Protein AF-0000000074036369 (afdb_homodimer)

Organism: NCBI:txid159291

pLDDT: mean 95.52, std 6.2, range [49.06, 98.94]

Secondary structure (DSSP, 8-state):
-PPPPEEEEE--SHHHHHHHHHHHHTT-EEEEEEES-TTTTT-BHHHHHT-TTSS--S-BEEEGGGHHHHHHHH--SEEEE-S-SSHHHHHHHHHHHHHTT-EEEE--GGGGSGGGT-HHHHHHHHHHHHHHT-EEEE-SHHIIIIIIHHHHHHTT-SEEEEEEEEEEEEGGGT-HHHHHHTTTT--HHHHHHHTGGGG-S-HHHHHHHHHHT-----HHHHHHHHHHHHHTPPEEEEEEEEEEE--SS-EEETTTTEEE-TTS--EEEEEEEEEETTS-EEEEEEEEEPPPTT---EEEEEEEEES-EEEEEES--HHHHHHHHHHHTHHHHHHSPSEE--GGGSPPP----S-GGGG--/-PPPPEEEEE--SHHHHHHHHHHHHTT-EEEEEEES-TTTTT-BHHHHHT-TTSS--S-BEEEGGGHHHHHHHH--SEEEE-S-SSHHHHHHHHHHHHHTT-EEEE--GGGGSGGGT-HHHHHHHHHHHHHHT-EEEE-SHHIIIIIIHHHHHHTT-SEEEEEEEEEEEEGGGT-HHHHHHTTTT--HHHHHHHTGGGG-S-HHHHHHHHHHT-----HHHHHHHHHHHHHTPPEEEEEEEEEEEE-SS-EEETTTTEEE-TTSEEEEEEEEEEEETTS-EEEEEEEEEPPPTT---EEEEEEEEES-EEEEEES--HHHHHHHHHHHTHHHHHHSPSEE--GGGSPPP----S-GGGG--

InterPro domains:
  IPR036291 NAD(P)-binding domain superfamily [SSF51735] (3-154)

Radius of gyration: 27.35 Å; Cα contacts (8 Å, |Δi|>4): 1818; chains: 2; bounding box: 56×79×69 Å

Foldseek 3Di:
DQDAAEEEEEDLDLLVLQLVVLQVVQRHHYDEAEDQDPVQAQDAVCVSNVVPVPHGPPYGYHYPVCVLVVCLVVVGQEYEHEHEQACVVCLVVLVSCLQNLHAYEYQNLCQLALCQQAVPSQVVSFVSQQVSWAEYEYDFLCLVQVAVVVVVVVVVFDDFQEKEKEWEAEQLSRAQVSQVLQVAQAAQVRCCVPPFVLQPDDQVVQVVCRHVNNHDDDSVSRSVVNNCVLVVWAWPDKGKGKAFDFAQQWADRPRNNDIRHGNGGQGIKMWMWTATPVNYIYIYIYTYGHDDPPDAIWIWMWGVDHHIDIDIDDRDPRSNRGSQQRSLCSQQRSQDTGGHDNCSNTPRRDDSPHRSSVSHD/DQDAAEEEEEDLDLLVLQLVVLQVVQRHHYDEAEDQDPVQAQDAVCVSNVVPPDDGPPYGYHYPVCVLVVCLVVVGQEYEHEHEQACVVCLVVLVSCLQNLHAYEYQNLCQLALCQQAVPSQVVSFVSQQVSWAEYEYDFLCLVQVAVVVVVVVVVFDDFQEKEKEWEAEQLSRAQVSQVLQVAQHAPVRCCVPPFVLQPDDQVVQVVCRHVNNHDDDSVSRSVVNNCVLVVWAWPDKGKGKAFDFAQQWADRPRNNDIRHGNGGQGIKMWMWTATPVNYIYIYIYTYGHDDPPDAIWIWMWGVDHHIDIDIDDRDPRSNRGSQQRSQCSQQRSQDTGGHDNCSNTPRRDDSPHRSSVSHD

Structure (mmCIF, N/CA/C/O backbone):
data_AF-0000000074036369-model_v1
#
loop_
_entity.id
_entity.type
_entity.pdbx_description
1 polymer '4-hydroxy-tetrahydrodipicolinate reductase'
#
loop_
_atom_site.group_PDB
_atom_site.id
_atom_site.type_symbol
_atom_site.label_atom_id
_atom_site.label_alt_id
_atom_site.label_comp_id
_atom_site.label_asym_id
_atom_site.label_entity_id
_atom_site.label_seq_id
_atom_site.pdbx_PDB_ins_code
_atom_site.Cartn_x
_atom_site.Cartn_y
_atom_site.Cartn_z
_atom_site.occupancy
_atom_site.B_iso_or_equiv
_atom_site.auth_seq_id
_atom_site.auth_comp_id
_atom_site.auth_asym_id
_atom_site.auth_atom_id
_atom_site.pdbx_PDB_model_num
ATOM 1 N N . MET A 1 1 ? 13.641 20.703 -22.125 1 49.31 1 MET A N 1
ATOM 2 C CA . MET A 1 1 ? 13.594 20.266 -20.719 1 49.31 1 MET A CA 1
ATOM 3 C C . MET A 1 1 ? 12.461 20.953 -19.984 1 49.31 1 MET A C 1
ATOM 5 O O . MET A 1 1 ? 12.297 22.172 -20.078 1 49.31 1 MET A O 1
ATOM 9 N N . LYS A 1 2 ? 11.516 20.109 -19.391 1 67.75 2 LYS A N 1
ATOM 10 C CA . LYS A 1 2 ? 10.414 20.781 -18.719 1 67.75 2 LYS A CA 1
ATOM 11 C C . LYS A 1 2 ? 10.93 21.734 -17.641 1 67.75 2 LYS A C 1
ATOM 13 O O . LYS A 1 2 ? 11.945 21.469 -17 1 67.75 2 LYS A O 1
ATOM 18 N N . ASP A 1 3 ? 10.461 22.953 -17.641 1 88.56 3 ASP A N 1
ATOM 19 C CA . ASP A 1 3 ? 10.852 23.938 -16.625 1 88.56 3 ASP A CA 1
ATOM 20 C C . ASP A 1 3 ? 10.688 23.375 -15.219 1 88.56 3 ASP A C 1
ATOM 22 O O . ASP A 1 3 ? 9.852 22.5 -14.992 1 88.56 3 ASP A O 1
ATOM 26 N N . LYS A 1 4 ? 11.602 23.781 -14.367 1 95.81 4 LYS A N 1
ATOM 27 C CA . LYS A 1 4 ? 11.523 23.375 -12.969 1 95.81 4 LYS A CA 1
ATOM 28 C C . LYS A 1 4 ? 10.195 23.812 -12.344 1 95.81 4 LYS A C 1
ATOM 30 O O . LYS A 1 4 ? 9.68 24.891 -12.656 1 95.81 4 LYS A O 1
ATOM 35 N N . ILE A 1 5 ? 9.719 22.969 -11.508 1 98.56 5 ILE A N 1
ATOM 36 C CA . ILE A 1 5 ? 8.516 23.344 -10.766 1 98.56 5 ILE A CA 1
ATOM 37 C C . ILE A 1 5 ? 8.852 24.406 -9.734 1 98.56 5 ILE A C 1
ATOM 39 O O . ILE A 1 5 ? 9.766 24.25 -8.93 1 98.56 5 ILE A O 1
ATOM 43 N N . ARG A 1 6 ? 8.234 25.531 -9.812 1 98.69 6 ARG A N 1
ATOM 44 C CA . ARG A 1 6 ? 8.398 26.641 -8.867 1 98.69 6 ARG A CA 1
ATOM 45 C C . ARG A 1 6 ? 7.516 26.438 -7.641 1 98.69 6 ARG A C 1
ATOM 47 O O . ARG A 1 6 ? 6.293 26.359 -7.754 1 98.69 6 ARG A O 1
ATOM 54 N N . VAL A 1 7 ? 8.148 26.422 -6.426 1 98.88 7 VAL A N 1
ATOM 55 C CA . VAL A 1 7 ? 7.461 26.016 -5.203 1 98.88 7 VAL A CA 1
ATOM 56 C C . VAL A 1 7 ? 7.562 27.125 -4.16 1 98.88 7 VAL A C 1
ATOM 58 O O . VAL A 1 7 ? 8.641 27.672 -3.936 1 98.88 7 VAL A O 1
ATOM 61 N N . ALA A 1 8 ? 6.465 27.484 -3.578 1 98.94 8 ALA A N 1
ATOM 62 C CA . ALA A 1 8 ? 6.449 28.359 -2.404 1 98.94 8 ALA A CA 1
ATOM 63 C C . ALA A 1 8 ? 6.281 27.547 -1.122 1 98.94 8 ALA A C 1
ATOM 65 O O . ALA A 1 8 ? 5.582 26.531 -1.11 1 98.94 8 ALA A O 1
ATOM 66 N N . GLN A 1 9 ? 6.938 27.938 -0.072 1 98.81 9 GLN A N 1
ATOM 67 C CA . GLN A 1 9 ? 6.82 27.344 1.251 1 98.81 9 GLN A CA 1
ATOM 68 C C . GLN A 1 9 ? 6.086 28.266 2.215 1 98.81 9 GLN A C 1
ATOM 70 O O . GLN A 1 9 ? 6.52 29.391 2.453 1 98.81 9 GLN A O 1
ATOM 75 N N . TYR A 1 10 ? 4.938 27.859 2.672 1 98.69 10 TYR A N 1
ATOM 76 C CA . TYR A 1 10 ? 4.18 28.547 3.707 1 98.69 10 TYR A CA 1
ATOM 77 C C . TYR A 1 10 ? 4.281 27.828 5.039 1 98.69 10 TYR A C 1
ATOM 79 O O . TYR A 1 10 ? 3.688 26.75 5.219 1 98.69 10 TYR A O 1
ATOM 87 N N . GLY A 1 11 ? 4.883 28.312 5.984 1 96.81 11 GLY A N 1
ATOM 88 C CA . GLY A 1 11 ? 5.328 27.641 7.195 1 96.81 11 GLY A CA 1
ATOM 89 C C . GLY A 1 11 ? 6.773 27.188 7.129 1 96.81 11 GLY A C 1
ATOM 90 O O . GLY A 1 11 ? 7.113 26.312 6.328 1 96.81 11 GLY A O 1
ATOM 91 N N . CYS A 1 12 ? 7.617 27.812 7.961 1 96.38 12 CYS A N 1
ATOM 92 C CA . CYS A 1 12 ? 9.047 27.531 7.918 1 96.38 12 CYS A CA 1
ATOM 93 C C . CYS A 1 12 ? 9.547 27.016 9.266 1 96.38 12 CYS A C 1
ATOM 95 O O . CYS A 1 12 ? 10.57 27.484 9.773 1 96.38 12 CYS A O 1
ATOM 97 N N . GLY A 1 13 ? 8.703 26.078 9.805 1 90.38 13 GLY A N 1
ATOM 98 C CA . GLY A 1 13 ? 9.078 25.438 11.055 1 90.38 13 GLY A CA 1
ATOM 99 C C . GLY A 1 13 ? 9.875 24.172 10.859 1 90.38 13 GLY A C 1
ATOM 100 O O . GLY A 1 13 ? 10.68 24.078 9.93 1 90.38 13 GLY A O 1
ATOM 101 N N . LYS A 1 14 ? 9.742 23.188 11.758 1 87.69 14 LYS A N 1
ATOM 102 C CA . LYS A 1 14 ? 10.539 21.969 11.805 1 87.69 14 LYS A CA 1
ATOM 103 C C . LYS A 1 14 ? 10.352 21.141 10.531 1 87.69 14 LYS A C 1
ATOM 105 O O . LYS A 1 14 ? 11.305 20.578 10.008 1 87.69 14 LYS A O 1
ATOM 110 N N . MET A 1 15 ? 9.086 21.109 10.031 1 92.62 15 MET A N 1
ATOM 111 C CA . MET A 1 15 ? 8.781 20.297 8.859 1 92.62 15 MET A CA 1
ATOM 112 C C . MET A 1 15 ? 9.461 20.859 7.609 1 92.62 15 MET A C 1
ATOM 114 O O . MET A 1 15 ? 9.867 20.109 6.723 1 92.62 15 MET A O 1
ATOM 118 N N . SER A 1 16 ? 9.578 22.172 7.547 1 95.06 16 SER A N 1
ATOM 119 C CA . SER A 1 16 ? 10.047 22.844 6.336 1 95.06 16 SER A CA 1
ATOM 120 C C . SER A 1 16 ? 11.516 22.531 6.074 1 95.06 16 SER A C 1
ATOM 122 O O . SER A 1 16 ? 11.984 22.656 4.938 1 95.06 16 SER A O 1
ATOM 124 N N . ILE A 1 17 ? 12.281 22.141 7.152 1 94.19 17 ILE A N 1
ATOM 125 C CA . ILE A 1 17 ? 13.664 21.719 6.977 1 94.19 17 ILE A CA 1
ATOM 126 C C . ILE A 1 17 ? 13.734 20.594 5.949 1 94.19 17 ILE A C 1
ATOM 128 O O . ILE A 1 17 ? 14.602 20.594 5.074 1 94.19 17 ILE A O 1
ATOM 132 N N . TYR A 1 18 ? 12.781 19.719 6.02 1 96.56 18 TYR A N 1
ATOM 133 C CA . TYR A 1 18 ? 12.758 18.562 5.133 1 96.56 18 TYR A CA 1
ATOM 134 C C . TYR A 1 18 ? 12.078 18.906 3.812 1 96.56 18 TYR A C 1
ATOM 136 O O . TYR A 1 18 ? 12.586 18.578 2.74 1 96.56 18 TYR A O 1
ATOM 144 N N . THR A 1 19 ? 10.914 19.609 3.818 1 98.25 19 THR A N 1
ATOM 145 C CA . THR A 1 19 ? 10.18 19.859 2.582 1 98.25 19 THR A CA 1
ATOM 146 C C . THR A 1 19 ? 11 20.719 1.626 1 98.25 19 THR A C 1
ATOM 148 O O . THR A 1 19 ? 11.047 20.438 0.424 1 98.25 19 THR A O 1
ATOM 151 N N . MET A 1 20 ? 11.695 21.766 2.164 1 97.75 20 MET A N 1
ATOM 152 C CA . MET A 1 20 ? 12.516 22.625 1.308 1 97.75 20 MET A CA 1
ATOM 153 C C . MET A 1 20 ? 13.664 21.844 0.683 1 97.75 20 MET A C 1
ATOM 155 O O . MET A 1 20 ? 13.891 21.922 -0.526 1 97.75 20 MET A O 1
ATOM 159 N N . ARG A 1 21 ? 14.328 21.031 1.511 1 96.75 21 ARG A N 1
ATOM 160 C CA . ARG A 1 21 ? 15.438 20.234 1.008 1 96.75 21 ARG A CA 1
ATOM 161 C C . ARG A 1 21 ? 14.961 19.219 -0.03 1 96.75 21 ARG A C 1
ATOM 163 O O . ARG A 1 21 ? 15.578 19.062 -1.086 1 96.75 21 ARG A O 1
ATOM 170 N N . TYR A 1 22 ? 13.891 18.531 0.31 1 97.94 22 TYR A N 1
ATOM 171 C CA . TYR A 1 22 ? 13.375 17.484 -0.58 1 97.94 22 TYR A CA 1
ATOM 172 C C . TYR A 1 22 ? 12.961 18.078 -1.92 1 97.94 22 TYR A C 1
ATOM 174 O O . TYR A 1 22 ? 13.227 17.5 -2.975 1 97.94 22 TYR A O 1
ATOM 182 N N . VAL A 1 23 ? 12.312 19.266 -1.909 1 98.12 23 VAL A N 1
ATOM 183 C CA . VAL A 1 23 ? 11.906 19.938 -3.141 1 98.12 23 VAL A CA 1
ATOM 184 C C . VAL A 1 23 ? 13.141 20.219 -4.004 1 98.12 23 VAL A C 1
ATOM 186 O O . VAL A 1 23 ? 13.164 19.891 -5.191 1 98.12 23 VAL A O 1
ATOM 189 N N . GLN A 1 24 ? 14.141 20.766 -3.422 1 96.25 24 GLN A N 1
ATOM 190 C CA . GLN A 1 24 ? 15.336 21.156 -4.164 1 96.25 24 GLN A CA 1
ATOM 191 C C . GLN A 1 24 ? 16.078 19.922 -4.684 1 96.25 24 GLN A C 1
ATOM 193 O O . GLN A 1 24 ? 16.516 19.906 -5.836 1 96.25 24 GLN A O 1
ATOM 198 N N . GLU A 1 25 ? 16.172 18.906 -3.859 1 96.25 25 GLU A N 1
ATOM 199 C CA . GLU A 1 25 ? 16.891 17.703 -4.234 1 96.25 25 GLU A CA 1
ATOM 200 C C . GLU A 1 25 ? 16.141 16.922 -5.32 1 96.25 25 GLU A C 1
ATOM 202 O O . GLU A 1 25 ? 16.734 16.094 -6.016 1 96.25 25 GLU A O 1
ATOM 207 N N . LYS A 1 26 ? 14.859 17.203 -5.469 1 97.44 26 LYS A N 1
ATOM 208 C CA . LYS A 1 26 ? 14.07 16.547 -6.508 1 97.44 26 LYS A CA 1
ATOM 209 C C . LYS A 1 26 ? 13.812 17.5 -7.68 1 97.44 26 LYS A C 1
ATOM 211 O O . LYS A 1 26 ? 12.844 17.312 -8.422 1 97.44 26 LYS A O 1
ATOM 216 N N . GLY A 1 27 ? 14.555 18.516 -7.781 1 96.94 27 GLY A N 1
ATOM 217 C CA . GLY A 1 27 ? 14.625 19.344 -8.977 1 96.94 27 GLY A CA 1
ATOM 218 C C . GLY A 1 27 ? 13.695 20.547 -8.938 1 96.94 27 GLY A C 1
ATOM 219 O O . GLY A 1 27 ? 13.633 21.312 -9.891 1 96.94 27 GLY A O 1
ATOM 220 N N . GLY A 1 28 ? 13.008 20.781 -7.812 1 97.62 28 GLY A N 1
ATOM 221 C CA . GLY A 1 28 ? 12.148 21.953 -7.68 1 97.62 28 GLY A CA 1
ATOM 222 C C . GLY A 1 28 ? 12.914 23.219 -7.336 1 97.62 28 GLY A C 1
ATOM 223 O O . GLY A 1 28 ? 14.078 23.156 -6.922 1 97.62 28 GLY A O 1
ATOM 224 N N . GLN A 1 29 ? 12.266 24.344 -7.609 1 97.38 29 GLN A N 1
ATOM 225 C CA . GLN A 1 29 ? 12.828 25.641 -7.273 1 97.38 29 GLN A CA 1
ATOM 226 C C . GLN A 1 29 ? 11.969 26.359 -6.234 1 97.38 29 GLN A C 1
ATOM 228 O O . GLN A 1 29 ? 10.789 26.641 -6.477 1 97.38 29 GLN A O 1
ATOM 233 N N . LEU A 1 30 ? 12.602 26.625 -5.09 1 97.88 30 LEU A N 1
ATOM 234 C CA . LEU A 1 30 ? 11.906 27.453 -4.102 1 97.88 30 LEU A CA 1
ATOM 235 C C . LEU A 1 30 ? 11.922 28.922 -4.504 1 97.88 30 LEU A C 1
ATOM 237 O O . LEU A 1 30 ? 12.984 29.469 -4.793 1 97.88 30 LEU A O 1
ATOM 241 N N . VAL A 1 31 ? 10.734 29.547 -4.473 1 98.38 31 VAL A N 1
ATOM 242 C CA . VAL A 1 31 ? 10.68 30.891 -5.043 1 98.38 31 VAL A CA 1
ATOM 243 C C . VAL A 1 31 ? 10.125 31.859 -4.012 1 98.38 31 VAL A C 1
ATOM 245 O O . VAL A 1 31 ? 10.227 33.094 -4.18 1 98.38 31 VAL A O 1
ATOM 248 N N . ALA A 1 32 ? 9.547 31.344 -2.951 1 98.62 32 ALA A N 1
ATOM 249 C CA . ALA A 1 32 ? 9.023 32.188 -1.872 1 98.62 32 ALA A CA 1
ATOM 250 C C . ALA A 1 32 ? 8.883 31.375 -0.58 1 98.62 32 ALA A C 1
ATOM 252 O O . ALA A 1 32 ? 8.758 30.156 -0.612 1 98.62 32 ALA A O 1
ATOM 253 N N . ALA A 1 33 ? 8.961 32 0.519 1 98.69 33 ALA A N 1
ATOM 254 C CA . ALA A 1 33 ? 8.773 31.422 1.842 1 98.69 33 ALA A CA 1
ATOM 255 C C . ALA A 1 33 ? 8.094 32.406 2.789 1 98.69 33 ALA A C 1
ATOM 257 O O . ALA A 1 33 ? 8.398 33.594 2.773 1 98.69 33 ALA A O 1
ATOM 258 N N . PHE A 1 34 ? 7.156 31.875 3.541 1 98.69 34 PHE A N 1
ATOM 259 C CA . PHE A 1 34 ? 6.395 32.719 4.449 1 98.69 34 PHE A CA 1
ATOM 260 C C . PHE A 1 34 ? 6.293 32.094 5.828 1 98.69 34 PHE A C 1
ATOM 262 O O . PHE A 1 34 ? 6.211 30.859 5.949 1 98.69 34 PHE A O 1
ATOM 269 N N . ASP A 1 35 ? 6.273 32.875 6.855 1 97.75 35 ASP A N 1
ATOM 270 C CA . ASP A 1 35 ? 6.043 32.406 8.227 1 97.75 35 ASP A CA 1
ATOM 271 C C . ASP A 1 35 ? 5.504 33.562 9.094 1 97.75 35 ASP A C 1
ATOM 273 O O . ASP A 1 35 ? 5.559 34.719 8.703 1 97.75 35 ASP A O 1
ATOM 277 N N . MET A 1 36 ? 4.922 33.188 10.203 1 95.81 36 MET A N 1
ATOM 278 C CA . MET A 1 36 ? 4.438 34.188 11.148 1 95.81 36 MET A CA 1
ATOM 279 C C . MET A 1 36 ? 5.445 34.406 12.273 1 95.81 36 MET A C 1
ATOM 281 O O . MET A 1 36 ? 5.359 35.375 13.016 1 95.81 36 MET A O 1
ATOM 285 N N . ASN A 1 37 ? 6.367 33.438 12.453 1 94 37 ASN A N 1
ATOM 286 C CA . ASN A 1 37 ? 7.336 33.469 13.539 1 94 37 ASN A CA 1
ATOM 287 C C . ASN A 1 37 ? 8.422 34.5 13.281 1 94 37 ASN A C 1
ATOM 289 O O . ASN A 1 37 ? 9.25 34.344 12.383 1 94 37 ASN A O 1
ATOM 293 N N . PRO A 1 38 ? 8.547 35.5 14.172 1 95.69 38 PRO A N 1
ATOM 294 C CA . PRO A 1 38 ? 9.531 36.562 13.953 1 95.69 38 PRO A CA 1
ATOM 295 C C . PRO A 1 38 ? 10.969 36.031 13.977 1 95.69 38 PRO A C 1
ATOM 297 O O . PRO A 1 38 ? 11.859 36.656 13.383 1 95.69 38 PRO A O 1
ATOM 300 N N . HIS A 1 39 ? 11.188 34.906 14.562 1 93.62 39 HIS A N 1
ATOM 301 C CA . HIS A 1 39 ? 12.531 34.375 14.703 1 93.62 39 HIS A CA 1
ATOM 302 C C . HIS A 1 39 ? 13.031 33.781 13.391 1 93.62 39 HIS A C 1
ATOM 304 O O . HIS A 1 39 ? 14.227 33.562 13.219 1 93.62 39 HIS A O 1
ATOM 310 N N . VAL A 1 40 ? 12.102 33.531 12.461 1 94.88 40 VAL A N 1
ATOM 311 C CA . VAL A 1 40 ? 12.516 32.906 11.203 1 94.88 40 VAL A CA 1
ATOM 312 C C . VAL A 1 40 ? 12.383 33.938 10.07 1 94.88 40 VAL A C 1
ATOM 314 O O . VAL A 1 40 ? 13.078 33.812 9.055 1 94.88 40 VAL A O 1
ATOM 317 N N . ILE A 1 41 ? 11.539 34.969 10.219 1 97.19 41 ILE A N 1
ATOM 318 C CA . ILE A 1 41 ? 11.344 36 9.211 1 97.19 41 ILE A CA 1
ATOM 319 C C . ILE A 1 41 ? 12.664 36.719 8.969 1 97.19 41 ILE A C 1
ATOM 321 O O . ILE A 1 41 ? 13.375 37.062 9.914 1 97.19 41 ILE A O 1
ATOM 325 N N . GLY A 1 42 ? 12.992 36.875 7.75 1 97.19 42 GLY A N 1
ATOM 326 C CA . GLY A 1 42 ? 14.227 37.562 7.398 1 97.19 42 GLY A CA 1
ATOM 327 C C . GLY A 1 42 ? 15.375 36.625 7.113 1 97.19 42 GLY A C 1
ATOM 328 O O . GLY A 1 42 ? 16.375 37.031 6.52 1 97.19 42 GLY A O 1
ATOM 329 N N . LYS A 1 43 ? 15.242 35.406 7.488 1 95.44 43 LYS A N 1
ATOM 330 C CA . LYS A 1 43 ? 16.297 34.438 7.242 1 95.44 43 LYS A CA 1
ATOM 331 C C . LYS A 1 43 ? 16.219 33.906 5.812 1 95.44 43 LYS A C 1
ATOM 333 O O . LYS A 1 43 ? 15.125 33.719 5.27 1 95.44 43 LYS A O 1
ATOM 338 N N . ASP A 1 44 ? 17.359 33.688 5.273 1 96.38 44 ASP A N 1
ATOM 339 C CA . ASP A 1 44 ? 17.422 32.938 4.012 1 96.38 44 ASP A CA 1
ATOM 340 C C . ASP A 1 44 ? 17.062 31.469 4.215 1 96.38 44 ASP A C 1
ATOM 342 O O . ASP A 1 44 ? 17.438 30.875 5.23 1 96.38 44 ASP A O 1
ATOM 346 N N . ILE A 1 45 ? 16.391 30.875 3.24 1 95.31 45 ILE A N 1
ATOM 347 C CA . ILE A 1 45 ? 15.945 29.484 3.371 1 95.31 45 ILE A CA 1
ATOM 348 C C . ILE A 1 45 ? 17.156 28.578 3.564 1 95.31 45 ILE A C 1
ATOM 350 O O . ILE A 1 45 ? 17.031 27.484 4.137 1 95.31 45 ILE A O 1
ATOM 354 N N . SER A 1 46 ? 18.328 28.906 3.096 1 93.62 46 SER A N 1
ATOM 355 C CA . SER A 1 46 ? 19.531 28.109 3.287 1 93.62 46 SER A CA 1
ATOM 356 C C . SER A 1 46 ? 19.875 27.984 4.766 1 93.62 46 SER A C 1
ATOM 358 O O . SER A 1 46 ? 20.484 27 5.176 1 93.62 46 SER A O 1
ATOM 360 N N . GLU A 1 47 ? 19.5 28.969 5.578 1 92.5 47 GLU A N 1
ATOM 361 C CA . GLU A 1 47 ? 19.719 28.906 7.023 1 92.5 47 GLU A CA 1
ATOM 362 C C . GLU A 1 47 ? 18.781 27.875 7.672 1 92.5 47 GLU A C 1
ATOM 364 O O . GLU A 1 47 ? 19.125 27.297 8.703 1 92.5 47 GLU A O 1
ATOM 369 N N . ILE A 1 48 ? 17.688 27.703 7.07 1 90.75 48 ILE A N 1
ATOM 370 C CA . ILE A 1 48 ? 16.688 26.766 7.59 1 90.75 48 ILE A CA 1
ATOM 371 C C . ILE A 1 48 ? 17.078 25.344 7.195 1 90.75 48 ILE A C 1
ATOM 373 O O . ILE A 1 48 ? 17.031 24.438 8.023 1 90.75 48 ILE A O 1
ATOM 377 N N . THR A 1 49 ? 17.484 25.094 5.984 1 88.62 49 THR A N 1
ATOM 378 C CA . THR A 1 49 ? 17.781 23.766 5.469 1 88.62 49 THR A CA 1
ATOM 379 C C . THR A 1 49 ? 19.188 23.328 5.891 1 88.62 49 THR A C 1
ATOM 381 O O . THR A 1 49 ? 19.531 22.156 5.789 1 88.62 49 THR A O 1
ATOM 384 N N . GLY A 1 50 ? 19.891 24.141 6.422 1 79.62 50 GLY A N 1
ATOM 385 C CA . GLY A 1 50 ? 21.266 23.844 6.82 1 79.62 50 GLY A CA 1
ATOM 386 C C . GLY A 1 50 ? 22.219 23.719 5.645 1 79.62 50 GLY A C 1
ATOM 387 O O . GLY A 1 50 ? 23.25 23.062 5.738 1 79.62 50 GLY A O 1
ATOM 388 N N . THR A 1 51 ? 21.781 24.094 4.57 1 68.81 51 THR A N 1
ATOM 389 C CA . THR A 1 51 ? 22.609 24.016 3.375 1 68.81 51 THR A CA 1
ATOM 390 C C . THR A 1 51 ? 23.422 25.297 3.201 1 68.81 51 THR A C 1
ATOM 392 O O . THR A 1 51 ? 24.125 25.469 2.201 1 68.81 51 THR A O 1
ATOM 395 N N . ALA A 1 52 ? 23.297 26.25 4.207 1 59.69 52 ALA A N 1
ATOM 396 C CA . ALA A 1 52 ? 23.969 27.547 4.121 1 59.69 52 ALA A CA 1
ATOM 397 C C . ALA A 1 52 ? 25.484 27.375 3.961 1 59.69 52 ALA A C 1
ATOM 399 O O . ALA A 1 52 ? 26.219 28.344 3.988 1 59.69 52 ALA A O 1
ATOM 400 N N . THR A 1 53 ? 26.031 26.156 3.68 1 56.25 53 THR A N 1
ATOM 401 C CA . THR A 1 53 ? 27.484 26.141 3.646 1 56.25 53 THR A CA 1
ATOM 402 C C . THR A 1 53 ? 28 27.281 2.76 1 56.25 53 THR A C 1
ATOM 404 O O . THR A 1 53 ? 29.047 27.875 3.051 1 56.25 53 THR A O 1
ATOM 407 N N . THR A 1 54 ? 27.531 27.531 1.424 1 58.25 54 THR A N 1
ATOM 408 C CA . THR A 1 54 ? 28.406 28.375 0.609 1 58.25 54 THR A CA 1
ATOM 409 C C . THR A 1 54 ? 27.766 29.75 0.37 1 58.25 54 THR A C 1
ATOM 411 O O . THR A 1 54 ? 28.438 30.766 0.489 1 58.25 54 THR A O 1
ATOM 414 N N . ALA A 1 55 ? 26.562 29.969 -0.224 1 73.62 55 ALA A N 1
ATOM 415 C CA . ALA A 1 55 ? 25.953 31.25 -0.564 1 73.62 55 ALA A CA 1
ATOM 416 C C . ALA A 1 55 ? 24.438 31.219 -0.349 1 73.62 55 ALA A C 1
ATOM 418 O O . ALA A 1 55 ? 23.812 30.172 -0.485 1 73.62 55 ALA A O 1
ATOM 419 N N . PRO A 1 56 ? 23.938 32.312 0.261 1 85.19 56 PRO A N 1
ATOM 420 C CA . PRO A 1 56 ? 22.469 32.375 0.353 1 85.19 56 PRO A CA 1
ATOM 421 C C . PRO A 1 56 ? 21.781 32.031 -0.955 1 85.19 56 PRO A C 1
ATOM 423 O O . PRO A 1 56 ? 22.344 32.219 -2.035 1 85.19 56 PRO A O 1
ATOM 426 N N . GLU A 1 57 ? 20.672 31.328 -0.876 1 89.38 57 GLU A N 1
ATOM 427 C CA . GLU A 1 57 ? 19.906 30.875 -2.039 1 89.38 57 GLU A CA 1
ATOM 428 C C . GLU A 1 57 ? 19.094 32.031 -2.639 1 89.38 57 GLU A C 1
ATOM 430 O O . GLU A 1 57 ? 18.641 31.922 -3.781 1 89.38 57 GLU A O 1
ATOM 435 N N . GLY A 1 58 ? 18.859 33.094 -1.834 1 92.44 58 GLY A N 1
ATOM 436 C CA . GLY A 1 58 ? 18.172 34.25 -2.367 1 92.44 58 GLY A CA 1
ATOM 437 C C . GLY A 1 58 ? 16.688 34.25 -2.131 1 92.44 58 GLY A C 1
ATOM 438 O O . GLY A 1 58 ? 15.945 35.062 -2.682 1 92.44 58 GLY A O 1
ATOM 439 N N . VAL A 1 59 ? 16.203 33.312 -1.399 1 96.19 59 VAL A N 1
ATOM 440 C CA . VAL A 1 59 ? 14.805 33.281 -0.979 1 96.19 59 VAL A CA 1
ATOM 441 C C . VAL A 1 59 ? 14.703 33.531 0.525 1 96.19 59 VAL A C 1
ATOM 443 O O . VAL A 1 59 ? 15.148 32.688 1.325 1 96.19 59 VAL A O 1
ATOM 446 N N . VAL A 1 60 ? 14.148 34.656 0.854 1 97.31 60 VAL A N 1
ATOM 447 C CA . VAL A 1 60 ? 14.078 35.062 2.248 1 97.31 60 VAL A CA 1
ATOM 448 C C . VAL A 1 60 ? 12.664 34.875 2.785 1 97.31 60 VAL A C 1
ATOM 450 O O . VAL A 1 60 ? 11.688 35.156 2.094 1 97.31 60 VAL A O 1
ATOM 453 N N . VAL A 1 61 ? 12.625 34.344 3.998 1 98.38 61 VAL A N 1
ATOM 454 C CA . VAL A 1 61 ? 11.328 34.156 4.633 1 98.38 61 VAL A CA 1
ATOM 455 C C . VAL A 1 61 ? 10.648 35.5 4.879 1 98.38 61 VAL A C 1
ATOM 457 O O . VAL A 1 61 ? 11.227 36.375 5.527 1 98.38 61 VAL A O 1
ATOM 460 N N . GLN A 1 62 ? 9.516 35.625 4.344 1 98.56 62 GLN A N 1
ATOM 461 C CA . GLN A 1 62 ? 8.734 36.844 4.523 1 98.56 62 GLN A CA 1
ATOM 462 C C . GLN A 1 62 ? 7.617 36.656 5.543 1 98.56 62 GLN A C 1
ATOM 464 O O . GLN A 1 62 ? 7.27 35.5 5.863 1 98.56 62 GLN A O 1
ATOM 469 N N . ASP A 1 63 ? 7.137 37.781 6.051 1 98.38 63 ASP A N 1
ATOM 470 C CA . ASP A 1 63 ? 5.977 37.719 6.934 1 98.38 63 ASP A CA 1
ATOM 471 C C . ASP A 1 63 ? 4.758 37.156 6.195 1 98.38 63 ASP A C 1
ATOM 473 O O . ASP A 1 63 ? 4.496 37.531 5.051 1 98.38 63 ASP A O 1
ATOM 477 N N . ALA A 1 64 ? 4.02 36.344 6.863 1 97.94 64 ALA A N 1
ATOM 478 C CA . ALA A 1 64 ? 2.852 35.719 6.254 1 97.94 64 ALA A CA 1
ATOM 479 C C . ALA A 1 64 ? 1.85 36.75 5.773 1 97.94 64 ALA A C 1
ATOM 481 O O . ALA A 1 64 ? 1.084 36.5 4.84 1 97.94 64 ALA A O 1
ATOM 482 N N . SER A 1 65 ? 1.855 37.938 6.363 1 97.75 65 SER A N 1
ATOM 483 C CA . SER A 1 65 ? 0.954 39.031 5.961 1 97.75 65 SER A CA 1
ATOM 484 C C . SER A 1 65 ? 1.239 39.469 4.535 1 97.75 65 SER A C 1
ATOM 486 O O . SER A 1 65 ? 0.398 40.125 3.902 1 97.75 65 SER A O 1
ATOM 488 N N . ARG A 1 66 ? 2.373 39.094 4 1 98 66 ARG A N 1
ATOM 489 C CA . ARG A 1 66 ? 2.76 39.469 2.648 1 98 66 ARG A CA 1
ATOM 490 C C . ARG A 1 66 ? 2.404 38.375 1.639 1 98 66 ARG A C 1
ATOM 492 O O . ARG A 1 66 ? 2.564 38.594 0.432 1 98 66 ARG A O 1
ATOM 499 N N . ALA A 1 67 ? 1.88 37.312 2.084 1 98.5 67 ALA A N 1
ATOM 500 C CA . ALA A 1 67 ? 1.701 36.125 1.241 1 98.5 67 ALA A CA 1
ATOM 501 C C . ALA A 1 67 ? 0.764 36.406 0.074 1 98.5 67 ALA A C 1
ATOM 503 O O . ALA A 1 67 ? 1.047 36.031 -1.067 1 98.5 67 ALA A O 1
ATOM 504 N N . GLU A 1 68 ? -0.339 37.094 0.329 1 98.06 68 GLU A N 1
ATOM 505 C CA . GLU A 1 68 ? -1.307 37.375 -0.724 1 98.06 68 GLU A CA 1
ATOM 506 C C . GLU A 1 68 ? -0.663 38.188 -1.863 1 98.06 68 GLU A C 1
ATOM 508 O O . GLU A 1 68 ? -0.767 37.781 -3.029 1 98.06 68 GLU A O 1
ATOM 513 N N . GLU A 1 69 ? -0.005 39.25 -1.539 1 98.31 69 GLU A N 1
ATOM 514 C CA . GLU A 1 69 ? 0.629 40.125 -2.525 1 98.31 69 GLU A CA 1
ATOM 515 C C . GLU A 1 69 ? 1.751 39.375 -3.262 1 98.31 69 GLU A C 1
ATOM 517 O O . GLU A 1 69 ? 1.837 39.438 -4.488 1 98.31 69 GLU A O 1
ATOM 522 N N . GLU A 1 70 ? 2.576 38.688 -2.549 1 98.38 70 GLU A N 1
ATOM 523 C CA . GLU A 1 70 ? 3.758 38.062 -3.127 1 98.38 70 GLU A CA 1
ATOM 524 C C . GLU A 1 70 ? 3.373 36.875 -3.994 1 98.38 70 GLU A C 1
ATOM 526 O O . GLU A 1 70 ? 3.977 36.625 -5.047 1 98.38 70 GLU A O 1
ATOM 531 N N . LEU A 1 71 ? 2.398 36.062 -3.557 1 98.56 71 LEU A N 1
ATOM 532 C CA . LEU A 1 71 ? 1.974 34.906 -4.344 1 98.56 71 LEU A CA 1
ATOM 533 C C . LEU A 1 71 ? 1.272 35.344 -5.621 1 98.56 71 LEU A C 1
ATOM 535 O O . LEU A 1 71 ? 1.393 34.688 -6.66 1 98.56 71 LEU A O 1
ATOM 539 N N . LYS A 1 72 ? 0.529 36.438 -5.543 1 98.25 72 LYS A N 1
ATOM 540 C CA . LYS A 1 72 ? -0.08 37.031 -6.738 1 98.25 72 LYS A CA 1
ATOM 541 C C . LYS A 1 72 ? 0.984 37.469 -7.738 1 98.25 72 LYS A C 1
ATOM 543 O O . LYS A 1 72 ? 0.818 37.281 -8.945 1 98.25 72 LYS A O 1
ATOM 548 N N . ARG A 1 73 ? 2.035 38.031 -7.242 1 98.31 73 ARG A N 1
ATOM 549 C CA . ARG A 1 73 ? 3.109 38.562 -8.086 1 98.31 73 ARG A CA 1
ATOM 550 C C . ARG A 1 73 ? 3.961 37.406 -8.656 1 98.31 73 ARG A C 1
ATOM 552 O O . ARG A 1 73 ? 4.238 37.406 -9.852 1 98.31 73 ARG A O 1
ATOM 559 N N . ILE A 1 74 ? 4.395 36.469 -7.816 1 97.88 74 ILE A N 1
ATOM 560 C CA . ILE A 1 74 ? 5.363 35.438 -8.164 1 97.88 74 ILE A CA 1
ATOM 561 C C . ILE A 1 74 ? 4.676 34.312 -8.961 1 97.88 74 ILE A C 1
ATOM 563 O O . ILE A 1 74 ? 5.262 33.75 -9.883 1 97.88 74 ILE A O 1
ATOM 567 N N . LYS A 1 75 ? 3.445 33.938 -8.57 1 98.06 75 LYS A N 1
ATOM 568 C CA . LYS A 1 75 ? 2.617 32.906 -9.18 1 98.06 75 LYS A CA 1
ATOM 569 C C . LYS A 1 75 ? 3.373 31.578 -9.281 1 98.06 75 LYS A C 1
ATOM 571 O O . LYS A 1 75 ? 3.562 31.047 -10.383 1 98.06 75 LYS A O 1
ATOM 576 N N . PRO A 1 76 ? 3.82 31.047 -8.156 1 98.75 76 PRO A N 1
ATOM 577 C CA . PRO A 1 76 ? 4.438 29.719 -8.195 1 98.75 76 PRO A CA 1
ATOM 578 C C . PRO A 1 76 ? 3.486 28.641 -8.719 1 98.75 76 PRO A C 1
ATOM 580 O O . PRO A 1 76 ? 2.283 28.875 -8.844 1 98.75 76 PRO A O 1
ATOM 583 N N . ASP A 1 77 ? 4.055 27.469 -9.109 1 98.75 77 ASP A N 1
ATOM 584 C CA . ASP A 1 77 ? 3.248 26.344 -9.594 1 98.75 77 ASP A CA 1
ATOM 585 C C . ASP A 1 77 ? 2.486 25.688 -8.453 1 98.75 77 ASP A C 1
ATOM 587 O O . ASP A 1 77 ? 1.393 25.156 -8.656 1 98.75 77 ASP A O 1
ATOM 591 N N . VAL A 1 78 ? 3.078 25.703 -7.242 1 98.94 78 VAL A N 1
ATOM 592 C CA . VAL A 1 78 ? 2.475 25.031 -6.098 1 98.94 78 VAL A CA 1
ATOM 593 C C . VAL A 1 78 ? 2.977 25.656 -4.801 1 98.94 78 VAL A C 1
ATOM 595 O O . VAL A 1 78 ? 4.102 26.156 -4.742 1 98.94 78 VAL A O 1
ATOM 598 N N . CYS A 1 79 ? 2.162 25.703 -3.818 1 98.94 79 CYS A N 1
ATOM 599 C CA . CYS A 1 79 ? 2.504 26.172 -2.477 1 98.94 79 CYS A CA 1
ATOM 600 C C . CYS A 1 79 ? 2.379 25.031 -1.464 1 98.94 79 CYS A C 1
ATOM 602 O O . CYS A 1 79 ? 1.339 24.375 -1.385 1 98.94 79 CYS A O 1
ATOM 604 N N . LEU A 1 80 ? 3.439 24.734 -0.75 1 98.94 80 LEU A N 1
ATOM 605 C CA . LEU A 1 80 ? 3.418 23.797 0.359 1 98.94 80 LEU A CA 1
ATOM 606 C C . LEU A 1 80 ? 3.059 24.484 1.666 1 98.94 80 LEU A C 1
ATOM 608 O O . LEU A 1 80 ? 3.732 25.438 2.072 1 98.94 80 LEU A O 1
ATOM 612 N N . ILE A 1 81 ? 1.996 24.031 2.305 1 98.75 81 ILE A N 1
ATOM 613 C CA . ILE A 1 81 ? 1.514 24.672 3.527 1 98.75 81 ILE A CA 1
ATOM 614 C C . ILE A 1 81 ? 1.729 23.734 4.711 1 98.75 81 ILE A C 1
ATOM 616 O O . ILE A 1 81 ? 1.037 22.719 4.844 1 98.75 81 ILE A O 1
ATOM 620 N N . THR A 1 82 ? 2.66 24 5.617 1 96.25 82 THR A N 1
ATOM 621 C CA . THR A 1 82 ? 3.045 23.172 6.754 1 96.25 82 THR A CA 1
ATOM 622 C C . THR A 1 82 ? 2.953 23.969 8.055 1 96.25 82 THR A C 1
ATOM 624 O O . THR A 1 82 ? 3.959 24.172 8.742 1 96.25 82 THR A O 1
ATOM 627 N N . THR A 1 83 ? 1.717 24.359 8.477 1 93.56 83 THR A N 1
ATOM 628 C CA . THR A 1 83 ? 1.576 25.297 9.586 1 93.56 83 THR A CA 1
ATOM 629 C C . THR A 1 83 ? 0.792 24.672 10.734 1 93.56 83 THR A C 1
ATOM 631 O O . THR A 1 83 ? 1.348 24.406 11.805 1 93.56 83 THR A O 1
ATOM 634 N N . MET A 1 84 ? -0.473 24.281 10.43 1 91.75 84 MET A N 1
ATOM 635 C CA . MET A 1 84 ? -1.354 23.859 11.516 1 91.75 84 MET A CA 1
ATOM 636 C C . MET A 1 84 ? -2.133 22.609 11.133 1 91.75 84 MET A C 1
ATOM 638 O O . MET A 1 84 ? -2.021 22.125 10 1 91.75 84 MET A O 1
ATOM 642 N N . SER A 1 85 ? -2.936 22.094 12.133 1 91.75 85 SER A N 1
ATOM 643 C CA . SER A 1 85 ? -3.506 20.766 11.953 1 91.75 85 SER A CA 1
ATOM 644 C C . SER A 1 85 ? -5.016 20.844 11.758 1 91.75 85 SER A C 1
ATOM 646 O O . SER A 1 85 ? -5.664 19.812 11.516 1 91.75 85 SER A O 1
ATOM 648 N N . LEU A 1 86 ? -5.613 22 11.883 1 93.88 86 LEU A N 1
ATOM 649 C CA . LEU A 1 86 ? -7.047 22.172 11.656 1 93.88 86 LEU A CA 1
ATOM 650 C C . LEU A 1 86 ? -7.305 23 10.406 1 93.88 86 LEU A C 1
ATOM 652 O O . LEU A 1 86 ? -6.566 23.953 10.133 1 93.88 86 LEU A O 1
ATOM 656 N N . LEU A 1 87 ? -8.352 22.672 9.719 1 97.25 87 LEU A N 1
ATOM 657 C CA . LEU A 1 87 ? -8.656 23.328 8.453 1 97.25 87 LEU A CA 1
ATOM 658 C C . LEU A 1 87 ? -8.844 24.828 8.648 1 97.25 87 LEU A C 1
ATOM 660 O O . LEU A 1 87 ? -8.328 25.641 7.867 1 97.25 87 LEU A O 1
ATOM 664 N N . ARG A 1 88 ? -9.508 25.234 9.758 1 95.94 88 ARG A N 1
ATOM 665 C CA . ARG A 1 88 ? -9.781 26.641 10.023 1 95.94 88 ARG A CA 1
ATOM 666 C C . ARG A 1 88 ? -8.484 27.422 10.203 1 95.94 88 ARG A C 1
ATOM 668 O O . ARG A 1 88 ? -8.414 28.609 9.859 1 95.94 88 ARG A O 1
ATOM 675 N N . ASP A 1 89 ? -7.484 26.703 10.672 1 94.62 89 ASP A N 1
ATOM 676 C CA . ASP A 1 89 ? -6.227 27.375 10.977 1 94.62 89 ASP A CA 1
ATOM 677 C C . ASP A 1 89 ? -5.352 27.5 9.734 1 94.62 89 ASP A C 1
ATOM 679 O O . ASP A 1 89 ? -4.379 28.25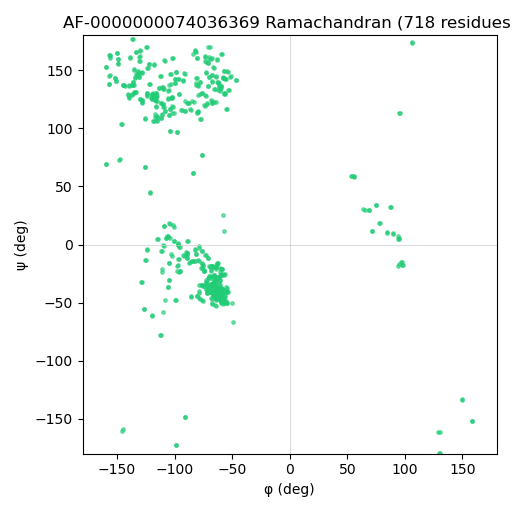 9.727 1 94.62 89 ASP A O 1
ATOM 683 N N . VAL A 1 90 ? -5.668 26.781 8.672 1 97 90 VAL A N 1
ATOM 684 C CA . VAL A 1 90 ? -4.895 26.891 7.438 1 97 90 VAL A CA 1
ATOM 685 C C . VAL A 1 90 ? -5.766 27.484 6.332 1 97 90 VAL A C 1
ATOM 687 O O . VAL A 1 90 ? -5.328 27.609 5.188 1 97 90 VAL A O 1
ATOM 690 N N . GLU A 1 91 ? -6.93 27.859 6.652 1 97.44 91 GLU A N 1
ATOM 691 C CA . GLU A 1 91 ? -7.91 28.344 5.684 1 97.44 91 GLU A CA 1
ATOM 692 C C . GLU A 1 91 ? -7.363 29.516 4.879 1 97.44 91 GLU A C 1
ATOM 694 O O . GLU A 1 91 ? -7.461 29.531 3.65 1 97.44 91 GLU A O 1
ATOM 699 N N . GLU A 1 92 ? -6.84 30.469 5.531 1 97.56 92 GLU A N 1
ATOM 700 C CA . GLU A 1 92 ? -6.387 31.672 4.852 1 97.56 92 GLU A CA 1
ATOM 701 C C . GLU A 1 92 ? -5.301 31.359 3.828 1 97.56 92 GLU A C 1
ATOM 703 O O . GLU A 1 92 ? -5.332 31.875 2.705 1 97.56 92 GLU A O 1
ATOM 708 N N . ALA A 1 93 ? -4.305 30.578 4.227 1 98.5 93 ALA A N 1
ATOM 709 C CA . ALA A 1 93 ? -3.244 30.203 3.299 1 98.5 93 ALA A CA 1
ATOM 710 C C . ALA A 1 93 ? -3.814 29.469 2.09 1 98.5 93 ALA A C 1
ATOM 712 O O . ALA A 1 93 ? -3.414 29.719 0.952 1 98.5 93 ALA A O 1
ATOM 713 N N . LEU A 1 94 ? -4.777 28.531 2.322 1 98.81 94 LEU A N 1
ATOM 714 C CA . LEU A 1 94 ? -5.406 27.797 1.24 1 98.81 94 LEU A CA 1
ATOM 715 C C . LEU A 1 94 ? -6.203 28.719 0.331 1 98.81 94 LEU A C 1
ATOM 717 O O . LEU A 1 94 ? -6.141 28.594 -0.895 1 98.81 94 LEU A O 1
ATOM 721 N N . MET A 1 95 ? -6.887 29.656 0.942 1 98.56 95 MET A N 1
ATOM 722 C CA . MET A 1 95 ? -7.73 30.578 0.181 1 98.56 95 MET A CA 1
ATOM 723 C C . MET A 1 95 ? -6.883 31.531 -0.649 1 98.56 95 MET A C 1
ATOM 725 O O . MET A 1 95 ? -7.262 31.906 -1.765 1 98.56 95 MET A O 1
ATOM 729 N N . ILE A 1 96 ? -5.758 32 -0.094 1 98.69 96 ILE A N 1
ATOM 730 C CA . ILE A 1 96 ? -4.84 32.844 -0.851 1 98.69 96 ILE A CA 1
ATOM 731 C C . ILE A 1 96 ? -4.398 32.125 -2.119 1 98.69 96 ILE A C 1
ATOM 733 O O . ILE A 1 96 ? -4.406 32.688 -3.209 1 98.69 96 ILE A O 1
ATOM 737 N N . CYS A 1 97 ? -4.031 30.828 -1.99 1 98.88 97 CYS A N 1
ATOM 738 C CA . CYS A 1 97 ? -3.619 30.047 -3.146 1 98.88 97 CYS A CA 1
ATOM 739 C C . CYS A 1 97 ? -4.77 29.875 -4.133 1 98.88 97 CYS A C 1
ATOM 741 O O . CYS A 1 97 ? -4.602 30.094 -5.332 1 98.88 97 CYS A O 1
ATOM 743 N N . ALA A 1 98 ? -5.934 29.531 -3.635 1 98.81 98 ALA A N 1
ATOM 744 C CA . ALA A 1 98 ? -7.102 29.312 -4.488 1 98.81 98 ALA A CA 1
ATOM 745 C C . ALA A 1 98 ? -7.457 30.578 -5.262 1 98.81 98 ALA A C 1
ATOM 747 O O . ALA A 1 98 ? -7.695 30.531 -6.473 1 98.81 98 ALA A O 1
ATOM 748 N N . ARG A 1 99 ? -7.43 31.719 -4.547 1 98.25 99 ARG A N 1
ATOM 749 C CA . ARG A 1 99 ? -7.797 33 -5.168 1 98.25 99 ARG A CA 1
ATOM 750 C C . ARG A 1 99 ? -6.84 33.344 -6.305 1 98.25 99 ARG A C 1
ATOM 752 O O . ARG A 1 99 ? -7.234 34 -7.277 1 98.25 99 ARG A O 1
ATOM 759 N N . ASN A 1 100 ? -5.641 32.875 -6.23 1 98.5 100 ASN A N 1
ATOM 760 C CA . ASN A 1 100 ? -4.613 33.281 -7.195 1 98.5 100 ASN A CA 1
ATOM 761 C C . ASN A 1 100 ? -4.324 32.156 -8.18 1 98.5 100 ASN A C 1
ATOM 763 O O . ASN A 1 100 ? -3.359 32.219 -8.945 1 98.5 100 ASN A O 1
ATOM 767 N N . GLY A 1 101 ? -5.098 31.047 -8.164 1 98.75 101 GLY A N 1
ATOM 768 C CA . GLY A 1 101 ? -4.938 29.938 -9.102 1 98.75 101 GLY A CA 1
ATOM 769 C C . GLY A 1 101 ? -3.656 29.156 -8.891 1 98.75 101 GLY A C 1
ATOM 770 O O . GLY A 1 101 ? -3.033 28.703 -9.852 1 98.75 101 GLY A O 1
ATOM 771 N N . ILE A 1 102 ? -3.188 29.109 -7.691 1 98.88 102 ILE A N 1
ATOM 772 C CA . ILE A 1 102 ? -1.963 28.406 -7.328 1 98.88 102 ILE A CA 1
ATOM 773 C C . ILE A 1 102 ? -2.312 27.078 -6.656 1 98.88 102 ILE A C 1
ATOM 775 O O . ILE A 1 102 ? -3.102 27.047 -5.711 1 98.88 102 ILE A O 1
ATOM 779 N N . ASN A 1 103 ? -1.778 25.906 -7.148 1 98.94 103 ASN A N 1
ATOM 780 C CA . ASN A 1 103 ? -1.951 24.641 -6.453 1 98.94 103 ASN A CA 1
ATOM 781 C C . ASN A 1 103 ? -1.413 24.703 -5.027 1 98.94 103 ASN A C 1
ATOM 783 O O . ASN A 1 103 ? -0.415 25.375 -4.766 1 98.94 103 ASN A O 1
ATOM 787 N N . ALA A 1 104 ? -2.104 24.016 -4.133 1 98.94 104 ALA A N 1
ATOM 788 C CA . ALA A 1 104 ? -1.629 24 -2.75 1 98.94 104 ALA A CA 1
ATOM 789 C C . ALA A 1 104 ? -1.729 22.594 -2.154 1 98.94 104 ALA A C 1
ATOM 791 O O . ALA A 1 104 ? -2.703 21.891 -2.395 1 98.94 104 ALA A O 1
ATOM 792 N N . ILE A 1 105 ? -0.739 22.188 -1.446 1 98.94 105 ILE A N 1
ATOM 793 C CA . ILE A 1 105 ? -0.684 20.938 -0.7 1 98.94 105 ILE A CA 1
ATOM 794 C C . ILE A 1 105 ? -0.381 21.219 0.769 1 98.94 105 ILE A C 1
ATOM 796 O O . ILE A 1 105 ? 0.583 21.922 1.085 1 98.94 105 ILE A O 1
ATOM 800 N N . THR A 1 106 ? -1.174 20.703 1.639 1 98.81 106 THR A N 1
ATOM 801 C CA . THR A 1 106 ? -0.936 20.922 3.061 1 98.81 106 THR A CA 1
ATOM 802 C C . THR A 1 106 ? -0.804 19.594 3.799 1 98.81 106 THR A C 1
ATOM 804 O O . THR A 1 106 ? -1.373 18.578 3.377 1 98.81 106 THR A O 1
ATOM 807 N N . ILE A 1 107 ? -0.057 19.562 4.906 1 97.5 107 ILE A N 1
ATOM 808 C CA . ILE A 1 107 ? 0.041 18.375 5.762 1 97.5 107 ILE A CA 1
ATOM 809 C C . ILE A 1 107 ? -0.858 18.547 6.984 1 97.5 107 ILE A C 1
ATOM 811 O O . ILE A 1 107 ? -0.659 17.891 8.008 1 97.5 107 ILE A O 1
ATOM 815 N N . CYS A 1 108 ? -1.769 19.562 6.852 1 96.06 108 CYS A N 1
ATOM 816 C CA . CYS A 1 108 ? -2.854 19.656 7.82 1 96.06 108 CYS A CA 1
ATOM 817 C C . CYS A 1 108 ? -3.627 18.344 7.898 1 96.06 108 CYS A C 1
ATOM 819 O O . CYS A 1 108 ? -4.262 17.938 6.926 1 96.06 108 CYS A O 1
ATOM 821 N N . GLU A 1 109 ? -3.621 17.688 9.023 1 95.06 109 GLU A N 1
ATOM 822 C CA . GLU A 1 109 ? -4.207 16.359 9.164 1 95.06 109 GLU A CA 1
ATOM 823 C C . GLU A 1 109 ? -5.691 16.375 8.812 1 95.06 109 GLU A C 1
ATOM 825 O O . GLU A 1 109 ? -6.176 15.469 8.133 1 95.06 109 GLU A O 1
ATOM 830 N N . GLU A 1 110 ? -6.383 17.453 9.203 1 97.25 110 GLU A N 1
ATOM 831 C CA . GLU A 1 110 ? -7.812 17.531 8.914 1 97.25 110 GLU A CA 1
ATOM 832 C C . GLU A 1 110 ? -8.07 17.625 7.414 1 97.25 110 GLU A C 1
ATOM 834 O O . GLU A 1 110 ? -9.102 17.188 6.922 1 97.25 110 GLU A O 1
ATOM 839 N N . ALA A 1 111 ? -7.129 18.141 6.68 1 98.62 111 ALA A N 1
ATOM 840 C CA . ALA A 1 111 ? -7.301 18.469 5.27 1 98.62 111 ALA A CA 1
ATOM 841 C C . ALA A 1 111 ? -7.266 17.219 4.406 1 98.62 111 ALA A C 1
ATOM 843 O O . ALA A 1 111 ? -7.582 17.266 3.213 1 98.62 111 ALA A O 1
ATOM 844 N N . ILE A 1 112 ? -6.973 16.031 4.969 1 98.75 112 ILE A N 1
ATOM 845 C CA . ILE A 1 112 ? -6.906 14.805 4.18 1 98.75 112 ILE A CA 1
ATOM 846 C C . ILE A 1 112 ? -8.297 14.453 3.652 1 98.75 112 ILE A C 1
ATOM 848 O O . ILE A 1 112 ? -8.43 13.922 2.545 1 98.75 112 ILE A O 1
ATOM 852 N N . TYR A 1 113 ? -9.312 14.766 4.422 1 98.81 113 TYR A N 1
ATOM 853 C CA . TYR A 1 113 ? -10.703 14.523 4.051 1 98.81 113 TYR A CA 1
ATOM 854 C C . TYR A 1 113 ? -11.641 15.406 4.855 1 98.81 113 TYR A C 1
ATOM 856 O O . TYR A 1 113 ? -12.445 14.914 5.648 1 98.81 113 TYR A O 1
ATOM 864 N N . PRO A 1 114 ? -11.625 16.672 4.613 1 98.69 114 PRO A N 1
ATOM 865 C CA . PRO A 1 114 ? -12.391 17.609 5.426 1 98.69 114 PRO A CA 1
ATOM 866 C C . PRO A 1 114 ? -13.875 17.641 5.074 1 98.69 114 PRO A C 1
ATOM 868 O O . PRO A 1 114 ? -14.664 18.312 5.734 1 98.69 114 PRO A O 1
ATOM 871 N N . TRP A 1 115 ? -14.281 16.875 4.109 1 98.06 115 TRP A N 1
ATOM 872 C CA . TRP A 1 115 ? -15.688 16.781 3.732 1 98.06 115 TRP A CA 1
ATOM 873 C C . TRP A 1 115 ? -16.531 16.281 4.906 1 98.06 115 TRP A C 1
ATOM 875 O O . TRP A 1 115 ? -17.719 16.578 4.992 1 98.06 115 TRP A O 1
ATOM 885 N N . ASN A 1 116 ? -15.883 15.578 5.832 1 98.19 116 ASN A N 1
ATOM 886 C CA . ASN A 1 116 ? -16.656 14.984 6.914 1 98.19 116 ASN A CA 1
ATOM 887 C C . ASN A 1 116 ? -16.469 15.742 8.219 1 98.19 116 ASN A C 1
ATOM 889 O O . ASN A 1 116 ? -16.922 15.289 9.281 1 98.19 116 ASN A O 1
ATOM 893 N N . SER A 1 117 ? -15.789 16.875 8.227 1 98.12 117 SER A N 1
ATOM 894 C CA . SER A 1 117 ? -15.609 17.641 9.453 1 98.12 117 SER A CA 1
ATOM 895 C C . SER A 1 117 ? -15.992 19.109 9.242 1 98.12 117 SER A C 1
ATOM 897 O O . SER A 1 117 ? -16.391 19.781 10.188 1 98.12 117 SER A O 1
ATOM 899 N N . ASP A 1 118 ? -15.781 19.609 8.07 1 98.19 118 ASP A N 1
ATOM 900 C CA . ASP A 1 118 ? -16.156 20.969 7.711 1 98.19 118 ASP A CA 1
ATOM 901 C C . ASP A 1 118 ? -16.547 21.062 6.238 1 98.19 118 ASP A C 1
ATOM 903 O O . ASP A 1 118 ? -15.836 21.688 5.441 1 98.19 118 ASP A O 1
ATOM 907 N N . PRO A 1 119 ? -17.719 20.547 5.887 1 98.12 119 PRO A N 1
ATOM 908 C CA . PRO A 1 119 ? -18.125 20.484 4.48 1 98.12 119 PRO A CA 1
ATOM 909 C C . PRO A 1 119 ? -18.328 21.875 3.871 1 98.12 119 PRO A C 1
ATOM 911 O O . PRO A 1 119 ? -18.047 22.078 2.686 1 98.12 119 PRO A O 1
ATOM 914 N N . GLU A 1 120 ? -18.75 22.828 4.66 1 97.88 120 GLU A N 1
ATOM 915 C CA . GLU A 1 120 ? -19 24.156 4.133 1 97.88 120 GLU A CA 1
ATOM 916 C C . GLU A 1 120 ? -17.719 24.844 3.695 1 97.88 120 GLU A C 1
ATOM 918 O O . GLU A 1 120 ? -17.609 25.328 2.564 1 97.88 120 GLU A O 1
ATOM 923 N N . MET A 1 121 ? -16.766 24.828 4.602 1 98.06 121 MET A N 1
ATOM 924 C CA . MET A 1 121 ? -15.469 25.422 4.254 1 98.06 121 MET A CA 1
ATOM 925 C C . MET A 1 121 ? -14.828 24.688 3.08 1 98.06 121 MET A C 1
ATOM 927 O O . MET A 1 121 ? -14.234 25.312 2.203 1 98.06 121 MET A O 1
ATOM 931 N N . THR A 1 122 ? -14.93 23.422 3.074 1 98.62 122 THR A N 1
ATOM 932 C CA . THR A 1 122 ? -14.367 22.609 1.999 1 98.62 122 THR A CA 1
ATOM 933 C C . THR A 1 122 ? -14.984 22.984 0.656 1 98.62 122 THR A C 1
ATOM 935 O O . THR A 1 122 ? -14.281 23.125 -0.344 1 98.62 122 THR A O 1
ATOM 938 N N . ARG A 1 123 ? -16.312 23.156 0.605 1 98.44 123 ARG A N 1
ATOM 939 C CA . ARG A 1 123 ? -17.016 23.547 -0.61 1 98.44 123 ARG A CA 1
ATOM 940 C C . ARG A 1 123 ? -16.547 24.922 -1.094 1 98.44 123 ARG A C 1
ATOM 942 O O . ARG A 1 123 ? -16.391 25.141 -2.297 1 98.44 123 ARG A O 1
ATOM 949 N N . LYS A 1 124 ? -16.375 25.812 -0.169 1 98.5 124 LYS A N 1
ATOM 950 C CA . LYS A 1 124 ? -15.906 27.141 -0.516 1 98.5 124 LYS A CA 1
ATOM 951 C C . LYS A 1 124 ? -14.531 27.094 -1.186 1 98.5 124 LYS A C 1
ATOM 953 O O . LYS A 1 124 ? -14.312 27.75 -2.207 1 98.5 124 LYS A O 1
ATOM 958 N N . ILE A 1 125 ? -13.617 26.328 -0.593 1 98.75 125 ILE A N 1
ATOM 959 C CA . ILE A 1 125 ? -12.289 26.188 -1.165 1 98.75 125 ILE A CA 1
ATOM 960 C C . ILE A 1 125 ? -12.383 25.516 -2.533 1 98.75 125 ILE A C 1
ATOM 962 O O . ILE A 1 125 ? -11.734 25.938 -3.49 1 98.75 125 ILE A O 1
ATOM 966 N N . ASP A 1 126 ? -13.195 24.469 -2.617 1 98.88 126 ASP A N 1
ATOM 967 C CA . ASP A 1 126 ? -13.391 23.719 -3.854 1 98.88 126 ASP A CA 1
ATOM 968 C C . ASP A 1 126 ? -13.891 24.625 -4.977 1 98.88 126 ASP A C 1
ATOM 970 O O . ASP A 1 126 ? -13.336 24.625 -6.074 1 98.88 126 ASP A O 1
ATOM 974 N N . GLU A 1 127 ? -14.906 25.391 -4.691 1 98.81 127 GLU A N 1
ATOM 975 C CA . GLU A 1 127 ? -15.516 26.266 -5.688 1 98.81 127 GLU A CA 1
ATOM 976 C C . GLU A 1 127 ? -14.516 27.312 -6.188 1 98.81 127 GLU A C 1
ATOM 978 O O . GLU A 1 127 ? -14.391 27.531 -7.395 1 98.81 127 GLU A O 1
ATOM 983 N N . LEU A 1 128 ? -13.805 27.875 -5.242 1 98.81 128 LEU A N 1
ATOM 984 C CA . LEU A 1 128 ? -12.844 28.906 -5.621 1 98.81 128 LEU A CA 1
ATOM 985 C C . LEU A 1 128 ? -11.711 28.297 -6.449 1 98.81 128 LEU A C 1
ATOM 987 O O . LEU A 1 128 ? -11.273 28.906 -7.434 1 98.81 128 LEU A O 1
ATOM 991 N N . ALA A 1 129 ? -11.195 27.141 -6.016 1 98.88 129 ALA A N 1
ATOM 992 C CA . ALA A 1 129 ? -10.125 26.469 -6.742 1 98.88 129 ALA A CA 1
ATOM 993 C C . ALA A 1 129 ? -10.57 26.109 -8.164 1 98.88 129 ALA A C 1
ATOM 995 O O . ALA A 1 129 ? -9.797 26.25 -9.109 1 98.88 129 ALA A O 1
ATOM 996 N N . ARG A 1 130 ? -11.789 25.641 -8.352 1 98.81 130 ARG A N 1
ATOM 997 C CA . ARG A 1 130 ? -12.336 25.344 -9.672 1 98.81 130 ARG A CA 1
ATOM 998 C C . ARG A 1 130 ? -12.414 26.609 -10.523 1 98.81 130 ARG A C 1
ATOM 1000 O O . ARG A 1 130 ? -12.094 26.578 -11.719 1 98.81 130 ARG A O 1
ATOM 1007 N N . GLU A 1 131 ? -12.875 27.672 -9.945 1 98.75 131 GLU A N 1
ATOM 1008 C CA . GLU A 1 131 ? -13.031 28.938 -10.648 1 98.75 131 GLU A CA 1
ATOM 1009 C C . GLU A 1 131 ? -11.688 29.453 -11.18 1 98.75 131 GLU A C 1
ATOM 1011 O O . GLU A 1 131 ? -11.625 30 -12.273 1 98.75 131 GLU A O 1
ATOM 1016 N N . THR A 1 132 ? -10.656 29.234 -10.43 1 98.75 132 THR A N 1
ATOM 1017 C CA . THR A 1 132 ? -9.375 29.844 -10.766 1 98.75 132 THR A CA 1
ATOM 1018 C C . THR A 1 132 ? -8.445 28.812 -11.406 1 98.75 132 THR A C 1
ATOM 1020 O O . THR A 1 132 ? -7.348 29.156 -11.859 1 98.75 132 THR A O 1
ATOM 1023 N N . GLY A 1 133 ? -8.844 27.516 -11.406 1 98.69 133 GLY A N 1
ATOM 1024 C CA . GLY A 1 133 ? -8.156 26.5 -12.188 1 98.69 133 GLY A CA 1
ATOM 1025 C C . GLY A 1 133 ? -6.984 25.875 -11.461 1 98.69 133 GLY A C 1
ATOM 1026 O O . GLY A 1 133 ? -5.965 25.562 -12.078 1 98.69 133 GLY A O 1
ATOM 1027 N N . CYS A 1 134 ? -7.066 25.75 -10.141 1 98.88 134 CYS A N 1
ATOM 1028 C CA . CYS A 1 134 ? -5.988 25.141 -9.383 1 98.88 134 CYS A CA 1
ATOM 1029 C C . CYS A 1 134 ? -6.512 23.969 -8.547 1 98.88 134 CYS A C 1
ATOM 1031 O O . CYS A 1 134 ? -7.719 23.734 -8.492 1 98.88 134 CYS A O 1
ATOM 1033 N N . THR A 1 135 ? -5.59 23.188 -7.953 1 98.94 135 THR A N 1
ATOM 1034 C CA . THR A 1 135 ? -5.914 22.031 -7.121 1 98.94 135 THR A CA 1
ATOM 1035 C C . THR A 1 135 ? -5.43 22.25 -5.691 1 98.94 135 THR A C 1
ATOM 1037 O O . THR A 1 135 ? -4.277 22.625 -5.469 1 98.94 135 THR A O 1
ATOM 1040 N N . ILE A 1 136 ? -6.352 22.062 -4.75 1 98.94 136 ILE A N 1
ATOM 1041 C CA . ILE A 1 136 ? -6.047 22.094 -3.324 1 98.94 136 ILE A CA 1
ATOM 1042 C C . ILE A 1 136 ? -6.18 20.703 -2.73 1 98.94 136 ILE A C 1
ATOM 1044 O O . ILE A 1 136 ? -7.148 19.984 -3.008 1 98.94 136 ILE A O 1
ATOM 1048 N N . CYS A 1 137 ? -5.188 20.328 -1.885 1 98.31 137 CYS A N 1
ATOM 1049 C CA . CYS A 1 137 ? -5.18 18.953 -1.394 1 98.31 137 CYS A CA 1
ATOM 1050 C C . CYS A 1 137 ? -4.52 18.875 -0.022 1 98.31 137 CYS A C 1
ATOM 1052 O O . CYS A 1 137 ? -3.617 19.656 0.287 1 98.31 137 CYS A O 1
ATOM 1054 N N . GLY A 1 138 ? -5.062 18 0.836 1 98.81 138 GLY A N 1
ATOM 1055 C CA . GLY A 1 138 ? -4.367 17.578 2.043 1 98.81 138 GLY A CA 1
ATOM 1056 C C . GLY A 1 138 ? -3.691 16.234 1.907 1 98.81 138 GLY A C 1
ATOM 1057 O O . GLY A 1 138 ? -4.242 15.312 1.29 1 98.81 138 GLY A O 1
ATOM 1058 N N . THR A 1 139 ? -2.486 16.094 2.432 1 98.69 139 THR A N 1
ATOM 1059 C CA . THR A 1 139 ? -1.731 14.852 2.414 1 98.69 139 THR A CA 1
ATOM 1060 C C . THR A 1 139 ? -0.915 14.695 3.693 1 98.69 139 THR A C 1
ATOM 1062 O O . THR A 1 139 ? -1.271 15.242 4.734 1 98.69 139 THR A O 1
ATOM 1065 N N . GLY A 1 140 ? 0.086 13.914 3.705 1 98.25 140 GLY A N 1
ATOM 1066 C CA . GLY A 1 140 ? 0.952 13.664 4.848 1 98.25 140 GLY A CA 1
ATOM 1067 C C . GLY A 1 140 ? 1.135 12.188 5.137 1 98.25 140 GLY A C 1
ATOM 1068 O O . GLY A 1 140 ? 0.934 11.344 4.262 1 98.25 140 GLY A O 1
ATOM 1069 N N . TYR A 1 141 ? 1.587 11.898 6.398 1 98.31 141 TYR A N 1
ATOM 1070 C CA . TYR A 1 141 ? 1.817 10.531 6.844 1 98.31 141 TYR A CA 1
ATOM 1071 C C . TYR A 1 141 ? 0.574 9.672 6.641 1 98.31 141 TYR A C 1
ATOM 1073 O O . TYR A 1 141 ? 0.668 8.523 6.195 1 98.31 141 TYR A O 1
ATOM 1081 N N . GLN A 1 142 ? -0.592 10.25 6.938 1 98.31 142 GLN A N 1
ATOM 1082 C CA . GLN A 1 142 ? -1.867 9.539 6.902 1 98.31 142 GLN A CA 1
ATOM 1083 C C . GLN A 1 142 ? -2.229 9.133 5.477 1 98.31 142 GLN A C 1
ATOM 1085 O O . GLN A 1 142 ? -2.941 8.148 5.273 1 98.31 142 GLN A O 1
ATOM 1090 N N . ASP A 1 143 ? -1.769 9.867 4.457 1 98.81 143 ASP A N 1
ATOM 1091 C CA . ASP A 1 143 ? -2.029 9.547 3.057 1 98.81 143 ASP A CA 1
ATOM 1092 C C . ASP A 1 143 ? -1.52 8.148 2.707 1 98.81 143 ASP A C 1
ATOM 1094 O O . ASP A 1 143 ? -2.223 7.375 2.057 1 98.81 143 ASP A O 1
ATOM 1098 N N . VAL A 1 144 ? -0.39 7.828 3.199 1 98.81 144 VAL A N 1
ATOM 1099 C CA . VAL A 1 144 ? 0.223 6.555 2.836 1 98.81 144 VAL A CA 1
ATOM 1100 C C . VAL A 1 144 ? -0.045 5.52 3.928 1 98.81 144 VAL A C 1
ATOM 1102 O O . VAL A 1 144 ? -0.621 4.465 3.662 1 98.81 144 VAL A O 1
ATOM 1105 N N . PHE A 1 145 ? 0.169 5.844 5.207 1 98.81 145 PHE A N 1
ATOM 1106 C CA . PHE A 1 145 ? 0.334 4.82 6.234 1 98.81 145 PHE A CA 1
ATOM 1107 C C . PHE A 1 145 ? -0.991 4.539 6.93 1 98.81 145 PHE A C 1
ATOM 1109 O O . PHE A 1 145 ? -1.149 3.498 7.574 1 98.81 145 PHE A O 1
ATOM 1116 N N . TRP A 1 146 ? -1.911 5.516 6.867 1 98.75 146 TRP A N 1
ATOM 1117 C CA . TRP A 1 146 ? -3.23 5.277 7.445 1 98.75 146 TRP A CA 1
ATOM 1118 C C . TRP A 1 146 ? -4.266 5.039 6.352 1 98.75 146 TRP A C 1
ATOM 1120 O O . TRP A 1 146 ? -5.371 4.566 6.629 1 98.75 146 TRP A O 1
ATOM 1130 N N . GLY A 1 147 ? -3.955 5.398 5.074 1 98.56 147 GLY A N 1
ATOM 1131 C CA . GLY A 1 147 ? -4.879 5.273 3.959 1 98.56 147 GLY A CA 1
ATOM 1132 C C . GLY A 1 147 ? -4.457 4.223 2.949 1 98.56 147 GLY A C 1
ATOM 1133 O O . GLY A 1 147 ? -4.891 3.072 3.023 1 98.56 147 GLY A O 1
ATOM 1134 N N . ASN A 1 148 ? -3.467 4.598 2.098 1 98.62 148 ASN A N 1
ATOM 1135 C CA . ASN A 1 148 ? -3.102 3.771 0.951 1 98.62 148 ASN A CA 1
ATOM 1136 C C . ASN A 1 148 ? -2.523 2.428 1.389 1 98.62 148 ASN A C 1
ATOM 1138 O O . ASN A 1 148 ? -2.729 1.413 0.721 1 98.62 148 ASN A O 1
ATOM 1142 N N . LEU A 1 149 ? -1.777 2.404 2.473 1 98.56 149 LEU A N 1
ATOM 1143 C CA . LEU A 1 149 ? -1.25 1.152 3.006 1 98.56 149 LEU A CA 1
ATOM 1144 C C . LEU A 1 149 ? -2.381 0.186 3.342 1 98.56 149 LEU A C 1
ATOM 1146 O O . LEU A 1 149 ? -2.346 -0.98 2.943 1 98.56 149 LEU A O 1
ATOM 1150 N N . ILE A 1 150 ? -3.393 0.693 3.965 1 98.81 150 ILE A N 1
ATOM 1151 C CA . ILE A 1 150 ? -4.512 -0.122 4.43 1 98.81 150 ILE A CA 1
ATOM 1152 C C . ILE A 1 150 ? -5.348 -0.577 3.234 1 98.81 150 ILE A C 1
ATOM 1154 O O . ILE A 1 150 ? -5.738 -1.744 3.15 1 98.81 150 ILE A O 1
ATOM 1158 N N . THR A 1 151 ? -5.559 0.318 2.312 1 98.56 151 THR A N 1
ATOM 1159 C CA . THR A 1 151 ? -6.398 -0.042 1.175 1 98.56 151 THR A CA 1
ATOM 1160 C C . THR A 1 151 ? -5.645 -0.959 0.216 1 98.56 151 THR A C 1
ATOM 1162 O O . THR A 1 151 ? -6.258 -1.697 -0.557 1 98.56 151 THR A O 1
ATOM 1165 N N . THR A 1 152 ? -4.316 -0.949 0.231 1 98.5 152 THR A N 1
ATOM 1166 C CA . THR A 1 152 ? -3.533 -1.94 -0.5 1 98.5 152 THR A CA 1
ATOM 1167 C C . THR A 1 152 ? -3.752 -3.336 0.08 1 98.5 152 THR A C 1
ATOM 1169 O O . THR A 1 152 ? -3.994 -4.289 -0.662 1 98.5 152 THR A O 1
ATOM 1172 N N . LEU A 1 153 ? -3.74 -3.475 1.43 1 98.62 153 LEU A N 1
ATOM 1173 C CA . LEU A 1 153 ? -4.016 -4.754 2.076 1 98.62 153 LEU A CA 1
ATOM 1174 C C . LEU A 1 153 ? -5.441 -5.211 1.786 1 98.62 153 LEU A C 1
ATOM 1176 O O . LEU A 1 153 ? -5.68 -6.402 1.566 1 98.62 153 LEU A O 1
ATOM 1180 N N . ALA A 1 154 ? -6.316 -4.25 1.778 1 98.81 154 ALA A N 1
ATOM 1181 C CA . ALA A 1 154 ? -7.719 -4.57 1.515 1 98.81 154 ALA A CA 1
ATOM 1182 C C . ALA A 1 154 ? -7.887 -5.195 0.133 1 98.81 154 ALA A C 1
ATOM 1184 O O . ALA A 1 154 ? -8.766 -6.035 -0.072 1 98.81 154 ALA A O 1
ATOM 1185 N N . GLY A 1 155 ? -7.031 -4.812 -0.804 1 98.5 155 GLY A N 1
ATOM 1186 C CA . GLY A 1 155 ? -7.094 -5.352 -2.152 1 98.5 155 GLY A CA 1
ATOM 1187 C C . GLY A 1 155 ? -6.832 -6.848 -2.209 1 98.5 155 GLY A C 1
ATOM 1188 O O . GLY A 1 155 ? -7.145 -7.5 -3.209 1 98.5 155 GLY A O 1
ATOM 1189 N N . ALA A 1 156 ? -6.246 -7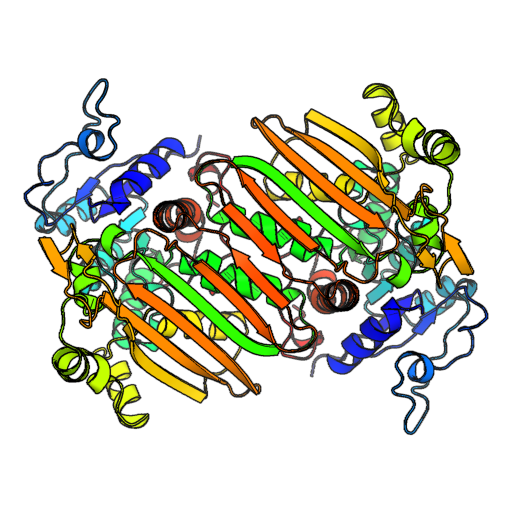.41 -1.136 1 98.75 156 ALA A N 1
ATOM 1190 C CA . ALA A 1 156 ? -5.965 -8.836 -1.047 1 98.75 156 ALA A CA 1
ATOM 1191 C C . ALA A 1 156 ? -6.887 -9.516 -0.037 1 98.75 156 ALA A C 1
ATOM 1193 O O . ALA A 1 156 ? -6.59 -10.617 0.441 1 98.75 156 ALA A O 1
ATOM 1194 N N . THR A 1 157 ? -7.961 -8.844 0.345 1 98.81 157 THR A N 1
ATOM 1195 C CA . THR A 1 157 ? -8.906 -9.352 1.336 1 98.81 157 THR A CA 1
ATOM 1196 C C . THR A 1 157 ? -10.227 -9.727 0.679 1 98.81 157 THR A C 1
ATOM 1198 O O . THR A 1 157 ? -10.727 -9.008 -0.189 1 98.81 157 THR A O 1
ATOM 1201 N N . HIS A 1 158 ? -10.773 -10.906 1.025 1 98.62 158 HIS A N 1
ATOM 1202 C CA . HIS A 1 158 ? -12.031 -11.367 0.45 1 98.62 158 HIS A CA 1
ATOM 1203 C C . HIS A 1 158 ? -13.219 -10.688 1.106 1 98.62 158 HIS A C 1
ATOM 1205 O O . HIS A 1 158 ? -14.141 -10.234 0.417 1 98.62 158 HIS A O 1
ATOM 1211 N N . ARG A 1 159 ? -13.188 -10.641 2.385 1 98.5 159 ARG A N 1
ATOM 1212 C CA . ARG A 1 159 ? -14.25 -10.023 3.17 1 98.5 159 ARG A CA 1
ATOM 1213 C C . ARG A 1 159 ? -13.68 -9.227 4.336 1 98.5 159 ARG A C 1
ATOM 1215 O O . ARG A 1 159 ? -12.75 -9.688 5.016 1 98.5 159 ARG A O 1
ATOM 1222 N N . ILE A 1 160 ? -14.242 -8.031 4.555 1 98.81 160 ILE A N 1
ATOM 1223 C CA . ILE A 1 160 ? -13.82 -7.195 5.676 1 98.81 160 ILE A CA 1
ATOM 1224 C C . ILE A 1 160 ? -14.992 -7 6.633 1 98.81 160 ILE A C 1
ATOM 1226 O O . ILE A 1 160 ? -16.109 -6.66 6.211 1 98.81 160 ILE A O 1
ATOM 1230 N N . THR A 1 161 ? -14.758 -7.266 7.902 1 98.75 161 THR A N 1
ATOM 1231 C CA . THR A 1 161 ? -15.766 -6.98 8.922 1 98.75 161 THR A CA 1
ATOM 1232 C C . THR A 1 161 ? -15.367 -5.754 9.742 1 98.75 161 THR A C 1
ATOM 1234 O O . THR A 1 161 ? -16.234 -5 10.188 1 98.75 161 THR A O 1
ATOM 1237 N N . LYS A 1 162 ? -14.117 -5.629 9.984 1 98.88 162 LYS A N 1
ATOM 1238 C CA . LYS A 1 162 ? -13.617 -4.523 10.797 1 98.88 162 LYS A CA 1
ATOM 1239 C C . LYS A 1 162 ? -12.195 -4.145 10.383 1 98.88 162 LYS A C 1
ATOM 1241 O O . LYS A 1 162 ? -11.391 -5.016 10.047 1 98.88 162 LYS A O 1
ATOM 1246 N N . ILE A 1 163 ? -11.836 -2.863 10.352 1 98.94 163 ILE A N 1
ATOM 1247 C CA . ILE A 1 163 ? -10.492 -2.326 10.234 1 98.94 163 ILE A CA 1
ATOM 1248 C C . ILE A 1 163 ? -10.094 -1.634 11.531 1 98.94 163 ILE A C 1
ATOM 1250 O O . ILE A 1 163 ? -10.781 -0.721 11.992 1 98.94 163 ILE A O 1
ATOM 1254 N N . LYS A 1 164 ? -9.008 -2.078 12.141 1 98.88 164 LYS A N 1
ATOM 1255 C CA . LYS A 1 164 ? -8.492 -1.497 13.375 1 98.88 164 LYS A CA 1
ATOM 1256 C C . LYS A 1 164 ? -7.105 -0.89 13.156 1 98.88 164 LYS A C 1
ATOM 1258 O O . LYS A 1 164 ? -6.23 -1.525 12.562 1 98.88 164 LYS A O 1
ATOM 1263 N N . GLY A 1 165 ? -6.977 0.314 13.594 1 98.69 165 GLY A N 1
ATOM 1264 C CA . GLY A 1 165 ? -5.695 0.983 13.445 1 98.69 165 GLY A CA 1
ATOM 1265 C C . GLY A 1 165 ? -5.242 1.698 14.703 1 98.69 165 GLY A C 1
ATOM 1266 O O . GLY A 1 165 ? -6.062 2.26 15.43 1 98.69 165 GLY A O 1
ATOM 1267 N N . LYS A 1 166 ? -3.953 1.67 14.93 1 98 166 LYS A N 1
ATOM 1268 C CA . LYS A 1 166 ? -3.314 2.387 16.031 1 98 166 LYS A CA 1
ATOM 1269 C C . LYS A 1 166 ? -1.996 3.014 15.586 1 98 166 LYS A C 1
ATOM 1271 O O . LYS A 1 166 ? -1.154 2.34 14.992 1 98 166 LYS A O 1
ATOM 1276 N N . SER A 1 167 ? -1.88 4.25 15.812 1 97.94 167 SER A N 1
ATOM 1277 C CA . SER A 1 167 ? -0.667 4.996 15.484 1 97.94 167 SER A CA 1
ATOM 1278 C C . SER A 1 167 ? -0.271 5.93 16.625 1 97.94 167 SER A C 1
ATOM 1280 O O . SER A 1 167 ? -1.131 6.551 17.25 1 97.94 167 SER A O 1
ATOM 1282 N N . SER A 1 168 ? 1.01 5.992 16.953 1 96.69 168 SER A N 1
ATOM 1283 C CA . SER A 1 168 ? 1.481 6.875 18.016 1 96.69 168 SER A CA 1
ATOM 1284 C C . SER A 1 168 ? 2.688 7.691 17.562 1 96.69 168 SER A C 1
ATOM 1286 O O . SER A 1 168 ? 3.453 7.25 16.703 1 96.69 168 SER A O 1
ATOM 1288 N N . TYR A 1 169 ? 2.82 8.836 18.062 1 95.12 169 TYR A N 1
ATOM 1289 C CA . TYR A 1 169 ? 3.938 9.719 17.75 1 95.12 169 TYR A CA 1
ATOM 1290 C C . TYR A 1 169 ? 4.277 10.609 18.938 1 95.12 169 TYR A C 1
ATOM 1292 O O . TYR A 1 169 ? 3.457 10.781 19.844 1 95.12 169 TYR A O 1
ATOM 1300 N N . ASN A 1 170 ? 5.48 11.133 18.938 1 94.12 170 ASN A N 1
ATOM 1301 C CA . ASN A 1 170 ? 5.98 12.031 19.969 1 94.12 170 ASN A CA 1
ATOM 1302 C C . ASN A 1 170 ? 5.609 13.484 19.688 1 94.12 170 ASN A C 1
ATOM 1304 O O . ASN A 1 170 ? 6.117 14.078 18.734 1 94.12 170 ASN A O 1
ATOM 1308 N N . VAL A 1 171 ? 4.801 14.102 20.547 1 90.62 171 VAL A N 1
ATOM 1309 C CA . VAL A 1 171 ? 4.344 15.469 20.297 1 90.62 171 VAL A CA 1
ATOM 1310 C C . VAL A 1 171 ? 5.527 16.422 20.344 1 90.62 171 VAL A C 1
ATOM 1312 O O . VAL A 1 171 ? 5.473 17.516 19.781 1 90.62 171 VAL A O 1
ATOM 1315 N N . GLU A 1 172 ? 6.641 15.977 20.969 1 87.75 172 GLU A N 1
ATOM 1316 C CA . GLU A 1 172 ? 7.848 16.781 21.094 1 87.75 172 GLU A CA 1
ATOM 1317 C C . GLU A 1 172 ? 8.406 17.156 19.719 1 87.75 172 GLU A C 1
ATOM 1319 O O . GLU A 1 172 ? 9.125 18.141 19.578 1 87.75 172 GLU A O 1
ATOM 1324 N N . ASP A 1 173 ? 8.039 16.422 18.766 1 86.44 173 ASP A N 1
ATOM 1325 C CA . ASP A 1 173 ? 8.656 16.578 17.453 1 86.44 173 ASP A CA 1
ATOM 1326 C C . ASP A 1 173 ? 7.895 17.594 16.609 1 86.44 173 ASP A C 1
ATOM 1328 O O . ASP A 1 173 ? 8.352 17.984 15.523 1 86.44 173 ASP A O 1
ATOM 1332 N N . TYR A 1 174 ? 6.754 18.109 17.047 1 83.38 174 TYR A N 1
ATOM 1333 C CA . TYR A 1 174 ? 5.863 18.844 16.156 1 83.38 174 TYR A CA 1
ATOM 1334 C C . TYR A 1 174 ? 5.582 20.234 16.688 1 83.38 174 TYR A C 1
ATOM 1336 O O . TYR A 1 174 ? 4.91 21.047 16.031 1 83.38 174 TYR A O 1
ATOM 1344 N N . GLY A 1 175 ? 6.051 20.578 17.828 1 76.62 175 GLY A N 1
ATOM 1345 C CA . GLY A 1 175 ? 5.949 21.953 18.328 1 76.62 175 GLY A CA 1
ATOM 1346 C C . GLY A 1 175 ? 4.914 22.109 19.422 1 76.62 175 GLY A C 1
ATOM 1347 O O . GLY A 1 175 ? 4.176 21.156 19.734 1 76.62 175 GLY A O 1
ATOM 1348 N N . ILE A 1 176 ? 4.852 23.234 19.984 1 76.06 176 ILE A N 1
ATOM 1349 C CA . ILE A 1 176 ? 4.121 23.516 21.219 1 76.06 176 ILE A CA 1
ATOM 1350 C C . ILE A 1 176 ? 2.619 23.5 20.938 1 76.06 176 ILE A C 1
ATOM 1352 O O . ILE A 1 176 ? 1.835 23.016 21.766 1 76.06 176 ILE A O 1
ATOM 1356 N N . ALA A 1 177 ? 2.189 23.938 19.781 1 71.25 177 ALA A N 1
ATOM 1357 C CA . ALA A 1 177 ? 0.768 23.984 19.438 1 71.25 177 ALA A CA 1
ATOM 1358 C C . ALA A 1 177 ? 0.171 22.578 19.422 1 71.25 177 ALA A C 1
ATOM 1360 O O . ALA A 1 177 ? -0.91 22.344 19.969 1 71.25 177 ALA A O 1
ATOM 1361 N N . LEU A 1 178 ? 0.873 21.672 18.828 1 80.75 178 LEU A N 1
ATOM 1362 C CA . LEU A 1 178 ? 0.39 20.297 18.75 1 80.75 178 LEU A CA 1
ATOM 1363 C C . LEU A 1 178 ? 0.402 19.625 20.109 1 80.75 178 LEU A C 1
ATOM 1365 O O . LEU A 1 178 ? -0.534 18.906 20.469 1 80.75 178 LEU A O 1
ATOM 1369 N N . ALA A 1 179 ? 1.401 19.922 20.938 1 84.81 179 ALA A N 1
ATOM 1370 C CA . ALA A 1 179 ? 1.499 19.328 22.266 1 84.81 179 ALA A CA 1
ATOM 1371 C C . ALA A 1 179 ? 0.349 19.797 23.156 1 84.81 179 ALA A C 1
ATOM 1373 O O . ALA A 1 179 ? -0.286 18.984 23.828 1 84.81 179 ALA A O 1
ATOM 1374 N N . LYS A 1 180 ? 0.069 21.016 23.047 1 81.5 180 LYS A N 1
ATOM 1375 C CA . LYS A 1 180 ? -1.026 21.562 23.828 1 81.5 180 LYS A CA 1
ATOM 1376 C C . LYS A 1 180 ? -2.375 21.047 23.359 1 81.5 180 LYS A C 1
ATOM 1378 O O . LYS A 1 180 ? -3.266 20.766 24.156 1 81.5 180 LYS A O 1
ATOM 1383 N N . GLY A 1 181 ? -2.469 20.984 22.062 1 82.94 181 GLY A N 1
ATOM 1384 C CA . GLY A 1 181 ? -3.693 20.453 21.484 1 82.94 181 GLY A CA 1
ATOM 1385 C C . GLY A 1 181 ? -3.998 19.031 21.922 1 82.94 181 GLY A C 1
ATOM 1386 O O . GLY A 1 181 ? -5.164 18.641 21.984 1 82.94 181 GLY A O 1
ATOM 1387 N N . HIS A 1 182 ? -2.951 18.359 22.375 1 91.44 182 HIS A N 1
ATOM 1388 C CA . HIS A 1 182 ? -3.117 16.984 22.828 1 91.44 182 HIS A CA 1
ATOM 1389 C C . HIS A 1 182 ? -3.279 16.906 24.344 1 91.44 182 HIS A C 1
ATOM 1391 O O . HIS A 1 182 ? -3.348 15.82 24.906 1 91.44 182 HIS A O 1
ATOM 1397 N N . GLY A 1 183 ? -3.242 18.078 25.016 1 91.5 183 GLY A N 1
ATOM 1398 C CA . GLY A 1 183 ? -3.541 18.156 26.438 1 91.5 183 GLY A CA 1
ATOM 1399 C C . GLY A 1 183 ? -2.342 17.844 27.312 1 91.5 183 GLY A C 1
ATOM 1400 O O . GLY A 1 183 ? -2.49 17.594 28.516 1 91.5 183 GLY A O 1
ATOM 1401 N N . ALA A 1 184 ? -1.188 17.766 26.703 1 92.75 184 ALA A N 1
ATOM 1402 C CA . ALA A 1 184 ? 0.004 17.5 27.5 1 92.75 184 ALA A CA 1
ATOM 1403 C C . ALA A 1 184 ? 0.163 18.531 28.609 1 92.75 184 ALA A C 1
ATOM 1405 O O . ALA A 1 184 ? 0.039 19.734 28.375 1 92.75 184 ALA A O 1
ATOM 1406 N N . GLY A 1 185 ? 0.358 18.062 29.766 1 92.44 185 GLY A N 1
ATOM 1407 C CA . GLY A 1 185 ? 0.562 18.953 30.906 1 92.44 185 GLY A CA 1
ATOM 1408 C C . GLY A 1 185 ? -0.703 19.188 31.703 1 92.44 185 GLY A C 1
ATOM 1409 O O . GLY A 1 185 ? -0.642 19.656 32.844 1 92.44 185 GLY A O 1
ATOM 1410 N N . LEU A 1 186 ? -1.814 18.922 31.172 1 94.19 186 LEU A N 1
ATOM 1411 C CA . LEU A 1 186 ? -3.076 19.125 31.875 1 94.19 186 LEU A CA 1
ATOM 1412 C C . LEU A 1 186 ? -3.262 18.078 32.969 1 94.19 186 LEU A C 1
ATOM 1414 O O . LEU A 1 186 ? -2.791 16.938 32.844 1 94.19 186 LEU A O 1
ATOM 1418 N N . THR A 1 187 ? -3.957 18.531 34.062 1 95.31 187 THR A N 1
ATOM 1419 C CA . THR A 1 187 ? -4.48 17.531 34.969 1 95.31 187 THR A CA 1
ATOM 1420 C C . THR A 1 187 ? -5.582 16.703 34.312 1 95.31 187 THR A C 1
ATOM 1422 O O . THR A 1 187 ? -6.117 17.109 33.25 1 95.31 187 THR A O 1
ATOM 1425 N N . LEU A 1 188 ? -5.805 15.586 34.875 1 95.94 188 LEU A N 1
ATOM 1426 C CA . LEU A 1 188 ? -6.848 14.75 34.312 1 95.94 188 LEU A CA 1
ATOM 1427 C C . LEU A 1 188 ? -8.203 15.453 34.344 1 95.94 188 LEU A C 1
ATOM 1429 O O . LEU A 1 188 ? -9.031 15.281 33.469 1 95.94 188 LEU A O 1
ATOM 1433 N N . GLU A 1 189 ? -8.422 16.25 35.375 1 96.12 189 GLU A N 1
ATOM 1434 C CA . GLU A 1 189 ? -9.656 17.031 35.5 1 96.12 189 GLU A CA 1
ATOM 1435 C C . GLU A 1 189 ? -9.719 18.109 34.406 1 96.12 189 GLU A C 1
ATOM 1437 O O . GLU A 1 189 ? -10.766 18.328 33.812 1 96.12 189 GLU A O 1
ATOM 1442 N N . GLU A 1 190 ? -8.633 18.766 34.281 1 95.5 190 GLU A N 1
ATOM 1443 C CA . GLU A 1 190 ? -8.547 19.781 33.25 1 95.5 190 GLU A CA 1
ATOM 1444 C C . GLU A 1 190 ? -8.734 19.172 31.859 1 95.5 190 GLU A C 1
ATOM 1446 O O . GLU A 1 190 ? -9.422 19.734 31.016 1 95.5 190 GLU A O 1
ATOM 1451 N N . PHE A 1 191 ? -8.141 18.062 31.688 1 95.88 191 PHE A N 1
ATOM 1452 C CA . PHE A 1 191 ? -8.273 17.344 30.422 1 95.88 191 PHE A CA 1
ATOM 1453 C C . PHE A 1 191 ? -9.734 17.016 30.141 1 95.88 191 PHE A C 1
ATOM 1455 O O . PHE A 1 191 ? -10.219 17.203 29.016 1 95.88 191 PHE A O 1
ATOM 1462 N N . GLU A 1 192 ? -10.398 16.469 31.078 1 94.56 192 GLU A N 1
ATOM 1463 C CA . GLU A 1 192 ? -11.812 16.125 30.938 1 94.56 192 GLU A CA 1
ATOM 1464 C C . GLU A 1 192 ? -12.641 17.359 30.547 1 94.56 192 GLU A C 1
ATOM 1466 O O . GLU A 1 192 ? -13.461 17.297 29.625 1 94.56 192 GLU A O 1
ATOM 1471 N N . SER A 1 193 ? -12.367 18.453 31.172 1 94.19 193 SER A N 1
ATOM 1472 C CA . SER A 1 193 ? -13.172 19.656 30.969 1 94.19 193 SER A CA 1
ATOM 1473 C C . SER A 1 193 ? -12.82 20.344 29.656 1 94.19 193 SER A C 1
ATOM 1475 O O . SER A 1 193 ? -13.703 20.875 28.984 1 94.19 193 SER A O 1
ATOM 1477 N N . GLU A 1 194 ? -11.578 20.297 29.297 1 90.44 194 GLU A N 1
ATOM 1478 C CA . GLU A 1 194 ? -11.133 21.125 28.188 1 90.44 194 GLU A CA 1
ATOM 1479 C C . GLU A 1 194 ? -11.094 20.312 26.891 1 90.44 194 GLU A C 1
ATOM 1481 O O . GLU A 1 194 ? -11.18 20.891 25.797 1 90.44 194 GLU A O 1
ATOM 1486 N N . ILE A 1 195 ? -10.992 19 27 1 90.81 195 ILE A N 1
ATOM 1487 C CA . ILE A 1 195 ? -10.758 18.219 25.797 1 90.81 195 ILE A CA 1
ATOM 1488 C C . ILE A 1 195 ? -11.812 17.125 25.672 1 90.81 195 ILE A C 1
ATOM 1490 O O . ILE A 1 195 ? -12.641 17.141 24.75 1 90.81 195 ILE A O 1
ATOM 1494 N N . ALA A 1 196 ? -11.953 16.312 26.641 1 91.69 196 ALA A N 1
ATOM 1495 C CA . ALA A 1 196 ? -12.742 15.086 26.547 1 91.69 196 ALA A CA 1
ATOM 1496 C C . ALA A 1 196 ? -14.242 15.398 26.516 1 91.69 196 ALA A C 1
ATOM 1498 O O . ALA A 1 196 ? -15.008 14.711 25.828 1 91.69 196 ALA A O 1
ATOM 1499 N N . ARG A 1 197 ? -14.641 16.391 27.172 1 90.25 197 ARG A N 1
ATOM 1500 C CA . ARG A 1 197 ? -16.062 16.719 27.328 1 90.25 197 ARG A CA 1
ATOM 1501 C C . ARG A 1 197 ? -16.688 17.078 26 1 90.25 197 ARG A C 1
ATOM 1503 O O . ARG A 1 197 ? -17.875 16.828 25.781 1 90.25 197 ARG A O 1
ATOM 1510 N N . ALA A 1 198 ? -15.914 17.578 25.109 1 88.81 198 ALA A N 1
ATOM 1511 C CA . ALA A 1 198 ? -16.406 18 23.812 1 88.81 198 ALA A CA 1
ATOM 1512 C C . ALA A 1 198 ? -16.953 16.812 23.016 1 88.81 198 ALA A C 1
ATOM 1514 O O . ALA A 1 198 ? -17.797 16.984 22.125 1 88.81 198 ALA A O 1
ATOM 1515 N N . ASP A 1 199 ? -16.578 15.594 23.375 1 92.25 199 ASP A N 1
ATOM 1516 C CA . ASP A 1 199 ? -16.969 14.398 22.625 1 92.25 199 ASP A CA 1
ATOM 1517 C C . ASP A 1 199 ? -18.188 13.734 23.25 1 92.25 199 ASP A C 1
ATOM 1519 O O . ASP A 1 199 ? -18.766 12.805 22.672 1 92.25 199 ASP A O 1
ATOM 1523 N N . ASN A 1 200 ? -18.516 14.172 24.453 1 92.81 200 ASN A N 1
ATOM 1524 C CA . ASN A 1 200 ? -19.672 13.617 25.156 1 92.81 200 ASN A CA 1
ATOM 1525 C C . ASN A 1 200 ? -20.969 14.312 24.719 1 92.81 200 ASN A C 1
ATOM 1527 O O . ASN A 1 200 ? -21.641 14.938 25.547 1 92.81 200 ASN A O 1
ATOM 1531 N N . ILE A 1 201 ? -21.312 14.227 23.516 1 94.44 201 ILE A N 1
ATOM 1532 C CA . ILE A 1 201 ? -22.5 14.844 22.938 1 94.44 201 ILE A CA 1
ATOM 1533 C C . ILE A 1 201 ? -23.234 13.836 22.078 1 94.44 201 ILE A C 1
ATOM 1535 O O . ILE A 1 201 ? -22.703 12.781 21.734 1 94.44 201 ILE A O 1
ATOM 1539 N N . SER A 1 202 ? -24.531 14.156 21.703 1 95.88 202 SER A N 1
ATOM 1540 C CA . SER A 1 202 ? -25.328 13.273 20.859 1 95.88 202 SER A CA 1
ATOM 1541 C C . SER A 1 202 ? -24.844 13.32 19.406 1 95.88 202 SER A C 1
ATOM 1543 O O . SER A 1 202 ? -24.141 14.25 19.016 1 95.88 202 SER A O 1
ATOM 1545 N N . ASP A 1 203 ? -25.234 12.344 18.703 1 96.38 203 ASP A N 1
ATOM 1546 C CA . ASP A 1 203 ? -24.906 12.305 17.281 1 96.38 203 ASP A CA 1
ATOM 1547 C C . ASP A 1 203 ? -25.469 13.516 16.562 1 96.38 203 ASP A C 1
ATOM 1549 O O . ASP A 1 203 ? -24.828 14.07 15.664 1 96.38 203 ASP A O 1
ATOM 1553 N N . GLU A 1 204 ? -26.609 13.898 16.969 1 96.69 204 GLU A N 1
ATOM 1554 C CA . GLU A 1 204 ? -27.266 15.047 16.344 1 96.69 204 GLU A CA 1
ATOM 1555 C C . GLU A 1 204 ? -26.5 16.328 16.625 1 96.69 204 GLU A C 1
ATOM 1557 O O . GLU A 1 204 ? -26.328 17.172 15.734 1 96.69 204 GLU A O 1
ATOM 1562 N N . GLU A 1 205 ? -26.078 16.484 17.812 1 96.88 205 GLU A N 1
ATOM 1563 C CA . GLU A 1 205 ? -25.297 17.656 18.188 1 96.88 205 GLU A CA 1
ATOM 1564 C C . GLU A 1 205 ? -23.969 17.688 17.453 1 96.88 205 GLU A C 1
ATOM 1566 O O . GLU A 1 205 ? -23.531 18.734 17 1 96.88 205 GLU A O 1
ATOM 1571 N N . ARG A 1 206 ? -23.375 16.578 17.391 1 96.62 206 ARG A N 1
ATOM 1572 C CA . ARG A 1 206 ? -22.109 16.469 16.672 1 96.62 206 ARG A CA 1
ATOM 1573 C C . ARG A 1 206 ? -22.266 16.859 15.211 1 96.62 206 ARG A C 1
ATOM 1575 O O . ARG A 1 206 ? -21.438 17.594 14.664 1 96.62 206 ARG A O 1
ATOM 1582 N N . GLN A 1 207 ? -23.328 16.375 14.562 1 96.31 207 GLN A N 1
ATOM 1583 C CA . GLN A 1 207 ? -23.578 16.703 13.164 1 96.31 207 GLN A CA 1
ATOM 1584 C C . GLN A 1 207 ? -23.781 18.203 12.984 1 96.31 207 GLN A C 1
ATOM 1586 O O . GLN A 1 207 ? -23.344 18.781 11.992 1 96.31 207 GLN A O 1
ATOM 1591 N N . LYS A 1 208 ? -24.438 18.812 13.953 1 96.81 208 LYS A N 1
ATOM 1592 C CA . LYS A 1 208 ? -24.625 20.25 13.898 1 96.81 208 LYS A CA 1
ATOM 1593 C C . LYS A 1 208 ? -23.297 21 13.938 1 96.81 208 LYS A C 1
ATOM 1595 O O . LYS A 1 208 ? -23.094 21.969 13.211 1 96.81 208 LYS A O 1
ATOM 1600 N N . LEU A 1 209 ? -22.422 20.531 14.828 1 96.56 209 LEU A N 1
ATOM 1601 C CA . LEU A 1 209 ? -21.094 21.141 14.922 1 96.56 209 LEU A CA 1
ATOM 1602 C C . LEU A 1 209 ? -20.328 20.969 13.617 1 96.56 209 LEU A C 1
ATOM 1604 O O . LEU A 1 209 ? -19.641 21.875 13.18 1 96.56 209 LEU A O 1
ATOM 1608 N N . VAL A 1 210 ? -20.438 19.781 12.984 1 96.75 210 VAL A N 1
ATOM 1609 C CA . VAL A 1 210 ? -19.781 19.516 11.711 1 96.75 210 VAL A CA 1
ATOM 1610 C C . VAL A 1 210 ? -20.328 20.438 10.633 1 96.75 210 VAL A C 1
ATOM 1612 O O . VAL A 1 210 ? -19.562 21.062 9.898 1 96.75 210 VAL A O 1
ATOM 1615 N N . ASP A 1 211 ? -21.625 20.594 10.586 1 96.06 211 ASP A N 1
ATOM 1616 C CA . ASP A 1 211 ? -22.281 21.422 9.578 1 96.06 211 ASP A CA 1
ATOM 1617 C C . ASP A 1 211 ? -21.891 22.891 9.742 1 96.06 211 ASP A C 1
ATOM 1619 O O . ASP A 1 211 ? -21.812 23.625 8.766 1 96.06 211 ASP A O 1
ATOM 1623 N N . GLN A 1 212 ? -21.625 23.25 11 1 95.19 212 GLN A N 1
ATOM 1624 C CA . GLN A 1 212 ? -21.312 24.641 11.305 1 95.19 212 GLN A CA 1
ATOM 1625 C C . GLN A 1 212 ? -19.812 24.891 11.188 1 95.19 212 GLN A C 1
ATOM 1627 O O . GLN A 1 212 ? -19.375 26.047 11.258 1 95.19 212 GLN A O 1
ATOM 1632 N N . GLY A 1 213 ? -19.109 23.797 11.039 1 94.25 213 GLY A N 1
ATOM 1633 C CA . GLY A 1 213 ? -17.656 23.938 10.906 1 94.25 213 GLY A CA 1
ATOM 1634 C C . GLY A 1 213 ? -16.953 24.188 12.227 1 94.25 213 GLY A C 1
ATOM 1635 O O . GLY A 1 213 ? -15.844 24.719 12.258 1 94.25 213 GLY A O 1
ATOM 1636 N N . THR A 1 214 ? -17.625 23.875 13.367 1 94.25 214 THR A N 1
ATOM 1637 C CA . THR A 1 214 ? -17.047 24.156 14.68 1 94.25 214 THR A CA 1
ATOM 1638 C C . THR A 1 214 ? -16.656 22.844 15.375 1 94.25 214 THR A C 1
ATOM 1640 O O . THR A 1 214 ? -16.125 22.875 16.484 1 94.25 214 THR A O 1
ATOM 1643 N N . PHE A 1 215 ? -16.906 21.734 14.703 1 94.88 215 PHE A N 1
ATOM 1644 C CA . PHE A 1 215 ? -16.484 20.438 15.211 1 94.88 215 PHE A CA 1
ATOM 1645 C C . PHE A 1 215 ? -14.961 20.344 15.25 1 94.88 215 PHE A C 1
ATOM 1647 O O . PHE A 1 215 ? -14.281 20.812 14.328 1 94.88 215 PHE A O 1
ATOM 1654 N N . LEU A 1 216 ? -14.414 19.859 16.359 1 92.69 216 LEU A N 1
ATOM 1655 C CA . LEU A 1 216 ? -12.984 19.625 16.469 1 92.69 216 LEU A CA 1
ATOM 1656 C C . LEU A 1 216 ? -12.648 18.156 16.203 1 92.69 216 LEU A C 1
ATOM 1658 O O . LEU A 1 216 ? -12.664 17.344 17.125 1 92.69 216 LEU A O 1
ATOM 1662 N N . PRO A 1 217 ? -12.258 17.828 14.984 1 95.5 217 PRO A N 1
ATOM 1663 C CA . PRO A 1 217 ? -11.984 16.438 14.648 1 95.5 217 PRO A CA 1
ATOM 1664 C C . PRO A 1 217 ? -10.594 15.977 15.086 1 95.5 217 PRO A C 1
ATOM 1666 O O . PRO A 1 217 ? -9.641 16.75 15.031 1 95.5 217 PRO A O 1
ATOM 1669 N N . SER A 1 218 ? -10.539 14.781 15.633 1 95.12 218 SER A N 1
ATOM 1670 C CA . SER A 1 218 ? -9.219 14.148 15.695 1 95.12 218 SER A CA 1
ATOM 1671 C C . SER A 1 218 ? -8.734 13.75 14.312 1 95.12 218 SER A C 1
ATOM 1673 O O . SER A 1 218 ? -9.492 13.789 13.344 1 95.12 218 SER A O 1
ATOM 1675 N N . TYR A 1 219 ? -7.488 13.359 14.203 1 95.88 219 TYR A N 1
ATOM 1676 C CA . TYR A 1 219 ? -6.895 13.016 12.914 1 95.88 219 TYR A CA 1
ATOM 1677 C C . TYR A 1 219 ? -7.57 11.789 12.312 1 95.88 219 TYR A C 1
ATOM 1679 O O . TYR A 1 219 ? -7.805 11.734 11.102 1 95.88 219 TYR A O 1
ATOM 1687 N N . MET A 1 220 ? -7.98 10.898 13.18 1 98.5 220 MET A N 1
ATOM 1688 C CA . MET A 1 220 ? -8.578 9.648 12.711 1 98.5 220 MET A CA 1
ATOM 1689 C C . MET A 1 220 ? -9.992 9.883 12.195 1 98.5 220 MET A C 1
ATOM 1691 O O . MET A 1 220 ? -10.516 9.078 11.422 1 98.5 220 MET A O 1
ATOM 1695 N N . TRP A 1 221 ? -10.641 11.016 12.672 1 98.5 221 TRP A N 1
ATOM 1696 C CA . TRP A 1 221 ? -11.961 11.352 12.148 1 98.5 221 TRP A CA 1
ATOM 1697 C C . TRP A 1 221 ? -11.93 11.477 10.625 1 98.5 221 TRP A C 1
ATOM 1699 O O . TRP A 1 221 ? -12.734 10.852 9.93 1 98.5 221 TRP A O 1
ATOM 1709 N N . ASN A 1 222 ? -11 12.188 10.109 1 98.81 222 ASN A N 1
ATOM 1710 C CA . ASN A 1 222 ? -10.867 12.445 8.68 1 98.81 222 ASN A CA 1
ATOM 1711 C C . ASN A 1 222 ? -10.312 11.227 7.941 1 98.81 222 ASN A C 1
ATOM 1713 O O . ASN A 1 222 ? -10.734 10.93 6.824 1 98.81 222 ASN A O 1
ATOM 1717 N N . VAL A 1 223 ? -9.414 10.484 8.578 1 98.81 223 VAL A N 1
ATOM 1718 C CA . VAL A 1 223 ? -8.836 9.289 7.961 1 98.81 223 VAL A CA 1
ATOM 1719 C C . VAL A 1 223 ? -9.922 8.242 7.73 1 98.81 223 VAL A C 1
ATOM 1721 O O . VAL A 1 223 ? -9.969 7.613 6.672 1 98.81 223 VAL A O 1
ATOM 1724 N N . ASN A 1 224 ? -10.797 8.078 8.766 1 98.94 224 ASN A N 1
ATOM 1725 C CA . ASN A 1 224 ? -11.891 7.133 8.578 1 98.94 224 ASN A CA 1
ATOM 1726 C C . ASN A 1 224 ? -12.781 7.531 7.402 1 98.94 224 ASN A C 1
ATOM 1728 O O . ASN A 1 224 ? -13.25 6.672 6.652 1 98.94 224 ASN A O 1
ATOM 1732 N N . GLY A 1 225 ? -13.047 8.867 7.32 1 98.81 225 GLY A N 1
ATOM 1733 C CA . GLY A 1 225 ? -13.781 9.336 6.156 1 98.81 225 GLY A CA 1
ATOM 1734 C C . GLY A 1 225 ? -13.086 9.031 4.844 1 98.81 225 GLY A C 1
ATOM 1735 O O . GLY A 1 225 ? -13.727 8.578 3.891 1 98.81 225 GLY A O 1
ATOM 1736 N N . TRP A 1 226 ? -11.797 9.25 4.797 1 98.88 226 TRP A N 1
ATOM 1737 C CA . TRP A 1 226 ? -10.977 8.953 3.627 1 98.88 226 TRP A CA 1
ATOM 1738 C C . TRP A 1 226 ? -11.062 7.477 3.26 1 98.88 226 TRP A C 1
ATOM 1740 O O . TRP A 1 226 ? -11.281 7.133 2.096 1 98.88 226 TRP A O 1
ATOM 1750 N N . LEU A 1 227 ? -10.922 6.57 4.254 1 98.88 227 LEU A N 1
ATOM 1751 C CA . LEU A 1 227 ? -10.977 5.129 4.039 1 98.88 227 LEU A CA 1
ATOM 1752 C C . LEU A 1 227 ? -12.336 4.711 3.498 1 98.88 227 LEU A C 1
ATOM 1754 O O . LEU A 1 227 ? -12.422 3.922 2.553 1 98.88 227 LEU A O 1
ATOM 1758 N N . CYS A 1 228 ? -13.422 5.289 4.109 1 98.75 228 CYS A N 1
ATOM 1759 C CA . CYS A 1 228 ? -14.758 4.953 3.637 1 98.75 228 CYS A CA 1
ATOM 1760 C C . CYS A 1 228 ? -14.945 5.383 2.186 1 98.75 228 CYS A C 1
ATOM 1762 O O . CYS A 1 228 ? -15.5 4.629 1.38 1 98.75 228 CYS A O 1
ATOM 1764 N N . SER A 1 229 ? -14.469 6.59 1.913 1 98.38 229 SER A N 1
ATOM 1765 C CA . SER A 1 229 ? -14.57 7.082 0.543 1 98.38 229 SER A CA 1
ATOM 1766 C C . SER A 1 229 ? -13.82 6.176 -0.428 1 98.38 229 SER A C 1
ATOM 1768 O O . SER A 1 229 ? -14.359 5.805 -1.476 1 98.38 229 SER A O 1
ATOM 1770 N N . GLN A 1 230 ? -12.625 5.758 -0.143 1 97.69 230 GLN A N 1
ATOM 1771 C CA . GLN A 1 230 ? -11.797 4.922 -1.011 1 97.69 230 GLN A CA 1
ATOM 1772 C C . GLN A 1 230 ? -12.406 3.535 -1.185 1 97.69 230 GLN A C 1
ATOM 1774 O O . GLN A 1 230 ? -12.328 2.945 -2.264 1 97.69 230 GLN A O 1
ATOM 1779 N N . LEU A 1 231 ? -13.008 2.988 -0.135 1 97.75 231 LEU A N 1
ATOM 1780 C CA . LEU A 1 231 ? -13.508 1.616 -0.127 1 97.75 231 LEU A CA 1
ATOM 1781 C C . LEU A 1 231 ? -14.945 1.559 -0.629 1 97.75 231 LEU A C 1
ATOM 1783 O O . LEU A 1 231 ? -15.516 0.474 -0.771 1 97.75 231 LEU A O 1
ATOM 1787 N N . GLY A 1 232 ? -15.602 2.719 -0.864 1 96.62 232 GLY A N 1
ATOM 1788 C CA . GLY A 1 232 ? -16.984 2.766 -1.315 1 96.62 232 GLY A CA 1
ATOM 1789 C C . GLY A 1 232 ? -17.984 2.451 -0.217 1 96.62 232 GLY A C 1
ATOM 1790 O O . GLY A 1 232 ? -19 1.789 -0.459 1 96.62 232 GLY A O 1
ATOM 1791 N N . LEU A 1 233 ? -17.656 2.848 0.983 1 98.19 233 LEU A N 1
ATOM 1792 C CA . LEU A 1 233 ? -18.531 2.578 2.125 1 98.19 233 LEU A CA 1
ATOM 1793 C C . LEU A 1 233 ? -19.375 3.795 2.457 1 98.19 233 LEU A C 1
ATOM 1795 O O . LEU A 1 233 ? -18.922 4.934 2.328 1 98.19 233 LEU A O 1
ATOM 1799 N N . THR A 1 234 ? -20.547 3.562 2.947 1 98.25 234 THR A N 1
ATOM 1800 C CA . THR A 1 234 ? -21.469 4.613 3.365 1 98.25 234 THR A CA 1
ATOM 1801 C C . THR A 1 234 ? -21.5 4.738 4.887 1 98.25 234 THR A C 1
ATOM 1803 O O . THR A 1 234 ? -21.984 3.844 5.578 1 98.25 234 THR A O 1
ATOM 1806 N N . VAL A 1 235 ? -21.094 5.836 5.391 1 98.56 235 VAL A N 1
ATOM 1807 C CA . VAL A 1 235 ? -21 6.051 6.832 1 98.56 235 VAL A CA 1
ATOM 1808 C C . VAL A 1 235 ? -22.406 6.211 7.414 1 98.56 235 VAL A C 1
ATOM 1810 O O . VAL A 1 235 ? -23.203 7.02 6.926 1 98.56 235 VAL A O 1
ATOM 1813 N N . THR A 1 236 ? -22.75 5.453 8.445 1 98.38 236 THR A N 1
ATOM 1814 C CA . THR A 1 236 ? -24.031 5.594 9.133 1 98.38 236 THR A CA 1
ATOM 1815 C C . THR A 1 236 ? -23.859 6.293 10.477 1 98.38 236 THR A C 1
ATOM 1817 O O . THR A 1 236 ? -24.781 6.941 10.969 1 98.38 236 THR A O 1
ATOM 1820 N N . ARG A 1 237 ? -22.703 6.105 11.078 1 98.19 237 ARG A N 1
ATOM 1821 C CA . ARG A 1 237 ? -22.406 6.703 12.375 1 98.19 237 ARG A CA 1
ATOM 1822 C C . ARG A 1 237 ? -20.906 6.824 12.586 1 98.19 237 ARG A C 1
ATOM 1824 O O . ARG A 1 237 ? -20.141 5.926 12.219 1 98.19 237 ARG A O 1
ATOM 1831 N N . GLN A 1 238 ? -20.484 7.895 13.102 1 98.25 238 GLN A N 1
ATOM 1832 C CA . GLN A 1 238 ? -19.078 8.117 13.453 1 98.25 238 GLN A CA 1
ATOM 1833 C C . GLN A 1 238 ? -18.953 8.859 14.781 1 98.25 238 GLN A C 1
ATOM 1835 O O . GLN A 1 238 ? -19.641 9.867 15 1 98.25 238 GLN A O 1
ATOM 1840 N N . THR A 1 239 ? -18.141 8.328 15.68 1 97.81 239 THR A N 1
ATOM 1841 C CA . THR A 1 239 ? -17.938 8.906 17 1 97.81 239 THR A CA 1
ATOM 1842 C C . THR A 1 239 ? -16.453 9.039 17.312 1 97.81 239 THR A C 1
ATOM 1844 O O . THR A 1 239 ? -15.617 8.406 16.672 1 97.81 239 THR A O 1
ATOM 1847 N N . GLN A 1 240 ? -16.156 9.883 18.188 1 97 240 GLN A N 1
ATOM 1848 C CA . GLN A 1 240 ? -14.797 10.117 18.641 1 97 240 GLN A CA 1
ATOM 1849 C C . GLN A 1 240 ? -14.734 10.25 20.172 1 97 240 GLN A C 1
ATOM 1851 O O . GLN A 1 240 ? -15.641 10.82 20.781 1 97 240 GLN A O 1
ATOM 1856 N N . THR A 1 241 ? -13.711 9.672 20.75 1 96 241 THR A N 1
ATOM 1857 C CA . THR A 1 241 ? -13.414 9.797 22.172 1 96 241 THR A CA 1
ATOM 1858 C C . THR A 1 241 ? -11.93 10.086 22.391 1 96 241 THR A C 1
ATOM 1860 O O . THR A 1 241 ? -11.07 9.438 21.797 1 96 241 THR A O 1
ATOM 1863 N N . CYS A 1 242 ? -11.711 11.094 23.219 1 95.31 242 CYS A N 1
ATOM 1864 C CA . CYS A 1 242 ? -10.344 11.43 23.594 1 95.31 242 CYS A CA 1
ATOM 1865 C C . CYS A 1 242 ? -10.039 10.992 25.016 1 95.31 242 CYS A C 1
ATOM 1867 O O . CYS A 1 242 ? -10.773 11.328 25.938 1 95.31 242 CYS A O 1
ATOM 1869 N N . VAL A 1 243 ? -8.969 10.211 25.125 1 95.25 243 VAL A N 1
ATOM 1870 C CA . VAL A 1 243 ? -8.57 9.688 26.438 1 95.25 243 VAL A CA 1
ATOM 1871 C C . VAL A 1 243 ? -7.168 10.172 26.781 1 95.25 243 VAL A C 1
ATOM 1873 O O . VAL A 1 243 ? -6.238 10.016 26 1 95.25 243 VAL A O 1
ATOM 1876 N N . PRO A 1 244 ? -7.051 10.727 28 1 96.06 244 PRO A N 1
ATOM 1877 C CA . PRO A 1 244 ? -5.707 11.18 28.375 1 96.06 244 PRO A CA 1
ATOM 1878 C C . PRO A 1 244 ? -4.73 10.023 28.562 1 96.06 244 PRO A C 1
ATOM 1880 O O . PRO A 1 244 ? -5.117 8.953 29.047 1 96.06 244 PRO A O 1
ATOM 1883 N N . GLN A 1 245 ? -3.502 10.211 28.109 1 96.19 245 GLN A N 1
ATOM 1884 C CA . GLN A 1 245 ? -2.391 9.312 28.406 1 96.19 245 GLN A CA 1
ATOM 1885 C C . GLN A 1 245 ? -1.563 9.828 29.578 1 96.19 245 GLN A C 1
ATOM 1887 O O . GLN A 1 245 ? -1.373 11.031 29.734 1 96.19 245 GLN A O 1
ATOM 1892 N N . THR A 1 246 ? -1.118 8.922 30.391 1 95.81 246 THR A N 1
ATOM 1893 C CA . THR A 1 246 ? -0.303 9.328 31.531 1 95.81 246 THR A CA 1
ATOM 1894 C C . THR A 1 246 ? 0.977 8.5 31.594 1 95.81 246 THR A C 1
ATOM 1896 O O . THR A 1 246 ? 1.157 7.559 30.812 1 95.81 246 THR A O 1
ATOM 1899 N N . CYS A 1 247 ? 1.884 8.93 32.375 1 94.56 247 CYS A N 1
ATOM 1900 C CA . CYS A 1 247 ? 3.119 8.219 32.688 1 94.56 247 CYS A CA 1
ATOM 1901 C C . CYS A 1 247 ? 3.35 8.156 34.188 1 94.56 247 CYS A C 1
ATOM 1903 O O . CYS A 1 247 ? 2.99 9.086 34.906 1 94.56 247 CYS A O 1
ATOM 1905 N N . GLN A 1 248 ? 3.943 7.105 34.594 1 94.19 248 GLN A N 1
ATOM 1906 C CA . GLN A 1 248 ? 4.176 6.91 36.031 1 94.19 248 GLN A CA 1
ATOM 1907 C C . GLN A 1 248 ? 5.387 7.711 36.5 1 94.19 248 GLN A C 1
ATOM 1909 O O . GLN A 1 248 ? 5.574 7.906 37.688 1 94.19 248 GLN A O 1
ATOM 1914 N N . GLU A 1 249 ? 6.152 8.195 35.562 1 95.19 249 GLU A N 1
ATOM 1915 C CA . GLU A 1 249 ? 7.332 9 35.875 1 95.19 249 GLU A CA 1
ATOM 1916 C C . GLU A 1 249 ? 7.203 10.406 35.312 1 95.19 249 GLU A C 1
ATOM 1918 O O . GLU A 1 249 ? 6.41 10.648 34.375 1 95.19 249 GLU A O 1
ATOM 1923 N N . ASP A 1 250 ? 7.949 11.328 35.969 1 95.69 250 ASP A N 1
ATOM 1924 C CA . ASP A 1 250 ? 8.055 12.664 35.406 1 95.69 250 ASP A CA 1
ATOM 1925 C C . ASP A 1 250 ? 8.711 12.609 34 1 95.69 250 ASP A C 1
ATOM 1927 O O . ASP A 1 250 ? 9.648 11.844 33.781 1 95.69 250 ASP A O 1
ATOM 1931 N N . LEU A 1 251 ? 8.094 13.367 33.125 1 95.44 251 LEU A N 1
ATOM 1932 C CA . LEU A 1 251 ? 8.664 13.422 31.766 1 95.44 251 LEU A CA 1
ATOM 1933 C C . LEU A 1 251 ? 9.047 14.852 31.406 1 95.44 251 LEU A C 1
ATOM 1935 O O . LEU A 1 251 ? 8.242 15.773 31.547 1 95.44 251 LEU A O 1
ATOM 1939 N N . SER A 1 252 ? 10.234 15.062 31.016 1 92.88 252 SER A N 1
ATOM 1940 C CA . SER A 1 252 ? 10.68 16.375 30.547 1 92.88 252 SER A CA 1
ATOM 1941 C C . SER A 1 252 ? 10.211 16.641 29.125 1 92.88 252 SER A C 1
ATOM 1943 O O . SER A 1 252 ? 10.352 15.797 28.25 1 92.88 252 SER A O 1
ATOM 1945 N N . SER A 1 253 ? 9.586 17.812 28.938 1 92.56 253 SER A N 1
ATOM 1946 C CA . SER A 1 253 ? 9.172 18.25 27.609 1 92.56 253 SER A CA 1
ATOM 1947 C C . SER A 1 253 ? 9.898 19.531 27.203 1 92.56 253 SER A C 1
ATOM 1949 O O . SER A 1 253 ? 9.633 20.609 27.75 1 92.56 253 SER A O 1
ATOM 1951 N N . SER A 1 254 ? 10.742 19.406 26.234 1 89.38 254 SER A N 1
ATOM 1952 C CA . SER A 1 254 ? 11.422 20.594 25.719 1 89.38 254 SER A CA 1
ATOM 1953 C C . SER A 1 254 ? 10.453 21.5 24.969 1 89.38 254 SER A C 1
ATOM 1955 O O . SER A 1 254 ? 10.586 22.719 25 1 89.38 254 SER A O 1
ATOM 1957 N N . THR A 1 255 ? 9.461 20.922 24.438 1 86.25 255 THR A N 1
ATOM 1958 C CA . THR A 1 255 ? 8.469 21.656 23.656 1 86.25 255 THR A CA 1
ATOM 1959 C C . THR A 1 255 ? 7.582 22.5 24.562 1 86.25 255 THR A C 1
ATOM 1961 O O . THR A 1 255 ? 7.316 23.672 24.25 1 86.25 255 THR A O 1
ATOM 1964 N N . LEU A 1 256 ? 7.266 21.953 25.688 1 87.88 256 LEU A N 1
ATOM 1965 C CA . LEU A 1 256 ? 6.41 22.672 26.625 1 87.88 256 LEU A CA 1
ATOM 1966 C C . LEU A 1 256 ? 7.238 23.531 27.578 1 87.88 256 LEU A C 1
ATOM 1968 O O . LEU A 1 256 ? 6.703 24.422 28.25 1 87.88 256 LEU A O 1
ATOM 1972 N N . GLY A 1 257 ? 8.523 23.281 27.531 1 88.69 257 GLY A N 1
ATOM 1973 C CA . GLY A 1 257 ? 9.398 23.969 28.453 1 88.69 257 GLY A CA 1
ATOM 1974 C C . GLY A 1 257 ? 9.133 23.641 29.906 1 88.69 257 GLY A C 1
ATOM 1975 O O . GLY A 1 257 ? 9.234 24.5 30.781 1 88.69 257 GLY A O 1
ATOM 1976 N N . MET A 1 258 ? 8.68 22.438 30.078 1 90.5 258 MET A N 1
ATOM 1977 C CA . MET A 1 258 ? 8.352 22.047 31.438 1 90.5 258 MET A CA 1
ATOM 1978 C C . MET A 1 258 ? 8.539 20.547 31.641 1 90.5 258 MET A C 1
ATOM 1980 O O . MET A 1 258 ? 8.734 19.812 30.656 1 90.5 258 MET A O 1
ATOM 1984 N N . THR A 1 259 ? 8.578 20.156 32.875 1 94.38 259 THR A N 1
ATOM 1985 C CA . THR A 1 259 ? 8.438 18.766 33.219 1 94.38 259 THR A CA 1
ATOM 1986 C C . THR A 1 259 ? 6.973 18.406 33.469 1 94.38 259 THR A C 1
ATOM 1988 O O . THR A 1 259 ? 6.297 19.031 34.281 1 94.38 259 THR A O 1
ATOM 1991 N N . VAL A 1 260 ? 6.508 17.453 32.75 1 94.88 260 VAL A N 1
ATOM 1992 C CA . VAL A 1 260 ? 5.164 16.938 32.969 1 94.88 260 VAL A CA 1
ATOM 1993 C C . VAL A 1 260 ? 5.184 15.977 34.156 1 94.88 260 VAL A C 1
ATOM 1995 O O . VAL A 1 260 ? 5.77 14.891 34.094 1 94.88 260 VAL A O 1
ATOM 1998 N N . PRO A 1 261 ? 4.52 16.344 35.219 1 95 261 PRO A N 1
ATOM 1999 C CA . PRO A 1 261 ? 4.562 15.492 36.406 1 95 261 PRO A CA 1
ATOM 2000 C C . PRO A 1 261 ? 3.887 14.141 36.188 1 95 261 PRO A C 1
ATOM 2002 O O . PRO A 1 261 ? 2.939 14.039 35.406 1 95 261 PRO A O 1
ATOM 2005 N N . ALA A 1 262 ? 4.406 13.148 36.969 1 95.5 262 ALA A N 1
ATOM 2006 C CA . ALA A 1 262 ? 3.771 11.836 36.938 1 95.5 262 ALA A CA 1
ATOM 2007 C C . ALA A 1 262 ? 2.273 11.945 37.219 1 95.5 262 ALA A C 1
ATOM 2009 O O . ALA A 1 262 ? 1.85 12.711 38.094 1 95.5 262 ALA A O 1
ATOM 2010 N N . GLY A 1 263 ? 1.499 11.281 36.406 1 94.56 263 GLY A N 1
ATOM 2011 C CA . GLY A 1 263 ? 0.062 11.25 36.625 1 94.56 263 GLY A CA 1
ATOM 2012 C C . GLY A 1 263 ? -0.692 12.297 35.844 1 94.56 263 GLY A C 1
ATOM 2013 O O . GLY A 1 263 ? -1.91 12.195 35.656 1 94.56 263 GLY A O 1
ATOM 2014 N N . LYS A 1 264 ? -0.049 13.281 35.344 1 95.69 264 LYS A N 1
ATOM 2015 C CA . LYS A 1 264 ? -0.678 14.266 34.469 1 95.69 264 LYS A CA 1
ATOM 2016 C C . LYS A 1 264 ? -0.718 13.773 33.031 1 95.69 264 LYS A C 1
ATOM 2018 O O . LYS A 1 264 ? -0.04 12.805 32.688 1 95.69 264 LYS A O 1
ATOM 2023 N N . ALA A 1 265 ? -1.551 14.477 32.344 1 96.75 265 ALA A N 1
ATOM 2024 C CA . ALA A 1 265 ? -1.678 14.086 30.938 1 96.75 265 ALA A CA 1
ATOM 2025 C C . ALA A 1 265 ? -0.392 14.375 30.156 1 96.75 265 ALA A C 1
ATOM 2027 O O . ALA A 1 265 ? 0.12 15.492 30.188 1 96.75 265 ALA A O 1
ATOM 2028 N N . THR A 1 266 ? 0.153 13.359 29.531 1 96.12 266 THR A N 1
ATOM 2029 C CA . THR A 1 266 ? 1.306 13.523 28.656 1 96.12 266 THR A CA 1
ATOM 2030 C C . THR A 1 266 ? 0.861 13.734 27.219 1 96.12 266 THR A C 1
ATOM 2032 O O . THR A 1 266 ? 1.68 14.047 26.344 1 96.12 266 THR A O 1
ATOM 2035 N N . GLY A 1 267 ? -0.369 13.562 26.969 1 95.56 267 GLY A N 1
ATOM 2036 C CA . GLY A 1 267 ? -1.055 13.641 25.688 1 95.56 267 GLY A CA 1
ATOM 2037 C C . GLY A 1 267 ? -2.375 12.891 25.672 1 95.56 267 GLY A C 1
ATOM 2038 O O . GLY A 1 267 ? -3.086 12.852 26.672 1 95.56 267 GLY A O 1
ATOM 2039 N N . MET A 1 268 ? -2.754 12.438 24.531 1 95.81 268 MET A N 1
ATOM 2040 C CA . MET A 1 268 ? -4.062 11.789 24.469 1 95.81 268 MET A CA 1
ATOM 2041 C C . MET A 1 268 ? -4.09 10.703 23.406 1 95.81 268 MET A C 1
ATOM 2043 O O . MET A 1 268 ? -3.225 10.664 22.531 1 95.81 268 MET A O 1
ATOM 2047 N N . SER A 1 269 ? -4.973 9.797 23.625 1 96.38 269 SER A N 1
ATOM 2048 C CA . SER A 1 269 ? -5.449 8.875 22.594 1 96.38 269 SER A CA 1
ATOM 2049 C C . SER A 1 269 ? -6.809 9.305 22.062 1 96.38 269 SER A C 1
ATOM 2051 O O . SER A 1 269 ? -7.758 9.492 22.828 1 96.38 269 SER A O 1
ATOM 2053 N N . ALA A 1 270 ? -6.812 9.586 20.812 1 97.19 270 ALA A N 1
ATOM 2054 C CA . ALA A 1 270 ? -8.086 9.883 20.156 1 97.19 270 ALA A CA 1
ATOM 2055 C C . ALA A 1 270 ? -8.602 8.672 19.375 1 97.19 270 ALA A C 1
ATOM 2057 O O . ALA A 1 270 ? -7.988 8.258 18.391 1 97.19 270 ALA A O 1
ATOM 2058 N N . LEU A 1 271 ? -9.695 8.133 19.844 1 97.81 271 LEU A N 1
ATOM 2059 C CA . LEU A 1 271 ? -10.32 6.961 19.234 1 97.81 271 LEU A CA 1
ATOM 2060 C C . LEU A 1 271 ? -11.523 7.355 18.406 1 97.81 271 LEU A C 1
ATOM 2062 O O . LEU A 1 271 ? -12.398 8.086 18.859 1 97.81 271 LEU A O 1
ATOM 2066 N N . VAL A 1 272 ? -11.547 6.922 17.141 1 98.69 272 VAL A N 1
ATOM 2067 C CA . VAL A 1 272 ? -12.688 7.156 16.266 1 98.69 272 VAL A CA 1
ATOM 2068 C C . VAL A 1 272 ? -13.273 5.82 15.812 1 98.69 272 VAL A C 1
ATOM 2070 O O . VAL A 1 272 ? -12.539 4.922 15.391 1 98.69 272 VAL A O 1
ATOM 2073 N N . VAL A 1 273 ? -14.562 5.664 15.953 1 98.75 273 VAL A N 1
ATOM 2074 C CA . VAL A 1 273 ? -15.289 4.484 15.492 1 98.75 273 VAL A CA 1
ATOM 2075 C C . VAL A 1 273 ? -16.297 4.891 14.414 1 98.75 273 VAL A C 1
ATOM 2077 O O . VAL A 1 273 ? -17.109 5.781 14.633 1 98.75 273 VAL A O 1
ATOM 2080 N N . THR A 1 274 ? -16.219 4.297 13.281 1 98.88 274 THR A N 1
ATOM 2081 C CA . THR A 1 274 ? -17.109 4.559 12.148 1 98.88 274 THR A CA 1
ATOM 2082 C C . THR A 1 274 ? -17.859 3.297 11.758 1 98.88 274 THR A C 1
ATOM 2084 O O . THR A 1 274 ? -17.25 2.252 11.516 1 98.88 274 THR A O 1
ATOM 2087 N N . GLU A 1 275 ? -19.125 3.398 11.734 1 98.81 275 GLU A N 1
ATOM 2088 C CA . GLU A 1 275 ? -20.016 2.334 11.266 1 98.81 275 GLU A CA 1
ATOM 2089 C C . GLU A 1 275 ? -20.547 2.633 9.867 1 98.81 275 GLU A C 1
ATOM 2091 O O . GLU A 1 275 ? -20.766 3.793 9.516 1 98.81 275 GLU A O 1
ATOM 2096 N N . THR A 1 276 ? -20.766 1.585 9.062 1 98.75 276 THR A N 1
ATOM 2097 C CA . THR A 1 276 ? -21.156 1.783 7.668 1 98.75 276 THR A CA 1
ATOM 2098 C C . THR A 1 276 ? -22.375 0.925 7.324 1 98.75 276 THR A C 1
ATOM 2100 O O . THR A 1 276 ? -22.672 -0.045 8.023 1 98.75 276 THR A O 1
ATOM 2103 N N . GLU A 1 277 ? -23.062 1.271 6.234 1 98.5 277 GLU A N 1
ATOM 2104 C CA . GLU A 1 277 ? -24.203 0.523 5.723 1 98.5 277 GLU A CA 1
ATOM 2105 C C . GLU A 1 277 ? -23.797 -0.882 5.289 1 98.5 277 GLU A C 1
ATOM 2107 O O . GLU A 1 277 ? -24.578 -1.821 5.383 1 98.5 277 GLU A O 1
ATOM 2112 N N . GLU A 1 278 ? -22.594 -1.092 4.855 1 97.81 278 GLU A N 1
ATOM 2113 C CA . GLU A 1 278 ? -22.094 -2.348 4.309 1 97.81 278 GLU A CA 1
ATOM 2114 C C . GLU A 1 278 ? -21.688 -3.311 5.422 1 97.81 278 GLU A C 1
ATOM 2116 O O . GLU A 1 278 ? -21.297 -4.449 5.156 1 97.81 278 GLU A O 1
ATOM 2121 N N . GLY A 1 279 ? -21.766 -2.859 6.672 1 98 279 GLY A N 1
ATOM 2122 C CA . GLY A 1 279 ? -21.5 -3.721 7.812 1 98 279 GLY A CA 1
ATOM 2123 C C . GLY A 1 279 ? -20.031 -3.725 8.219 1 98 279 GLY A C 1
ATOM 2124 O O . GLY A 1 279 ? -19.609 -4.551 9.039 1 98 279 GLY A O 1
ATOM 2125 N N . ILE A 1 280 ? -19.219 -2.865 7.68 1 98.75 280 ILE A N 1
ATOM 2126 C CA . ILE A 1 280 ? -17.797 -2.748 8.023 1 98.75 280 ILE A CA 1
ATOM 2127 C C . ILE A 1 280 ? -17.609 -1.646 9.07 1 98.75 280 ILE A C 1
ATOM 2129 O O . ILE A 1 280 ? -18.141 -0.54 8.914 1 98.75 280 ILE A O 1
ATOM 2133 N N . THR A 1 281 ? -16.906 -1.953 10.148 1 98.94 281 THR A N 1
ATOM 2134 C CA . THR A 1 281 ? -16.562 -0.972 11.18 1 98.94 281 THR A CA 1
ATOM 2135 C C . THR A 1 281 ? -15.094 -0.583 11.086 1 98.94 281 THR A C 1
ATOM 2137 O O . THR A 1 281 ? -14.227 -1.443 10.914 1 98.94 281 THR A O 1
ATOM 2140 N N . ILE A 1 282 ? -14.82 0.665 11.117 1 98.94 282 ILE A N 1
ATOM 2141 C CA . ILE A 1 282 ? -13.445 1.157 11.195 1 98.94 282 ILE A CA 1
ATOM 2142 C C . ILE A 1 282 ? -13.203 1.77 12.578 1 98.94 282 ILE A C 1
ATOM 2144 O O . ILE A 1 282 ? -13.906 2.693 12.984 1 98.94 282 ILE A O 1
ATOM 2148 N N . GLU A 1 283 ? -12.312 1.239 13.305 1 98.94 283 GLU A N 1
ATOM 2149 C CA . GLU A 1 283 ? -11.883 1.694 14.617 1 98.94 283 GLU A CA 1
ATOM 2150 C C . GLU A 1 283 ? -10.406 2.082 14.617 1 98.94 283 GLU A C 1
ATOM 2152 O O . GLU A 1 283 ? -9.531 1.216 14.562 1 98.94 283 GLU A O 1
ATOM 2157 N N . SER A 1 284 ? -10.148 3.318 14.664 1 98.69 284 SER A N 1
ATOM 2158 C CA . SER A 1 284 ? -8.766 3.781 14.578 1 98.69 284 SER A CA 1
ATOM 2159 C C . SER A 1 284 ? -8.438 4.73 15.727 1 98.69 284 SER A C 1
ATOM 2161 O O . SER A 1 284 ? -9.312 5.445 16.219 1 98.69 284 SER A O 1
ATOM 2163 N N . GLU A 1 285 ? -7.184 4.652 16.109 1 97.88 285 GLU A N 1
ATOM 2164 C CA . GLU A 1 285 ? -6.703 5.422 17.25 1 97.88 285 GLU A CA 1
ATOM 2165 C C . GLU A 1 285 ? -5.363 6.082 16.938 1 97.88 285 GLU A C 1
ATOM 2167 O O . GLU A 1 285 ? -4.457 5.445 16.406 1 97.88 285 GLU A O 1
ATOM 2172 N N . CYS A 1 286 ? -5.316 7.305 17.234 1 97.12 286 CYS A N 1
ATOM 2173 C CA . CYS A 1 286 ? -4.07 8.055 17.156 1 97.12 286 CYS A CA 1
ATOM 2174 C C . CYS A 1 286 ? -3.639 8.539 18.547 1 97.12 286 CYS A C 1
ATOM 2176 O O . CYS A 1 286 ? -4.414 9.188 19.25 1 97.12 286 CYS A O 1
ATOM 2178 N N . ILE A 1 287 ? -2.424 8.258 18.906 1 96.06 287 ILE A N 1
ATOM 2179 C CA . ILE A 1 287 ? -1.893 8.594 20.234 1 96.06 287 ILE A CA 1
ATOM 2180 C C . ILE A 1 287 ? -0.741 9.586 20.078 1 96.06 287 ILE A C 1
ATOM 2182 O O . ILE A 1 287 ? 0.304 9.258 19.516 1 96.06 287 ILE A O 1
ATOM 2186 N N . GLY A 1 288 ? -0.944 10.766 20.469 1 95.38 288 GLY A N 1
ATOM 2187 C CA . GLY A 1 288 ? 0.096 11.773 20.578 1 95.38 288 GLY A CA 1
ATOM 2188 C C . GLY A 1 288 ? 0.42 12.141 22.016 1 95.38 288 GLY A C 1
ATOM 2189 O O . GLY A 1 288 ? -0.453 12.586 22.766 1 95.38 288 GLY A O 1
ATOM 2190 N N . LYS A 1 289 ? 1.629 11.953 22.406 1 95.38 289 LYS A N 1
ATOM 2191 C CA . LYS A 1 289 ? 2.012 12.227 23.781 1 95.38 289 LYS A CA 1
ATOM 2192 C C . LYS A 1 289 ? 3.51 12.492 23.906 1 95.38 289 LYS A C 1
ATOM 2194 O O . LYS A 1 289 ? 4.266 12.234 22.969 1 95.38 289 LYS A O 1
ATOM 2199 N N . VAL A 1 290 ? 3.844 13.062 25.016 1 94.56 290 VAL A N 1
ATOM 2200 C CA . VAL A 1 290 ? 5.262 13.117 25.359 1 94.56 290 VAL A CA 1
ATOM 2201 C C . VAL A 1 290 ? 5.777 11.711 25.641 1 94.56 290 VAL A C 1
ATOM 2203 O O . VAL A 1 290 ? 5.281 11.039 26.547 1 94.56 290 VAL A O 1
ATOM 2206 N N . TYR A 1 291 ? 6.781 11.312 24.875 1 94.25 291 TYR A N 1
ATOM 2207 C CA . TYR A 1 291 ? 7.27 9.945 24.984 1 94.25 291 TYR A CA 1
ATOM 2208 C C . TYR A 1 291 ? 8.156 9.781 26.219 1 94.25 291 TYR A C 1
ATOM 2210 O O . TYR A 1 291 ? 8.938 10.672 26.547 1 94.25 291 TYR A O 1
ATOM 2218 N N . ALA A 1 292 ? 7.938 8.602 26.844 1 92.69 292 ALA A N 1
ATOM 2219 C CA . ALA A 1 292 ? 8.984 8.125 27.734 1 92.69 292 ALA A CA 1
ATOM 2220 C C . ALA A 1 292 ? 10.219 7.688 26.953 1 92.69 292 ALA A C 1
ATOM 2222 O O . ALA A 1 292 ? 10.148 7.48 25.734 1 92.69 292 ALA A O 1
ATOM 2223 N N . PRO A 1 293 ? 11.375 7.586 27.594 1 89.44 293 PRO A N 1
ATOM 2224 C CA . PRO A 1 293 ? 12.641 7.34 26.891 1 89.44 293 PRO A CA 1
ATOM 2225 C C . PRO A 1 293 ? 12.617 6.062 26.062 1 89.44 293 PRO A C 1
ATOM 2227 O O . PRO A 1 293 ? 13.305 5.973 25.047 1 89.44 293 PRO A O 1
ATOM 2230 N N . ASP A 1 294 ? 11.844 5.07 26.344 1 91 294 ASP A N 1
ATOM 2231 C CA . ASP A 1 294 ? 11.883 3.789 25.641 1 91 294 ASP A CA 1
ATOM 2232 C C . ASP A 1 294 ? 10.758 3.697 24.609 1 91 294 ASP A C 1
ATOM 2234 O O . ASP A 1 294 ? 10.617 2.682 23.922 1 91 294 ASP A O 1
ATOM 2238 N N . GLU A 1 295 ? 10.031 4.734 24.484 1 92.62 295 GLU A N 1
ATOM 2239 C CA . GLU A 1 295 ? 8.922 4.719 23.547 1 92.62 295 GLU A CA 1
ATOM 2240 C C . GLU A 1 295 ? 9.352 5.223 22.172 1 92.62 295 GLU A C 1
ATOM 2242 O O . GLU A 1 295 ? 10.297 6.008 22.062 1 92.62 295 GLU A O 1
ATOM 2247 N N . CYS A 1 296 ? 8.742 4.652 21.141 1 93.25 296 CYS A N 1
ATOM 2248 C CA . CYS A 1 296 ? 8.984 5.062 19.75 1 93.25 296 CYS A CA 1
ATOM 2249 C C . CYS A 1 296 ? 7.68 5.105 18.969 1 93.25 296 CYS A C 1
ATOM 2251 O O . CYS A 1 296 ? 6.66 4.582 19.406 1 93.25 296 CYS A O 1
ATOM 2253 N N . ASP A 1 297 ? 7.727 5.844 17.828 1 95.62 297 ASP A N 1
ATOM 2254 C CA . ASP A 1 297 ? 6.555 5.883 16.953 1 95.62 297 ASP A CA 1
ATOM 2255 C C . ASP A 1 297 ? 6.133 4.477 16.531 1 95.62 297 ASP A C 1
ATOM 2257 O O . ASP A 1 297 ? 6.98 3.604 16.328 1 95.62 297 ASP A O 1
ATOM 2261 N N . ARG A 1 298 ? 4.859 4.285 16.453 1 94.94 298 ARG A N 1
ATOM 2262 C CA . ARG A 1 298 ? 4.293 2.998 16.062 1 94.94 298 ARG A CA 1
ATOM 2263 C C . ARG A 1 298 ? 3.162 3.18 15.055 1 94.94 298 ARG A C 1
ATOM 2265 O O . ARG A 1 298 ? 2.527 4.238 15.016 1 94.94 298 ARG A O 1
ATOM 2272 N N . ASN A 1 299 ? 2.977 2.26 14.242 1 98.56 299 ASN A N 1
ATOM 2273 C CA . ASN A 1 299 ? 1.879 2.166 13.281 1 98.56 299 ASN A CA 1
ATOM 2274 C C . ASN A 1 299 ? 1.443 0.72 13.07 1 98.56 299 ASN A C 1
ATOM 2276 O O . ASN A 1 299 ? 2.154 -0.061 12.438 1 98.56 299 ASN A O 1
ATOM 2280 N N . GLU A 1 300 ? 0.314 0.358 13.664 1 98.5 300 GLU A N 1
ATOM 2281 C CA . GLU A 1 300 ? -0.198 -1.009 13.617 1 98.5 300 GLU A CA 1
ATOM 2282 C C . GLU A 1 300 ? -1.654 -1.038 13.164 1 98.5 300 GLU A C 1
ATOM 2284 O O . GLU A 1 300 ? -2.51 -0.382 13.766 1 98.5 300 GLU A O 1
ATOM 2289 N N . TRP A 1 301 ? -1.948 -1.732 12.133 1 98.81 301 TRP A N 1
ATOM 2290 C CA . TRP A 1 301 ? -3.303 -1.857 11.602 1 98.81 301 TRP A CA 1
ATOM 2291 C C . TRP A 1 301 ? -3.656 -3.32 11.359 1 98.81 301 TRP A C 1
ATOM 2293 O O . TRP A 1 301 ? -2.793 -4.125 11 1 98.81 301 TRP A O 1
ATOM 2303 N N . THR A 1 302 ? -4.902 -3.672 11.594 1 98.88 302 THR A N 1
ATOM 2304 C CA . THR A 1 302 ? -5.426 -5.008 11.328 1 98.88 302 THR A CA 1
ATOM 2305 C C . THR A 1 302 ? -6.719 -4.938 10.523 1 98.88 302 THR A C 1
ATOM 2307 O O . THR A 1 302 ? -7.641 -4.207 10.891 1 98.88 302 THR A O 1
ATOM 2310 N N . ILE A 1 303 ? -6.734 -5.613 9.43 1 98.81 303 ILE A N 1
ATOM 2311 C CA . ILE A 1 303 ? -7.988 -5.859 8.719 1 98.81 303 ILE A CA 1
ATOM 2312 C C . ILE A 1 303 ? -8.57 -7.203 9.156 1 98.81 303 ILE A C 1
ATOM 2314 O O . ILE A 1 303 ? -7.961 -8.25 8.93 1 98.81 303 ILE A O 1
ATOM 2318 N N . GLN A 1 304 ? -9.727 -7.129 9.789 1 98.81 304 GLN A N 1
ATOM 2319 C CA . GLN A 1 304 ? -10.422 -8.344 10.211 1 98.81 304 GLN A CA 1
ATOM 2320 C C . GLN A 1 304 ? -11.414 -8.805 9.148 1 98.81 304 GLN A C 1
ATOM 2322 O O . GLN A 1 304 ? -12.07 -7.988 8.508 1 98.81 304 GLN A O 1
ATOM 2327 N N . GLY A 1 305 ? -11.516 -10.07 8.953 1 98.38 305 GLY A N 1
ATOM 2328 C CA . GLY A 1 305 ? -12.352 -10.703 7.945 1 98.38 305 GLY A CA 1
ATOM 2329 C C . GLY A 1 305 ? -11.781 -12.016 7.445 1 98.38 305 GLY A C 1
ATOM 2330 O O . GLY A 1 305 ? -11.352 -12.859 8.234 1 98.38 305 GLY A O 1
ATOM 2331 N N . GLU A 1 306 ? -11.797 -12.148 6.059 1 98.06 306 GLU A N 1
ATOM 2332 C CA . GLU A 1 306 ? -11.227 -13.336 5.422 1 98.06 306 GLU A CA 1
ATOM 23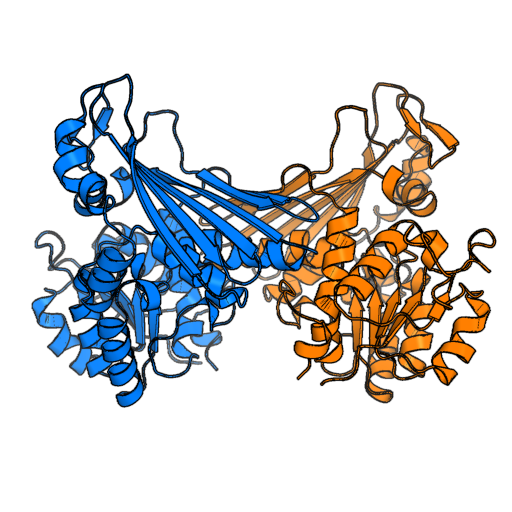33 C C . GLU A 1 306 ? -10.18 -12.953 4.375 1 98.06 306 GLU A C 1
ATOM 2335 O O . GLU A 1 306 ? -10.531 -12.492 3.287 1 98.06 306 GLU A O 1
ATOM 2340 N N . PRO A 1 307 ? -9.008 -13.195 4.68 1 98.12 307 PRO A N 1
ATOM 2341 C CA . PRO A 1 307 ? -8.445 -13.523 5.988 1 98.12 307 PRO A CA 1
ATOM 2342 C C . PRO A 1 307 ? -8.172 -12.281 6.844 1 98.12 307 PRO A C 1
ATOM 2344 O O . PRO A 1 307 ? -8.352 -11.156 6.375 1 98.12 307 PRO A O 1
ATOM 2347 N N . GLU A 1 308 ? -7.934 -12.508 8.125 1 98.44 308 GLU A N 1
ATOM 2348 C CA . GLU A 1 308 ? -7.387 -11.422 8.938 1 98.44 308 GLU A CA 1
ATOM 2349 C C . GLU A 1 308 ? -5.934 -11.133 8.57 1 98.44 308 GLU A C 1
ATOM 2351 O O . GLU A 1 308 ? -5.152 -12.062 8.352 1 98.44 308 GLU A O 1
ATOM 2356 N N . THR A 1 309 ? -5.555 -9.859 8.461 1 98.69 309 THR A N 1
ATOM 2357 C CA . THR A 1 309 ? -4.203 -9.445 8.102 1 98.69 309 THR A CA 1
ATOM 2358 C C . THR A 1 309 ? -3.748 -8.281 8.969 1 98.69 309 THR A C 1
ATOM 2360 O O . THR A 1 309 ? -4.453 -7.273 9.086 1 98.69 309 THR A O 1
ATOM 2363 N N . GLN A 1 310 ? -2.559 -8.375 9.594 1 98.62 310 GLN A N 1
ATOM 2364 C CA . GLN A 1 310 ? -1.98 -7.305 10.398 1 98.62 310 GLN A CA 1
ATOM 2365 C C . GLN A 1 310 ? -0.715 -6.754 9.75 1 98.62 310 GLN A C 1
ATOM 2367 O O . GLN A 1 310 ? 0.125 -7.512 9.266 1 98.62 310 GLN A O 1
ATOM 2372 N N . VAL A 1 311 ? -0.601 -5.438 9.703 1 98.81 311 VAL A N 1
ATOM 2373 C CA . VAL A 1 311 ? 0.591 -4.766 9.195 1 98.81 311 VAL A CA 1
ATOM 2374 C C . VAL A 1 311 ? 1.177 -3.861 10.281 1 98.81 311 VAL A C 1
ATOM 2376 O O . VAL A 1 311 ? 0.437 -3.209 11.023 1 98.81 311 VAL A O 1
ATOM 2379 N N . VAL A 1 312 ? 2.496 -3.896 10.375 1 98.62 312 VAL A N 1
ATOM 2380 C CA . VAL A 1 312 ? 3.219 -3.074 11.336 1 98.62 312 VAL A CA 1
ATOM 2381 C C . VAL A 1 312 ? 4.328 -2.301 10.633 1 98.62 312 VAL A C 1
ATOM 2383 O O . VAL A 1 312 ? 5.113 -2.879 9.875 1 98.62 312 VAL A O 1
ATOM 2386 N N . ILE A 1 313 ? 4.363 -1.021 10.734 1 98.56 313 ILE A N 1
ATOM 2387 C CA . ILE A 1 313 ? 5.543 -0.217 10.43 1 98.56 313 ILE A CA 1
ATOM 2388 C C . ILE A 1 313 ? 6.371 -0.027 11.703 1 98.56 313 ILE A C 1
ATOM 2390 O O . ILE A 1 313 ? 5.941 0.651 12.641 1 98.56 313 ILE A O 1
ATOM 2394 N N . THR A 1 314 ? 7.578 -0.631 11.602 1 94 314 THR A N 1
ATOM 2395 C CA . THR A 1 314 ? 8.398 -0.642 12.812 1 94 314 THR A CA 1
ATOM 2396 C C . THR A 1 314 ? 9.117 0.692 12.992 1 94 314 THR A C 1
ATOM 2398 O O . THR A 1 314 ? 9.898 1.101 12.133 1 94 314 THR A O 1
ATOM 2401 N N . ARG A 1 315 ? 8.867 1.509 13.945 1 93.94 315 ARG A N 1
ATOM 2402 C CA . ARG A 1 315 ? 9.523 2.752 14.328 1 93.94 315 ARG A CA 1
ATOM 2403 C C . ARG A 1 315 ? 9.555 3.74 13.164 1 93.94 315 ARG A C 1
ATOM 2405 O O . ARG A 1 315 ? 10.625 4.172 12.742 1 93.94 315 ARG A O 1
ATOM 2412 N N . PRO A 1 316 ? 8.43 4.09 12.656 1 97.62 316 PRO A N 1
ATOM 2413 C CA . PRO A 1 316 ? 8.406 5.008 11.516 1 97.62 316 PRO A CA 1
ATOM 2414 C C . PRO A 1 316 ? 9.047 6.355 11.828 1 97.62 316 PRO A C 1
ATOM 2416 O O . PRO A 1 316 ? 8.867 6.891 12.93 1 97.62 316 PRO A O 1
ATOM 2419 N N . SER A 1 317 ? 9.883 6.898 10.898 1 97.12 317 SER A N 1
ATOM 2420 C CA . SER A 1 317 ? 10.32 8.289 10.93 1 97.12 317 SER A CA 1
ATOM 2421 C C . SER A 1 317 ? 9.211 9.227 10.453 1 97.12 317 SER A C 1
ATOM 2423 O O . SER A 1 317 ? 9.297 9.789 9.359 1 97.12 317 SER A O 1
ATOM 2425 N N . THR A 1 318 ? 8.25 9.469 11.312 1 96.75 318 THR A N 1
ATOM 2426 C CA . THR A 1 318 ? 6.973 10.07 10.945 1 96.75 318 THR A CA 1
ATOM 2427 C C . THR A 1 318 ? 7.18 11.43 10.289 1 96.75 318 THR A C 1
ATOM 2429 O O . THR A 1 318 ? 6.539 11.75 9.289 1 96.75 318 THR A O 1
ATOM 2432 N N . VAL A 1 319 ? 8.141 12.227 10.789 1 95.38 319 VAL A N 1
ATOM 2433 C CA . VAL A 1 319 ? 8.383 13.57 10.273 1 95.38 319 VAL A CA 1
ATOM 2434 C C . VAL A 1 319 ? 8.867 13.492 8.828 1 95.38 319 VAL A C 1
ATOM 2436 O O . VAL A 1 319 ? 8.242 14.062 7.926 1 95.38 319 VAL A O 1
ATOM 2439 N N . GLU A 1 320 ? 9.898 12.695 8.562 1 97.94 320 GLU A N 1
ATOM 2440 C CA . GLU A 1 320 ? 10.469 12.57 7.227 1 97.94 320 GLU A CA 1
ATOM 2441 C C . GLU A 1 320 ? 9.469 11.938 6.258 1 97.94 320 GLU A C 1
ATOM 2443 O O . GLU A 1 320 ? 9.383 12.352 5.102 1 97.94 320 GLU A O 1
ATOM 2448 N N . LEU A 1 321 ? 8.742 10.938 6.75 1 98.62 321 LEU A N 1
ATOM 2449 C CA . LEU A 1 321 ? 7.754 10.266 5.914 1 98.62 321 LEU A CA 1
ATOM 2450 C C . LEU A 1 321 ? 6.641 11.227 5.52 1 98.62 321 LEU A C 1
ATOM 2452 O O . LEU A 1 321 ? 6.152 11.188 4.387 1 98.62 321 LEU A O 1
ATOM 2456 N N . THR A 1 322 ? 6.203 12.086 6.461 1 98.06 322 THR A N 1
ATOM 2457 C CA . THR A 1 322 ? 5.195 13.102 6.18 1 98.06 322 THR A CA 1
ATOM 2458 C C . THR A 1 322 ? 5.668 14.047 5.074 1 98.06 322 THR A C 1
ATOM 2460 O O . THR A 1 322 ? 4.953 14.266 4.094 1 98.06 322 THR A O 1
ATOM 2463 N N . CYS A 1 323 ? 6.875 14.539 5.195 1 98.56 323 CYS A N 1
ATOM 2464 C CA . CYS A 1 323 ? 7.418 15.531 4.277 1 98.56 323 CYS A CA 1
ATOM 2465 C C . CYS A 1 323 ? 7.688 14.922 2.908 1 98.56 323 CYS A C 1
ATOM 2467 O O . CYS A 1 323 ? 7.43 15.547 1.879 1 98.56 323 CYS A O 1
ATOM 2469 N N . ALA A 1 324 ? 8.195 13.695 2.9 1 98.81 324 ALA A N 1
ATOM 2470 C CA . ALA A 1 324 ? 8.461 13.016 1.636 1 98.81 324 ALA A CA 1
ATOM 2471 C C . ALA A 1 324 ? 7.168 12.75 0.873 1 98.81 324 ALA A C 1
ATOM 2473 O O . ALA A 1 324 ? 7.113 12.906 -0.349 1 98.81 324 ALA A O 1
ATOM 2474 N N . THR A 1 325 ? 6.133 12.336 1.589 1 98.88 325 THR A N 1
ATOM 2475 C CA . THR A 1 325 ? 4.836 12.117 0.958 1 98.88 325 THR A CA 1
ATOM 2476 C C . THR A 1 325 ? 4.34 13.391 0.279 1 98.88 325 THR A C 1
ATOM 2478 O O . THR A 1 325 ? 3.896 13.352 -0.87 1 98.88 325 THR A O 1
ATOM 2481 N N . MET A 1 326 ? 4.461 14.492 1.008 1 98.88 326 MET A N 1
ATOM 2482 C CA . MET A 1 326 ? 4 15.773 0.486 1 98.88 326 MET A CA 1
ATOM 2483 C C . MET A 1 326 ? 4.734 16.125 -0.804 1 98.88 326 MET A C 1
ATOM 2485 O O . MET A 1 326 ? 4.102 16.5 -1.801 1 98.88 326 MET A O 1
ATOM 2489 N N . VAL A 1 327 ? 6.016 15.984 -0.801 1 98.88 327 VAL A N 1
ATOM 2490 C CA . VAL A 1 327 ? 6.82 16.391 -1.95 1 98.88 327 VAL A CA 1
ATOM 2491 C C . VAL A 1 327 ? 6.57 15.438 -3.117 1 98.88 327 VAL A C 1
ATOM 2493 O O . VAL A 1 327 ? 6.453 15.875 -4.266 1 98.88 327 VAL A O 1
ATOM 2496 N N . ASN A 1 328 ? 6.43 14.125 -2.811 1 98.75 328 ASN A N 1
ATOM 2497 C CA . ASN A 1 328 ? 6.172 13.141 -3.859 1 98.75 328 ASN A CA 1
ATOM 2498 C C . ASN A 1 328 ? 4.793 13.336 -4.484 1 98.75 328 ASN A C 1
ATOM 2500 O O . ASN A 1 328 ? 4.547 12.891 -5.605 1 98.75 328 ASN A O 1
ATOM 2504 N N . ARG A 1 329 ? 3.873 14.039 -3.824 1 98.75 329 ARG A N 1
ATOM 2505 C CA . ARG A 1 329 ? 2.514 14.273 -4.297 1 98.75 329 ARG A CA 1
ATOM 2506 C C . ARG A 1 329 ? 2.469 15.453 -5.266 1 98.75 329 ARG A C 1
ATOM 2508 O O . ARG A 1 329 ? 1.475 15.648 -5.969 1 98.75 329 ARG A O 1
ATOM 2515 N N . ILE A 1 330 ? 3.521 16.281 -5.34 1 98.81 330 ILE A N 1
ATOM 2516 C CA . ILE A 1 330 ? 3.49 17.547 -6.074 1 98.81 330 ILE A CA 1
ATOM 2517 C C . ILE A 1 330 ? 3.059 17.297 -7.52 1 98.81 330 ILE A C 1
ATOM 2519 O O . ILE A 1 330 ? 2.105 17.906 -8.008 1 98.81 330 ILE A O 1
ATOM 2523 N N . PRO A 1 331 ? 3.672 16.312 -8.281 1 98.38 331 PRO A N 1
ATOM 2524 C CA . PRO A 1 331 ? 3.207 16.094 -9.648 1 98.38 331 PRO A CA 1
ATOM 2525 C C . PRO A 1 331 ? 1.751 15.633 -9.719 1 98.38 331 PRO A C 1
ATOM 2527 O O . PRO A 1 331 ? 1.025 16 -10.641 1 98.38 331 PRO A O 1
ATOM 2530 N N . ASP A 1 332 ? 1.316 14.805 -8.758 1 98.5 332 ASP A N 1
ATOM 2531 C CA . ASP A 1 332 ? -0.058 14.312 -8.75 1 98.5 332 ASP A CA 1
ATOM 2532 C C . ASP A 1 332 ? -1.054 15.461 -8.617 1 98.5 332 ASP A C 1
ATOM 2534 O O . ASP A 1 332 ? -2.082 15.477 -9.305 1 98.5 332 ASP A O 1
ATOM 2538 N N . VAL A 1 333 ? -0.717 16.422 -7.711 1 98.69 333 VAL A N 1
ATOM 2539 C CA . VAL A 1 333 ? -1.595 17.562 -7.461 1 98.69 333 VAL A CA 1
ATOM 2540 C C . VAL A 1 333 ? -1.629 18.469 -8.688 1 98.69 333 VAL A C 1
ATOM 2542 O O . VAL A 1 333 ? -2.693 18.938 -9.086 1 98.69 333 VAL A O 1
ATOM 2545 N N . MET A 1 334 ? -0.525 18.672 -9.32 1 98.38 334 MET A N 1
ATOM 2546 C CA . MET A 1 334 ? -0.442 19.531 -10.5 1 98.38 334 MET A CA 1
ATOM 2547 C C . MET A 1 334 ? -1.148 18.891 -11.688 1 98.38 334 MET A C 1
ATOM 2549 O O . MET A 1 334 ? -1.644 19.594 -12.57 1 98.38 334 MET A O 1
ATOM 2553 N N . ASN A 1 335 ? -1.229 17.531 -11.727 1 98.44 335 ASN A N 1
ATOM 2554 C CA . ASN A 1 335 ? -1.889 16.797 -12.805 1 98.44 335 ASN A CA 1
ATOM 2555 C C . ASN A 1 335 ? -3.381 16.625 -12.539 1 98.44 335 ASN A C 1
ATOM 2557 O O . ASN A 1 335 ? -4.141 16.266 -13.438 1 98.44 335 ASN A O 1
ATOM 2561 N N . ALA A 1 336 ? -3.836 16.844 -11.289 1 98.56 336 ALA A N 1
ATOM 2562 C CA . ALA A 1 336 ? -5.223 16.609 -10.891 1 98.56 336 ALA A CA 1
ATOM 2563 C C . ALA A 1 336 ? -6.141 17.688 -11.461 1 98.56 336 ALA A C 1
ATOM 2565 O O . ALA A 1 336 ? -5.688 18.781 -11.812 1 98.56 336 ALA A O 1
ATOM 2566 N N . PRO A 1 337 ? -7.465 17.422 -11.602 1 98.5 337 PRO A N 1
ATOM 2567 C CA . PRO A 1 337 ? -8.406 18.469 -11.992 1 98.5 337 PRO A CA 1
ATOM 2568 C C . PRO A 1 337 ? -8.5 19.594 -10.961 1 98.5 337 PRO A C 1
ATOM 2570 O O . PRO A 1 337 ? -8.18 19.375 -9.789 1 98.5 337 PRO A O 1
ATOM 2573 N N . ALA A 1 338 ? -8.969 20.766 -11.383 1 98.88 338 ALA A N 1
ATOM 2574 C CA . ALA A 1 338 ? -9.148 21.891 -10.477 1 98.88 338 ALA A CA 1
ATOM 2575 C C . ALA A 1 338 ? -10.195 21.578 -9.406 1 98.88 338 ALA A C 1
ATOM 2577 O O . ALA A 1 338 ? -11.172 20.875 -9.68 1 98.88 338 ALA A O 1
ATOM 2578 N N . GLY A 1 339 ? -10.008 22.047 -8.219 1 98.94 339 GLY A N 1
ATOM 2579 C CA . GLY A 1 339 ? -10.914 21.844 -7.102 1 98.94 339 GLY A CA 1
ATOM 2580 C C . GLY A 1 339 ? -10.211 21.359 -5.848 1 98.94 339 GLY A C 1
ATOM 2581 O O . GLY A 1 339 ? -8.977 21.344 -5.785 1 98.94 339 GLY A O 1
ATOM 2582 N N . TYR A 1 340 ? -10.969 21.156 -4.832 1 98.88 340 TYR A N 1
ATOM 2583 C CA . TYR A 1 340 ? -10.469 20.406 -3.689 1 98.88 340 TYR A CA 1
ATOM 2584 C C . TYR A 1 340 ? -10.461 18.906 -3.98 1 98.88 340 TYR A C 1
ATOM 2586 O O . TYR A 1 340 ? -11.523 18.281 -4.047 1 98.88 340 TYR A O 1
ATOM 2594 N N . VAL A 1 341 ? -9.273 18.328 -4.172 1 98.81 341 VAL A N 1
ATOM 2595 C CA . VAL A 1 341 ? -9.164 16.922 -4.559 1 98.81 341 VAL A CA 1
ATOM 2596 C C . VAL A 1 341 ? -8.484 16.141 -3.445 1 98.81 341 VAL A C 1
ATOM 2598 O O . VAL A 1 341 ? -7.277 16.266 -3.232 1 98.81 341 VAL A O 1
ATOM 2601 N N . THR A 1 342 ? -9.273 15.32 -2.705 1 98.75 342 THR A N 1
ATOM 2602 C CA . THR A 1 342 ? -8.695 14.453 -1.687 1 98.75 342 THR A CA 1
ATOM 2603 C C . THR A 1 342 ? -7.906 13.312 -2.332 1 98.75 342 THR A C 1
ATOM 2605 O O . THR A 1 342 ? -8.18 12.93 -3.471 1 98.75 342 THR A O 1
ATOM 2608 N N . THR A 1 343 ? -6.965 12.75 -1.621 1 98.56 343 THR A N 1
ATOM 2609 C CA . THR A 1 343 ? -5.926 11.93 -2.236 1 98.56 343 THR A CA 1
ATOM 2610 C C . THR A 1 343 ? -6.48 10.562 -2.631 1 98.56 343 THR A C 1
ATOM 2612 O O . THR A 1 343 ? -5.887 9.859 -3.449 1 98.56 343 THR A O 1
ATOM 2615 N N . GLU A 1 344 ? -7.652 10.188 -2.039 1 97.69 344 GLU A N 1
ATOM 2616 C CA . GLU A 1 344 ? -8.211 8.906 -2.459 1 97.69 344 GLU A CA 1
ATOM 2617 C C . GLU A 1 344 ? -8.758 8.984 -3.883 1 97.69 344 GLU A C 1
ATOM 2619 O O . GLU A 1 344 ? -9.016 7.957 -4.508 1 97.69 344 GLU A O 1
ATOM 2624 N N . LYS A 1 345 ? -8.867 10.242 -4.445 1 97.38 345 LYS A N 1
ATOM 2625 C CA . LYS A 1 345 ? -9.312 10.453 -5.82 1 97.38 345 LYS A CA 1
ATOM 2626 C C . LYS A 1 345 ? -8.133 10.617 -6.766 1 97.38 345 LYS A C 1
ATOM 2628 O O . LYS A 1 345 ? -8.32 10.836 -7.969 1 97.38 345 LYS A O 1
ATOM 2633 N N . MET A 1 346 ? -6.945 10.555 -6.273 1 96.94 346 MET A N 1
ATOM 2634 C CA . MET A 1 346 ? -5.711 10.594 -7.055 1 96.94 346 MET A CA 1
ATOM 2635 C C . MET A 1 346 ? -5.031 9.234 -7.078 1 96.94 346 MET A C 1
ATOM 2637 O O . MET A 1 346 ? -5.328 8.367 -6.25 1 96.94 346 MET A O 1
ATOM 2641 N N . PRO A 1 347 ? -4.172 8.984 -8.078 1 94.31 347 PRO A N 1
ATOM 2642 C CA . PRO A 1 347 ? -3.33 7.793 -7.938 1 94.31 347 PRO A CA 1
ATOM 2643 C C . PRO A 1 347 ? -2.551 7.766 -6.625 1 94.31 347 PRO A C 1
ATOM 2645 O O . PRO A 1 347 ? -2.25 8.82 -6.062 1 94.31 347 PRO A O 1
ATOM 2648 N N . ARG A 1 348 ? -2.32 6.574 -6.129 1 95.06 348 ARG A N 1
ATOM 2649 C CA . ARG A 1 348 ? -1.485 6.547 -4.934 1 95.06 348 ARG A CA 1
ATOM 2650 C C . ARG A 1 348 ? -0.139 7.215 -5.188 1 95.06 348 ARG A C 1
ATOM 2652 O O . ARG A 1 348 ? 0.339 7.246 -6.324 1 95.06 348 ARG A O 1
ATOM 2659 N N . THR A 1 349 ? 0.402 7.789 -4.148 1 94.94 349 THR A N 1
ATOM 2660 C CA . THR A 1 349 ? 1.706 8.43 -4.27 1 94.94 349 THR A CA 1
ATOM 2661 C C . THR A 1 349 ? 2.775 7.414 -4.66 1 94.94 349 THR A C 1
ATOM 2663 O O . THR A 1 349 ? 2.762 6.277 -4.184 1 94.94 349 THR A O 1
ATOM 2666 N N . LEU A 1 350 ? 3.652 7.816 -5.547 1 95.81 350 LEU A N 1
ATOM 2667 C CA . LEU A 1 350 ? 4.719 6.941 -6.02 1 95.81 350 LEU A CA 1
ATOM 2668 C C . LEU A 1 350 ? 6.086 7.562 -5.762 1 95.81 350 LEU A C 1
ATOM 2670 O O . LEU A 1 350 ? 6.199 8.781 -5.602 1 95.81 350 LEU A O 1
ATOM 2674 N N . TYR A 1 351 ? 7.098 6.75 -5.66 1 98.31 351 TYR A N 1
ATOM 2675 C CA . TYR A 1 351 ? 8.477 7.199 -5.547 1 98.31 351 TYR A CA 1
ATOM 2676 C C . TYR A 1 351 ? 8.891 8.016 -6.766 1 98.31 351 TYR A C 1
ATOM 2678 O O . TYR A 1 351 ? 8.562 7.656 -7.898 1 98.31 351 TYR A O 1
ATOM 2686 N N . ARG A 1 352 ? 9.531 9.125 -6.523 1 97.62 352 ARG A N 1
ATOM 2687 C CA . ARG A 1 352 ? 10.016 9.969 -7.609 1 97.62 352 ARG A CA 1
ATOM 2688 C C . ARG A 1 352 ? 11.523 9.82 -7.797 1 97.62 352 ARG A C 1
ATOM 2690 O O . ARG A 1 352 ? 12.305 10.469 -7.105 1 97.62 352 ARG A O 1
ATOM 2697 N N . GLN A 1 353 ? 11.852 9.008 -8.727 1 93.44 353 GLN A N 1
ATOM 2698 C CA . GLN A 1 353 ? 13.266 8.781 -9.016 1 93.44 353 GLN A CA 1
ATOM 2699 C C . GLN A 1 353 ? 13.867 9.969 -9.766 1 93.44 353 GLN A C 1
ATOM 2701 O O . GLN A 1 353 ? 15.023 10.336 -9.531 1 93.44 353 GLN A O 1
ATOM 2706 N N . GLY A 1 354 ? 13.156 10.594 -10.609 1 92.31 354 GLY A N 1
ATOM 2707 C CA . GLY A 1 354 ? 13.602 11.742 -11.375 1 92.31 354 GLY A CA 1
ATOM 2708 C C . GLY A 1 354 ? 13.148 13.07 -10.789 1 92.31 354 GLY A C 1
ATOM 2709 O O . GLY A 1 354 ? 12.633 13.109 -9.68 1 92.31 354 GLY A O 1
ATOM 2710 N N . SER A 1 355 ? 13.43 14.133 -11.594 1 96.38 355 SER A N 1
ATOM 2711 C CA . SER A 1 355 ? 12.961 15.461 -11.188 1 96.38 355 SER A CA 1
ATOM 2712 C C . SER A 1 355 ? 11.445 15.547 -11.242 1 96.38 355 SER A C 1
ATOM 2714 O O . SER A 1 355 ? 10.805 14.945 -12.109 1 96.38 355 SER A O 1
ATOM 2716 N N . LEU A 1 356 ? 10.906 16.281 -10.367 1 97.56 356 LEU A N 1
ATOM 2717 C CA . LEU A 1 356 ? 9.461 16.344 -10.188 1 97.56 356 LEU A CA 1
ATOM 2718 C C . LEU A 1 356 ? 8.758 16.703 -11.5 1 97.56 356 LEU A C 1
ATOM 2720 O O . LEU A 1 356 ? 7.699 16.156 -11.812 1 97.56 356 LEU A O 1
ATOM 2724 N N . GLU A 1 357 ? 9.398 17.609 -12.297 1 97.38 357 GLU A N 1
ATOM 2725 C CA . GLU A 1 357 ? 8.742 18.109 -13.508 1 97.38 357 GLU A CA 1
ATOM 2726 C C . GLU A 1 357 ? 8.625 17 -14.555 1 97.38 357 GLU A C 1
ATOM 2728 O O . GLU A 1 357 ? 7.801 17.094 -15.469 1 97.38 357 GLU A O 1
ATOM 2733 N N . SER A 1 358 ? 9.406 15.93 -14.438 1 96.25 358 SER A N 1
ATOM 2734 C CA . SER A 1 358 ? 9.398 14.852 -15.414 1 96.25 358 SER A CA 1
ATOM 2735 C C . SER A 1 358 ? 8.125 14.008 -15.297 1 96.25 358 SER A C 1
ATOM 2737 O O . SER A 1 358 ? 7.82 13.219 -16.188 1 96.25 358 SER A O 1
ATOM 2739 N N . TYR A 1 359 ? 7.348 14.227 -14.297 1 96.06 359 TYR A N 1
ATOM 2740 C CA . TYR A 1 359 ? 6.152 13.43 -14.055 1 96.06 359 TYR A CA 1
ATOM 2741 C C . TYR A 1 359 ? 4.891 14.227 -14.359 1 96.06 359 TYR A C 1
ATOM 2743 O O . TYR A 1 359 ? 3.777 13.781 -14.078 1 96.06 359 TYR A O 1
ATOM 2751 N N . LEU A 1 360 ? 5.043 15.422 -14.891 1 96.12 360 LEU A N 1
ATOM 2752 C CA . LEU A 1 360 ? 3.893 16.234 -15.281 1 96.12 360 LEU A CA 1
ATOM 2753 C C . LEU A 1 360 ? 3.34 15.781 -16.625 1 96.12 360 LEU A C 1
ATOM 2755 O O . LEU A 1 360 ? 4.102 15.398 -17.516 1 96.12 360 LEU A O 1
ATOM 2759 N N . ILE A 1 361 ? 1.975 15.695 -16.719 1 89.81 361 ILE A N 1
ATOM 2760 C CA . ILE A 1 361 ? 1.306 15.297 -17.953 1 89.81 361 ILE A CA 1
ATOM 2761 C C . ILE A 1 361 ? 0.728 16.531 -18.656 1 89.81 361 ILE A C 1
ATOM 2763 O O . ILE A 1 361 ? 0.341 17.5 -18 1 89.81 361 ILE A O 1
ATOM 2767 N N . MET B 1 1 ? -29.125 -4.875 -15.086 1 49.06 1 MET B N 1
ATOM 2768 C CA . MET B 1 1 ? -28.094 -5.441 -14.211 1 49.06 1 MET B CA 1
ATOM 2769 C C . MET B 1 1 ? -26.984 -6.102 -15.031 1 49.06 1 MET B C 1
ATOM 2771 O O . MET B 1 1 ? -27.266 -6.855 -15.961 1 49.06 1 MET B O 1
ATOM 2775 N N . LYS B 1 2 ? -25.688 -5.605 -14.82 1 67.62 2 LYS B N 1
ATOM 2776 C CA . LYS B 1 2 ? -24.641 -6.227 -15.625 1 67.62 2 LYS B CA 1
ATOM 2777 C C . LYS B 1 2 ? -24.609 -7.738 -15.422 1 67.62 2 LYS B C 1
ATOM 2779 O O . LYS B 1 2 ? -24.875 -8.227 -14.328 1 67.62 2 LYS B O 1
ATOM 2784 N N . ASP B 1 3 ? -24.594 -8.508 -16.5 1 88.44 3 ASP B N 1
ATOM 2785 C CA . ASP B 1 3 ? -24.531 -9.961 -16.438 1 88.44 3 ASP B CA 1
ATOM 2786 C C . ASP B 1 3 ? -23.375 -10.414 -15.547 1 88.44 3 ASP B C 1
ATOM 2788 O O . ASP B 1 3 ? -22.391 -9.695 -15.391 1 88.44 3 ASP B O 1
ATOM 2792 N N . LYS B 1 4 ? -23.625 -11.492 -14.852 1 95.75 4 LYS B N 1
ATOM 2793 C CA . LYS B 1 4 ? -22.594 -12.086 -14.016 1 95.75 4 LYS B CA 1
ATOM 2794 C C . LYS B 1 4 ? -21.344 -12.43 -14.836 1 95.75 4 LYS B C 1
ATOM 2796 O O . LYS B 1 4 ? -21.469 -12.859 -15.992 1 95.75 4 LYS B O 1
ATOM 2801 N N . ILE B 1 5 ? -20.266 -12.25 -14.227 1 98.56 5 ILE B N 1
ATOM 2802 C CA . ILE B 1 5 ? -19.016 -12.656 -14.875 1 98.56 5 ILE B CA 1
ATOM 2803 C C . ILE B 1 5 ? -18.922 -14.18 -14.891 1 98.56 5 ILE B C 1
ATOM 2805 O O . ILE B 1 5 ? -19.031 -14.828 -13.852 1 98.56 5 ILE B O 1
ATOM 2809 N N . ARG B 1 6 ? -18.812 -14.758 -16.031 1 98.62 6 ARG B N 1
ATOM 2810 C CA . ARG B 1 6 ? -18.656 -16.203 -16.203 1 98.62 6 ARG B CA 1
ATOM 2811 C C . ARG B 1 6 ? -17.188 -16.609 -16.078 1 98.62 6 ARG B C 1
ATOM 2813 O O . ARG B 1 6 ? -16.344 -16.141 -16.844 1 98.62 6 ARG B O 1
ATOM 2820 N N . VAL B 1 7 ? -16.891 -17.547 -15.125 1 98.88 7 VAL B N 1
ATOM 2821 C CA . VAL B 1 7 ? -15.516 -17.859 -14.75 1 98.88 7 VAL B CA 1
ATOM 2822 C C . VAL B 1 7 ? -15.242 -19.344 -14.93 1 98.88 7 VAL B C 1
ATOM 2824 O O . VAL B 1 7 ? -16.047 -20.188 -14.516 1 98.88 7 VAL B O 1
ATOM 2827 N N . ALA B 1 8 ? -14.172 -19.672 -15.586 1 98.88 8 ALA B N 1
ATOM 2828 C CA . ALA B 1 8 ? -13.672 -21.047 -15.633 1 98.88 8 ALA B CA 1
ATOM 2829 C C . ALA B 1 8 ? -12.523 -21.234 -14.641 1 98.88 8 ALA B C 1
ATOM 2831 O O . ALA B 1 8 ? -11.727 -20.328 -14.422 1 98.88 8 ALA B O 1
ATOM 2832 N N . GLN B 1 9 ? -12.469 -22.375 -14.008 1 98.81 9 GLN B N 1
ATOM 2833 C CA . GLN B 1 9 ? -11.391 -22.766 -13.102 1 98.81 9 GLN B CA 1
ATOM 2834 C C . GLN B 1 9 ? -10.508 -23.844 -13.719 1 98.81 9 GLN B C 1
ATOM 2836 O O . GLN B 1 9 ? -10.984 -24.922 -14.07 1 98.81 9 GLN B O 1
ATOM 2841 N N . TYR B 1 10 ? -9.266 -23.531 -13.969 1 98.62 10 TYR B N 1
ATOM 2842 C CA . TYR B 1 10 ? -8.25 -24.469 -14.422 1 98.62 10 TYR B CA 1
ATOM 2843 C C . TYR B 1 10 ? -7.297 -24.828 -13.289 1 98.62 10 TYR B C 1
ATOM 2845 O O . TYR B 1 10 ? -6.457 -24.016 -12.891 1 98.62 10 TYR B O 1
ATOM 2853 N N . GLY B 1 11 ? -7.293 -25.969 -12.812 1 96.75 11 GLY B N 1
ATOM 2854 C CA . GLY B 1 11 ? -6.68 -26.391 -11.562 1 96.75 11 GLY B CA 1
ATOM 2855 C C . GLY B 1 11 ? -7.656 -26.406 -10.398 1 96.75 11 GLY B C 1
ATOM 2856 O O . GLY B 1 11 ? -8.156 -25.359 -9.984 1 96.75 11 GLY B O 1
ATOM 2857 N N . CYS B 1 12 ? -7.922 -27.625 -9.906 1 96.25 12 CYS B N 1
ATOM 2858 C CA . CYS B 1 12 ? -8.914 -27.797 -8.852 1 96.25 12 CYS B CA 1
ATOM 2859 C C . CYS B 1 12 ? -8.297 -28.438 -7.617 1 96.25 12 CYS B C 1
ATOM 2861 O O . CYS B 1 12 ? -8.859 -29.375 -7.055 1 96.25 12 CYS B O 1
ATOM 2863 N N . GLY B 1 13 ? -7.09 -27.875 -7.289 1 90.19 13 GLY B N 1
ATOM 2864 C CA . GLY B 1 13 ? -6.402 -28.312 -6.086 1 90.19 13 GLY B CA 1
ATOM 2865 C C . GLY B 1 13 ? -6.766 -27.5 -4.859 1 90.19 13 GLY B C 1
ATOM 2866 O O . GLY B 1 13 ? -7.91 -27.062 -4.711 1 90.19 13 GLY B O 1
ATOM 2867 N N . LYS B 1 14 ? -5.84 -27.328 -3.906 1 87.5 14 LYS B N 1
ATOM 2868 C CA . LYS B 1 14 ? -6.062 -26.703 -2.607 1 87.5 14 LYS B CA 1
ATOM 2869 C C . LYS B 1 14 ? -6.492 -25.25 -2.768 1 87.5 14 LYS B C 1
ATOM 2871 O O . LYS B 1 14 ? -7.375 -24.766 -2.049 1 87.5 14 LYS B O 1
ATOM 2876 N N . MET B 1 15 ? -5.871 -24.562 -3.758 1 92.44 15 MET B N 1
ATOM 2877 C CA . MET B 1 15 ? -6.152 -23.141 -3.947 1 92.44 15 MET B CA 1
ATOM 2878 C C . MET B 1 15 ? -7.578 -22.922 -4.449 1 92.44 15 MET B C 1
ATOM 2880 O O . MET B 1 15 ? -8.219 -21.938 -4.113 1 92.44 15 MET B O 1
ATOM 2884 N N . SER B 1 16 ? -8.062 -23.844 -5.242 1 94.94 16 SER B N 1
ATOM 2885 C CA . SER B 1 16 ? -9.344 -23.672 -5.922 1 94.94 16 SER B CA 1
ATOM 2886 C C . SER B 1 16 ? -10.5 -23.703 -4.93 1 94.94 16 SER B C 1
ATOM 2888 O O . SER B 1 16 ? -11.586 -23.188 -5.223 1 94.94 16 SER B O 1
ATOM 2890 N N . ILE B 1 17 ? -10.281 -24.312 -3.723 1 94.06 17 ILE B N 1
ATOM 2891 C CA . ILE B 1 17 ? -11.297 -24.281 -2.67 1 94.06 17 ILE B CA 1
ATOM 2892 C C . ILE B 1 17 ? -11.672 -22.828 -2.363 1 94.06 17 ILE B C 1
ATOM 2894 O O . ILE B 1 17 ? -12.852 -22.5 -2.217 1 94.06 17 ILE B O 1
ATOM 2898 N N . TYR B 1 18 ? -10.688 -22 -2.363 1 96.44 18 TYR B N 1
ATOM 2899 C CA . TYR B 1 18 ? -10.906 -20.594 -2.039 1 96.44 18 TYR B CA 1
ATOM 2900 C C . TYR B 1 18 ? -11.32 -19.797 -3.273 1 96.44 18 TYR B C 1
ATOM 2902 O O . TYR B 1 18 ? -12.273 -19.031 -3.229 1 96.44 18 TYR B O 1
ATOM 2910 N N . THR B 1 19 ? -10.656 -20 -4.445 1 98.25 19 THR B N 1
ATOM 2911 C CA . THR B 1 19 ? -10.953 -19.172 -5.617 1 98.25 19 THR B CA 1
ATOM 2912 C C . THR B 1 19 ? -12.391 -19.406 -6.082 1 98.25 19 THR B C 1
ATOM 2914 O O . THR B 1 19 ? -13.094 -18.453 -6.418 1 98.25 19 THR B O 1
ATOM 2917 N N . MET B 1 20 ? -12.859 -20.688 -6.082 1 97.69 20 MET B N 1
ATOM 2918 C CA . MET B 1 20 ? -14.219 -20.984 -6.512 1 97.69 20 MET B CA 1
ATOM 2919 C C . MET B 1 20 ? -15.234 -20.344 -5.574 1 97.69 20 MET B C 1
ATOM 2921 O O . MET B 1 20 ? -16.172 -19.688 -6.023 1 97.69 20 MET B O 1
ATOM 2925 N N . ARG B 1 21 ? -14.984 -20.469 -4.27 1 96.69 21 ARG B N 1
ATOM 2926 C CA . ARG B 1 21 ? -15.891 -19.891 -3.291 1 96.69 21 ARG B CA 1
ATOM 2927 C C . ARG B 1 21 ? -15.914 -18.359 -3.406 1 96.69 21 ARG B C 1
ATOM 2929 O O . ARG B 1 21 ? -16.984 -17.75 -3.398 1 96.69 21 ARG B O 1
ATOM 2936 N N . TYR B 1 22 ? -14.727 -17.797 -3.469 1 97.88 22 TYR B N 1
ATOM 2937 C CA . TYR B 1 22 ? -14.617 -16.344 -3.525 1 97.88 22 TYR B CA 1
ATOM 2938 C C . TYR B 1 22 ? -15.312 -15.789 -4.766 1 97.88 22 TYR B C 1
ATOM 2940 O O . TYR B 1 22 ? -16 -14.766 -4.699 1 97.88 22 TYR B O 1
ATOM 2948 N N . VAL B 1 23 ? -15.156 -16.453 -5.922 1 98.06 23 VAL B N 1
ATOM 2949 C CA . VAL B 1 23 ? -15.812 -16.047 -7.152 1 98.06 23 VAL B CA 1
ATOM 2950 C C . VAL B 1 23 ? -17.328 -16.031 -6.949 1 98.06 23 VAL B C 1
ATOM 2952 O O . VAL B 1 23 ? -18 -15.031 -7.258 1 98.06 23 VAL B O 1
ATOM 2955 N N . GLN B 1 24 ? -17.844 -17.062 -6.426 1 96.12 24 GLN B N 1
ATOM 2956 C CA . GLN B 1 24 ? -19.281 -17.188 -6.262 1 96.12 24 GLN B CA 1
ATOM 2957 C C . GLN B 1 24 ? -19.812 -16.188 -5.246 1 96.12 24 GLN B C 1
ATOM 2959 O O . GLN B 1 24 ? -20.844 -15.539 -5.477 1 96.12 24 GLN B O 1
ATOM 2964 N N . GLU B 1 25 ? -19.094 -16.016 -4.18 1 96.19 25 GLU B N 1
ATOM 2965 C CA . GLU B 1 25 ? -19.516 -15.102 -3.121 1 96.19 25 GLU B CA 1
ATOM 2966 C C . GLU B 1 25 ? -19.438 -13.648 -3.574 1 96.19 25 GLU B C 1
ATOM 2968 O O . GLU B 1 25 ? -20.062 -12.773 -2.98 1 96.19 25 GLU B O 1
ATOM 2973 N N . LYS B 1 26 ? -18.656 -13.398 -4.625 1 97.44 26 LYS B N 1
ATOM 2974 C CA . LYS B 1 26 ? -18.547 -12.047 -5.164 1 97.44 26 LYS B CA 1
ATOM 2975 C C . LYS B 1 26 ? -19.359 -11.906 -6.457 1 97.44 26 LYS B C 1
ATOM 2977 O O . LYS B 1 26 ? -19.062 -11.031 -7.277 1 97.44 26 LYS B O 1
ATOM 2982 N N . GLY B 1 27 ? -20.25 -12.781 -6.695 1 96.88 27 GLY B N 1
ATOM 2983 C CA . GLY B 1 27 ? -21.266 -12.617 -7.715 1 96.88 27 GLY B CA 1
ATOM 2984 C C . GLY B 1 27 ? -20.891 -13.25 -9.039 1 96.88 27 GLY B C 1
ATOM 2985 O O . GLY B 1 27 ? -21.656 -13.172 -10.008 1 96.88 27 GLY B O 1
ATOM 2986 N N . GLY B 1 28 ? -19.75 -13.953 -9.117 1 97.56 28 GLY B N 1
ATOM 2987 C CA . GLY B 1 28 ? -19.359 -14.641 -10.336 1 97.56 28 GLY B CA 1
ATOM 2988 C C . GLY B 1 28 ? -20.062 -15.977 -10.516 1 97.56 28 GLY B C 1
ATOM 2989 O O . GLY B 1 28 ? -20.625 -16.516 -9.57 1 97.56 28 GLY B O 1
ATOM 2990 N N . GLN B 1 29 ? -20.062 -16.438 -11.766 1 97.31 29 GLN B N 1
ATOM 2991 C CA . GLN B 1 29 ? -20.625 -17.734 -12.102 1 97.31 29 GLN B CA 1
ATOM 2992 C C . GLN B 1 29 ? -19.547 -18.688 -12.633 1 97.31 29 GLN B C 1
ATOM 2994 O O . GLN B 1 29 ? -18.922 -18.406 -13.656 1 97.31 29 GLN B O 1
ATOM 2999 N N . LEU B 1 30 ? -19.375 -19.781 -11.891 1 97.75 30 LEU B N 1
ATOM 3000 C CA . LEU B 1 30 ? -18.484 -20.812 -12.406 1 97.75 30 LEU B CA 1
ATOM 3001 C C . LEU B 1 30 ? -19.156 -21.609 -13.516 1 97.75 30 LEU B C 1
ATOM 3003 O O . LEU B 1 30 ? -20.266 -22.125 -13.336 1 97.75 30 LEU B O 1
ATOM 3007 N N . VAL B 1 31 ? -18.422 -21.75 -14.648 1 98.31 31 VAL B N 1
ATOM 3008 C CA . VAL B 1 31 ? -19.109 -22.328 -15.797 1 98.31 31 VAL B CA 1
ATOM 3009 C C . VAL B 1 31 ? -18.328 -23.531 -16.312 1 98.31 31 VAL B C 1
ATOM 3011 O O . VAL B 1 31 ? -18.844 -24.328 -17.094 1 98.31 31 VAL B O 1
ATOM 3014 N N . ALA B 1 32 ? -17.109 -23.688 -15.859 1 98.56 32 ALA B N 1
ATOM 3015 C CA . ALA B 1 32 ? -16.281 -24.844 -16.234 1 98.56 32 ALA B CA 1
ATOM 3016 C C . ALA B 1 32 ? -15.156 -25.047 -15.227 1 98.56 32 ALA B C 1
ATOM 3018 O O . ALA B 1 32 ? -14.75 -24.125 -14.531 1 98.56 32 ALA B O 1
ATOM 3019 N N . ALA B 1 33 ? -14.703 -26.234 -15.094 1 98.69 33 ALA B N 1
ATOM 3020 C CA . ALA B 1 33 ? -13.578 -26.609 -14.242 1 98.69 33 ALA B CA 1
ATOM 3021 C C . ALA B 1 33 ? -12.766 -27.734 -14.867 1 98.69 33 ALA B C 1
ATOM 3023 O O . ALA B 1 33 ? -13.328 -28.672 -15.453 1 98.69 33 ALA B O 1
ATOM 3024 N N . PHE B 1 34 ? -11.461 -27.578 -14.781 1 98.69 34 PHE B N 1
ATOM 3025 C CA . PHE B 1 34 ? -10.57 -28.547 -15.391 1 98.69 34 PHE B CA 1
ATOM 3026 C C . PHE B 1 34 ? -9.461 -28.953 -14.43 1 98.69 34 PHE B C 1
ATOM 3028 O O . PHE B 1 34 ? -8.984 -28.125 -13.648 1 98.69 34 PHE B O 1
ATOM 3035 N N . ASP B 1 35 ? -9.023 -30.172 -14.477 1 97.69 35 ASP B N 1
ATOM 3036 C CA . ASP B 1 35 ? -7.879 -30.672 -13.711 1 97.69 35 ASP B CA 1
ATOM 3037 C C . ASP B 1 35 ? -7.254 -31.891 -14.383 1 97.69 35 ASP B C 1
ATOM 3039 O O . ASP B 1 35 ? -7.863 -32.5 -15.266 1 97.69 35 ASP B O 1
ATOM 3043 N N . MET B 1 36 ? -6.035 -32.156 -14.023 1 95.75 36 MET B N 1
ATOM 3044 C CA . MET B 1 36 ? -5.367 -33.375 -14.539 1 95.75 36 MET B CA 1
ATOM 3045 C C . MET B 1 36 ? -5.461 -34.5 -13.539 1 95.75 36 MET B C 1
ATOM 3047 O O . MET B 1 36 ? -5.199 -35.656 -13.891 1 95.75 36 MET B O 1
ATOM 3051 N N . ASN B 1 37 ? -5.77 -34.188 -12.266 1 93.88 37 ASN B N 1
ATOM 3052 C CA . ASN B 1 37 ? -5.816 -35.188 -11.211 1 93.88 37 ASN B CA 1
ATOM 3053 C C . ASN B 1 37 ? -7.062 -36.062 -11.312 1 93.88 37 ASN B C 1
ATOM 3055 O O . ASN B 1 37 ? -8.18 -35.594 -11.102 1 93.88 37 ASN B O 1
ATOM 3059 N N . PRO B 1 38 ? -6.875 -37.375 -11.477 1 95.56 38 PRO B N 1
ATOM 3060 C CA . PRO B 1 38 ? -8.031 -38.25 -11.641 1 95.56 38 PRO B CA 1
ATOM 3061 C C . PRO B 1 38 ? -8.922 -38.312 -10.406 1 95.56 38 PRO B C 1
ATOM 3063 O O . PRO B 1 38 ? -10.109 -38.625 -10.508 1 95.56 38 PRO B O 1
ATOM 3066 N N . HIS B 1 39 ? -8.414 -37.938 -9.281 1 93.5 39 HIS B N 1
ATOM 3067 C CA . HIS B 1 39 ? -9.164 -38 -8.031 1 93.5 39 HIS B CA 1
ATOM 3068 C C . HIS B 1 39 ? -10.18 -36.875 -7.93 1 93.5 39 HIS B C 1
ATOM 3070 O O . HIS B 1 39 ? -11.102 -36.938 -7.109 1 93.5 39 HIS B O 1
ATOM 3076 N N . VAL B 1 40 ? -10.008 -35.844 -8.758 1 94.75 40 VAL B N 1
ATOM 3077 C CA . VAL B 1 40 ? -10.922 -34.719 -8.672 1 94.75 40 VAL B CA 1
ATOM 3078 C C . VAL B 1 40 ? -11.812 -34.656 -9.914 1 94.75 40 VAL B C 1
ATOM 3080 O O . VAL B 1 40 ? -12.922 -34.125 -9.875 1 94.75 40 VAL B O 1
ATOM 3083 N N . ILE B 1 41 ? -11.375 -35.281 -11.023 1 97.12 41 ILE B N 1
ATOM 3084 C CA . ILE B 1 41 ? -12.148 -35.312 -12.258 1 97.12 41 ILE B CA 1
ATOM 3085 C C . ILE B 1 41 ? -13.461 -36.031 -12.023 1 97.12 41 ILE B C 1
ATOM 3087 O O . ILE B 1 41 ? -13.492 -37.094 -11.383 1 97.12 41 ILE B O 1
ATOM 3091 N N . GLY B 1 42 ? -14.508 -35.469 -12.469 1 97.12 42 GLY B N 1
ATOM 3092 C CA . GLY B 1 42 ? -15.812 -36.062 -12.305 1 97.12 42 GLY B CA 1
ATOM 3093 C C . GLY B 1 42 ? -16.578 -35.531 -11.117 1 97.12 42 GLY B C 1
ATOM 3094 O O . GLY B 1 42 ? -17.797 -35.719 -11.016 1 97.12 42 GLY B O 1
ATOM 3095 N N . LYS B 1 43 ? -15.914 -34.875 -10.242 1 95.31 43 LYS B N 1
ATOM 3096 C CA . LYS B 1 43 ? -16.578 -34.281 -9.07 1 95.31 43 LYS B CA 1
ATOM 3097 C C . LYS B 1 43 ? -17.25 -32.969 -9.414 1 95.31 43 LYS B C 1
ATOM 3099 O O . LYS B 1 43 ? -16.75 -32.188 -10.219 1 95.31 43 LYS B O 1
ATOM 3104 N N . ASP B 1 44 ? -18.359 -32.781 -8.805 1 96.25 44 ASP B N 1
ATOM 3105 C CA . ASP B 1 44 ? -18.984 -31.469 -8.859 1 96.25 44 ASP B CA 1
ATOM 3106 C C . ASP B 1 44 ? -18.203 -30.438 -8.047 1 96.25 44 ASP B C 1
ATOM 3108 O O . ASP B 1 44 ? -17.672 -30.766 -6.98 1 96.25 44 ASP B O 1
ATOM 3112 N N . ILE B 1 45 ? -18.141 -29.203 -8.508 1 95.19 45 ILE B N 1
ATOM 3113 C CA . ILE B 1 45 ? -17.359 -28.188 -7.844 1 95.19 45 ILE B CA 1
ATOM 3114 C C . ILE B 1 45 ? -17.859 -27.984 -6.418 1 95.19 45 ILE B C 1
ATOM 3116 O O . ILE B 1 45 ? -17.109 -27.547 -5.539 1 95.19 45 ILE B O 1
ATOM 3120 N N . SER B 1 46 ? -19.094 -28.25 -6.121 1 93.5 46 SER B N 1
ATOM 3121 C CA . SER B 1 46 ? -19.641 -28.125 -4.773 1 93.5 46 SER B CA 1
ATOM 3122 C C . SER B 1 46 ? -18.938 -29.078 -3.809 1 93.5 46 SER B C 1
ATOM 3124 O O . SER B 1 46 ? -18.859 -28.797 -2.609 1 93.5 46 SER B O 1
ATOM 3126 N N . GLU B 1 47 ? -18.438 -30.203 -4.312 1 92.31 47 GLU B N 1
ATOM 3127 C CA . GLU B 1 47 ? -17.672 -31.141 -3.496 1 92.31 47 GLU B CA 1
ATOM 3128 C C . GLU B 1 47 ? -16.312 -30.578 -3.125 1 92.31 47 GLU B C 1
ATOM 3130 O O . GLU B 1 47 ? -15.742 -30.922 -2.086 1 92.31 47 GLU B O 1
ATOM 3135 N N . ILE B 1 48 ? -15.828 -29.75 -3.961 1 90.5 48 ILE B N 1
ATOM 3136 C CA . ILE B 1 48 ? -14.516 -29.141 -3.744 1 90.5 48 ILE B CA 1
ATOM 3137 C C . ILE B 1 48 ? -14.648 -27.984 -2.77 1 90.5 48 ILE B C 1
ATOM 3139 O O . ILE B 1 48 ? -13.852 -27.844 -1.839 1 90.5 48 ILE B O 1
ATOM 3143 N N . THR B 1 49 ? -15.633 -27.125 -2.9 1 88.25 49 THR B N 1
ATOM 3144 C CA . THR B 1 49 ? -15.805 -25.922 -2.096 1 88.25 49 THR B CA 1
ATOM 3145 C C . THR B 1 49 ? -16.453 -26.25 -0.752 1 88.25 49 THR B C 1
ATOM 3147 O O . THR B 1 49 ? -16.438 -25.438 0.168 1 88.25 49 THR B O 1
ATOM 3150 N N . GLY B 1 50 ? -16.859 -27.359 -0.589 1 79.12 50 GLY B N 1
ATOM 3151 C CA . GLY B 1 50 ? -17.531 -27.781 0.633 1 79.12 50 GLY B CA 1
ATOM 3152 C C . GLY B 1 50 ? -18.922 -27.188 0.773 1 79.12 50 GLY B C 1
ATOM 3153 O O . GLY B 1 50 ? -19.438 -27.062 1.886 1 79.12 50 GLY B O 1
ATOM 3154 N N . THR B 1 51 ? -19.359 -26.641 -0.228 1 67.75 51 THR B N 1
ATOM 3155 C CA . THR B 1 51 ? -20.688 -26.031 -0.195 1 67.75 51 THR B CA 1
ATOM 3156 C C . THR B 1 51 ? -21.75 -27.062 -0.577 1 67.75 51 THR B C 1
ATOM 3158 O O . THR B 1 51 ? -22.922 -26.719 -0.681 1 67.75 51 THR B O 1
ATOM 3161 N N . ALA B 1 52 ? -21.266 -28.344 -0.803 1 59.12 52 ALA B N 1
ATOM 3162 C CA . ALA B 1 52 ? -22.188 -29.391 -1.241 1 59.12 52 ALA B CA 1
ATOM 3163 C C . ALA B 1 52 ? -23.328 -29.578 -0.238 1 59.12 52 ALA B C 1
ATOM 3165 O O . ALA B 1 52 ? -23.125 -30.188 0.816 1 59.12 52 ALA B O 1
ATOM 3166 N N . THR B 1 53 ? -23.703 -28.578 0.562 1 56.84 53 THR B N 1
ATOM 3167 C CA . THR B 1 53 ? -24.781 -28.938 1.472 1 56.84 53 THR B CA 1
ATOM 3168 C C . THR B 1 53 ? -25.922 -29.609 0.714 1 56.84 53 THR B C 1
ATOM 3170 O O . THR B 1 53 ? -26.406 -30.672 1.11 1 56.84 53 THR B O 1
ATOM 3173 N N . THR B 1 54 ? -26.734 -28.828 -0.29 1 58 54 THR B N 1
ATOM 3174 C CA . THR B 1 54 ? -28.047 -29.375 -0.623 1 58 54 THR B CA 1
ATOM 3175 C C . THR B 1 54 ? -28.047 -29.953 -2.037 1 58 54 THR B C 1
ATOM 3177 O O . THR B 1 54 ? -28.672 -30.984 -2.293 1 58 54 THR B O 1
ATOM 3180 N N . ALA B 1 55 ? -27.531 -29.281 -3.156 1 73.12 55 ALA B N 1
ATOM 3181 C CA . ALA B 1 55 ? -27.625 -29.781 -4.523 1 73.12 55 ALA B CA 1
ATOM 3182 C C . ALA B 1 55 ? -26.375 -29.453 -5.328 1 73.12 55 ALA B C 1
ATOM 3184 O O . ALA B 1 55 ? -25.719 -28.453 -5.07 1 73.12 55 ALA B O 1
ATOM 3185 N N . PRO B 1 56 ? -25.922 -30.438 -6.109 1 84.25 56 PRO B N 1
ATOM 3186 C CA . PRO B 1 56 ? -24.812 -30.141 -7.016 1 84.25 56 PRO B CA 1
ATOM 3187 C C . PRO B 1 56 ? -25.016 -28.844 -7.781 1 84.25 56 PRO B C 1
ATOM 3189 O O . PRO B 1 56 ? -26.156 -28.438 -8.039 1 84.25 56 PRO B O 1
ATOM 3192 N N . GLU B 1 57 ? -23.969 -28.078 -7.988 1 88.75 57 GLU B N 1
ATOM 3193 C CA . GLU B 1 57 ? -24 -26.797 -8.695 1 88.75 57 GLU B CA 1
ATOM 3194 C C . GLU B 1 57 ? -24.094 -27 -10.203 1 88.75 57 GLU B C 1
ATOM 3196 O O . GLU B 1 57 ? -24.438 -26.078 -10.938 1 88.75 57 GLU B O 1
ATOM 3201 N N . GLY B 1 58 ? -23.719 -28.219 -10.688 1 92 58 GLY B N 1
ATOM 3202 C CA . GLY B 1 58 ? -23.875 -28.531 -12.102 1 92 58 GLY B CA 1
ATOM 3203 C C . GLY B 1 58 ? -22.625 -28.25 -12.914 1 92 58 GLY B C 1
ATOM 3204 O O . GLY B 1 58 ? -22.656 -28.281 -14.141 1 92 58 GLY B O 1
ATOM 3205 N N . VAL B 1 59 ? -21.562 -27.922 -12.289 1 96.06 59 VAL B N 1
ATOM 3206 C CA . VAL B 1 59 ? -20.266 -27.781 -12.938 1 96.06 59 VAL B CA 1
ATOM 3207 C C . VAL B 1 59 ? -19.328 -28.891 -12.484 1 96.06 59 VAL B C 1
ATOM 3209 O O . VAL B 1 59 ? -18.938 -28.938 -11.312 1 96.06 59 VAL B O 1
ATOM 3212 N N . VAL B 1 60 ? -19.031 -29.766 -13.406 1 97.25 60 VAL B N 1
ATOM 3213 C CA . VAL B 1 60 ? -18.219 -30.938 -13.094 1 97.25 60 VAL B CA 1
ATOM 3214 C C . VAL B 1 60 ? -16.797 -30.75 -13.602 1 97.25 60 VAL B C 1
ATOM 3216 O O . VAL B 1 60 ? -16.594 -30.234 -14.703 1 97.25 60 VAL B O 1
ATOM 3219 N N . VAL B 1 61 ? -15.867 -31.156 -12.758 1 98.31 61 VAL B N 1
ATOM 3220 C CA . VAL B 1 61 ? -14.469 -31.047 -13.148 1 98.31 61 VAL B CA 1
ATOM 3221 C C . VAL B 1 61 ? -14.188 -31.984 -14.32 1 98.31 61 VAL B C 1
ATOM 3223 O O . VAL B 1 61 ? -14.445 -33.188 -14.234 1 98.31 61 VAL B O 1
ATOM 3226 N N . GLN B 1 62 ? -13.734 -31.422 -15.352 1 98.56 62 GLN B N 1
ATOM 3227 C CA . GLN B 1 62 ? -13.383 -32.188 -16.547 1 98.56 62 GLN B CA 1
ATOM 3228 C C . GLN B 1 62 ? -11.875 -32.406 -16.656 1 98.56 62 GLN B C 1
ATOM 3230 O O . GLN B 1 62 ? -11.102 -31.688 -15.992 1 98.56 62 GLN B O 1
ATOM 3235 N N . ASP B 1 63 ? -11.523 -33.406 -17.453 1 98.31 63 ASP B N 1
ATOM 3236 C CA . ASP B 1 63 ? -10.102 -33.594 -17.734 1 98.31 63 ASP B CA 1
ATOM 3237 C C . ASP B 1 63 ? -9.516 -32.406 -18.469 1 98.31 63 ASP B C 1
ATOM 3239 O O . ASP B 1 63 ? -10.141 -31.859 -19.391 1 98.31 63 ASP B O 1
ATOM 3243 N N . ALA B 1 64 ? -8.336 -32.031 -18.109 1 97.88 64 ALA B N 1
ATOM 3244 C CA . ALA B 1 64 ? -7.684 -30.875 -18.703 1 97.88 64 ALA B CA 1
ATOM 3245 C C . ALA B 1 64 ? -7.539 -31.031 -20.203 1 97.88 64 ALA B C 1
ATOM 3247 O O . ALA B 1 64 ? -7.484 -30.047 -20.938 1 97.88 64 ALA B O 1
ATOM 3248 N N . SER B 1 65 ? -7.492 -32.25 -20.688 1 97.69 65 SER B N 1
ATOM 3249 C CA . SER B 1 65 ? -7.379 -32.531 -22.125 1 97.69 65 SER B CA 1
ATOM 3250 C C . SER B 1 65 ? -8.602 -32 -22.875 1 97.69 65 SER B C 1
ATOM 3252 O O . SER B 1 65 ? -8.555 -31.828 -24.094 1 97.69 65 SER B O 1
ATOM 3254 N N . ARG B 1 66 ? -9.648 -31.703 -22.172 1 98 66 ARG B N 1
ATOM 3255 C CA . ARG B 1 66 ? -10.883 -31.219 -22.797 1 98 66 ARG B CA 1
ATOM 3256 C C . ARG B 1 66 ? -10.953 -29.688 -22.766 1 98 66 ARG B C 1
ATOM 3258 O O . ARG B 1 66 ? -11.875 -29.094 -23.328 1 98 66 ARG B O 1
ATOM 3265 N N . ALA B 1 67 ? -9.992 -29.062 -22.188 1 98.44 67 ALA B N 1
ATOM 3266 C CA . ALA B 1 67 ? -10.062 -27.625 -21.922 1 98.44 67 ALA B CA 1
ATOM 3267 C C . ALA B 1 67 ? -10.188 -26.828 -23.219 1 98.44 67 ALA B C 1
ATOM 3269 O O . ALA B 1 67 ? -11.008 -25.906 -23.312 1 98.44 67 ALA B O 1
ATOM 3270 N N . GLU B 1 68 ? -9.406 -27.172 -24.234 1 98 68 GLU B N 1
ATOM 3271 C CA . GLU B 1 68 ? -9.438 -26.438 -25.484 1 98 68 GLU B CA 1
ATOM 3272 C C . GLU B 1 68 ? -10.828 -26.438 -26.109 1 98 68 GLU B C 1
ATOM 3274 O O . GLU B 1 68 ? -11.375 -25.391 -26.438 1 98 68 GLU B O 1
ATOM 3279 N N . GLU B 1 69 ? -11.406 -27.594 -26.234 1 98.31 69 GLU B N 1
ATOM 3280 C CA . GLU B 1 69 ? -12.727 -27.766 -26.844 1 98.31 69 GLU B CA 1
ATOM 3281 C C . GLU B 1 69 ? -13.805 -27.078 -26 1 98.31 69 GLU B C 1
ATOM 3283 O O . GLU B 1 69 ? -14.648 -26.359 -26.547 1 98.31 69 GLU B O 1
ATOM 3288 N N . GLU B 1 70 ? -13.773 -27.281 -24.734 1 98.31 70 GLU B N 1
ATOM 3289 C CA . GLU B 1 70 ? -14.82 -26.781 -23.859 1 98.31 70 GLU B CA 1
ATOM 3290 C C . GLU B 1 70 ? -14.75 -25.25 -23.719 1 98.31 70 GLU B C 1
ATOM 3292 O O . GLU B 1 70 ? -15.781 -24.578 -23.672 1 98.31 70 GLU B O 1
ATOM 3297 N N . LEU B 1 71 ? -13.547 -24.688 -23.609 1 98.56 71 LEU B N 1
ATOM 3298 C CA . LEU B 1 71 ? -13.406 -23.234 -23.484 1 98.56 71 LEU B CA 1
ATOM 3299 C C . LEU B 1 71 ? -13.812 -22.547 -24.781 1 98.56 71 LEU B C 1
ATOM 3301 O O . LEU B 1 71 ? -14.367 -21.438 -24.75 1 98.56 71 LEU B O 1
ATOM 3305 N N . LYS B 1 72 ? -13.516 -23.188 -25.906 1 98.19 72 LYS B N 1
ATOM 3306 C CA . LYS B 1 72 ? -13.977 -22.656 -27.188 1 98.19 72 LYS B CA 1
ATOM 3307 C C . LYS B 1 72 ? -15.5 -22.625 -27.266 1 98.19 72 LYS B C 1
ATOM 3309 O O . LYS B 1 72 ? -16.094 -21.688 -27.797 1 98.19 72 LYS B O 1
ATOM 3314 N N . ARG B 1 73 ? -16.125 -23.641 -26.734 1 98.31 73 ARG B N 1
ATOM 3315 C CA . ARG B 1 73 ? -17.562 -23.781 -26.781 1 98.31 73 ARG B CA 1
ATOM 3316 C C . ARG B 1 73 ? -18.234 -22.844 -25.781 1 98.31 73 ARG B C 1
ATOM 3318 O O . ARG B 1 73 ? -19.172 -22.125 -26.141 1 98.31 73 ARG B O 1
ATOM 3325 N N . ILE B 1 74 ? -17.766 -22.812 -24.531 1 97.81 74 ILE B N 1
ATOM 3326 C CA . ILE B 1 74 ? -18.406 -22.109 -23.422 1 97.81 74 ILE B CA 1
ATOM 3327 C C . ILE B 1 74 ? -18.094 -20.625 -23.5 1 97.81 74 ILE B C 1
ATOM 3329 O O . ILE B 1 74 ? -18.953 -19.781 -23.188 1 97.81 74 ILE B O 1
ATOM 3333 N N . LYS B 1 75 ? -16.844 -20.25 -23.828 1 98 75 LYS B N 1
ATOM 3334 C CA . LYS B 1 75 ? -16.328 -18.891 -23.953 1 98 75 LYS B CA 1
ATOM 3335 C C . LYS B 1 75 ? -16.578 -18.078 -22.688 1 98 75 LYS B C 1
ATOM 3337 O O . LYS B 1 75 ? -17.25 -17.047 -22.734 1 98 75 LYS B O 1
ATOM 3342 N N . PRO B 1 76 ? -16.062 -18.547 -21.562 1 98.75 76 PRO B N 1
ATOM 3343 C CA . PRO B 1 76 ? -16.172 -17.734 -20.344 1 98.75 76 PRO B CA 1
ATOM 3344 C C . PRO B 1 76 ? -15.516 -16.375 -20.484 1 98.75 76 PRO B C 1
ATOM 3346 O O . PRO B 1 76 ? -14.773 -16.125 -21.438 1 98.75 76 PRO B O 1
ATOM 3349 N N . ASP B 1 77 ? -15.852 -15.438 -19.547 1 98.75 77 ASP B N 1
ATOM 3350 C CA . ASP B 1 77 ? -15.25 -14.109 -19.547 1 98.75 77 ASP B CA 1
ATOM 3351 C C . ASP B 1 77 ? -13.797 -14.156 -19.078 1 98.75 77 ASP B C 1
ATOM 3353 O O . ASP B 1 77 ? -12.977 -13.344 -19.516 1 98.75 77 ASP B O 1
ATOM 3357 N N . VAL B 1 78 ? -13.484 -15.109 -18.188 1 98.94 78 VAL B N 1
ATOM 3358 C CA . VAL B 1 78 ? -12.148 -15.195 -17.609 1 98.94 78 VAL B CA 1
ATOM 3359 C C . VAL B 1 78 ? -11.883 -16.609 -17.125 1 98.94 78 VAL B C 1
ATOM 3361 O O . VAL B 1 78 ? -12.805 -17.328 -16.719 1 98.94 78 VAL B O 1
ATOM 3364 N N . CYS B 1 79 ? -10.688 -17.047 -17.234 1 98.94 79 CYS B N 1
ATOM 3365 C CA . CYS B 1 79 ? -10.227 -18.344 -16.719 1 98.94 79 CYS B CA 1
ATOM 3366 C C . CYS B 1 79 ? -9.195 -18.141 -15.609 1 98.94 79 CYS B C 1
ATOM 3368 O O . CYS B 1 79 ? -8.203 -17.438 -15.797 1 98.94 79 CYS B O 1
ATOM 3370 N N . LEU B 1 80 ? -9.445 -18.688 -14.438 1 98.94 80 LEU B N 1
ATOM 3371 C CA . LEU B 1 80 ? -8.477 -18.719 -13.344 1 98.94 80 LEU B CA 1
ATOM 3372 C C . LEU B 1 80 ? -7.59 -19.953 -13.43 1 98.94 80 LEU B C 1
ATOM 3374 O O . LEU B 1 80 ? -8.094 -21.078 -13.438 1 98.94 80 LEU B O 1
ATOM 3378 N N . ILE B 1 81 ? -6.297 -19.734 -13.523 1 98.69 81 ILE B N 1
ATOM 3379 C CA . ILE B 1 81 ? -5.355 -20.844 -13.68 1 98.69 81 ILE B CA 1
ATOM 3380 C C . ILE B 1 81 ? -4.516 -20.984 -12.414 1 98.69 81 ILE B C 1
ATOM 3382 O O . ILE B 1 81 ? -3.646 -20.156 -12.133 1 98.69 81 ILE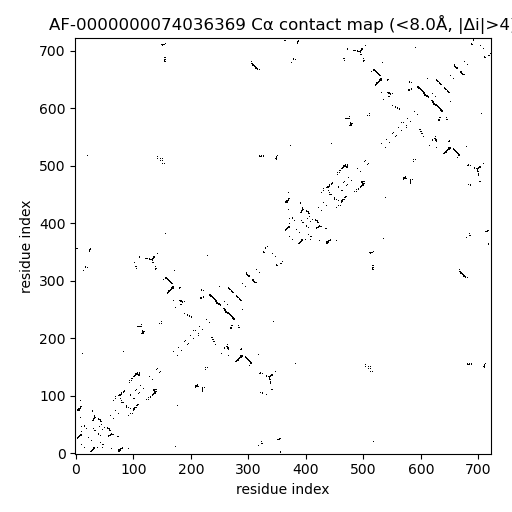 B O 1
ATOM 3386 N N . THR B 1 82 ? -4.711 -22.031 -11.594 1 96.19 82 THR B N 1
ATOM 3387 C CA . THR B 1 82 ? -4.055 -22.266 -10.312 1 96.19 82 THR B CA 1
ATOM 3388 C C . THR B 1 82 ? -3.396 -23.641 -10.297 1 96.19 82 THR B C 1
ATOM 3390 O O . THR B 1 82 ? -3.77 -24.516 -9.5 1 96.19 82 THR B O 1
ATOM 3393 N N . THR B 1 83 ? -2.334 -23.844 -11.133 1 93.5 83 THR B N 1
ATOM 3394 C CA . THR B 1 83 ? -1.797 -25.188 -11.328 1 93.5 83 THR B CA 1
ATOM 3395 C C . THR B 1 83 ? -0.335 -25.25 -10.891 1 93.5 83 THR B C 1
ATOM 3397 O O . THR B 1 83 ? -0.009 -25.891 -9.883 1 93.5 83 THR B O 1
ATOM 3400 N N . MET B 1 84 ? 0.514 -24.438 -11.57 1 91.62 84 MET B N 1
ATOM 3401 C CA . MET B 1 84 ? 1.95 -24.594 -11.359 1 91.62 84 MET B CA 1
ATOM 3402 C C . MET B 1 84 ? 2.625 -23.234 -11.203 1 91.62 84 MET B C 1
ATOM 3404 O O . MET B 1 84 ? 1.973 -22.203 -11.32 1 91.62 84 MET B O 1
ATOM 3408 N N . SER B 1 85 ? 3.973 -23.297 -10.938 1 91.62 85 SER B N 1
ATOM 3409 C CA . SER B 1 85 ? 4.645 -22.078 -10.516 1 91.62 85 SER B CA 1
ATOM 3410 C C . SER B 1 85 ? 5.613 -21.578 -11.586 1 91.62 85 SER B C 1
ATOM 3412 O O . SER B 1 85 ? 6.219 -20.516 -11.438 1 91.62 85 SER B O 1
ATOM 3414 N N . LEU B 1 86 ? 5.801 -22.328 -12.648 1 93.75 86 LEU B N 1
ATOM 3415 C CA . LEU B 1 86 ? 6.664 -21.906 -13.75 1 93.75 86 L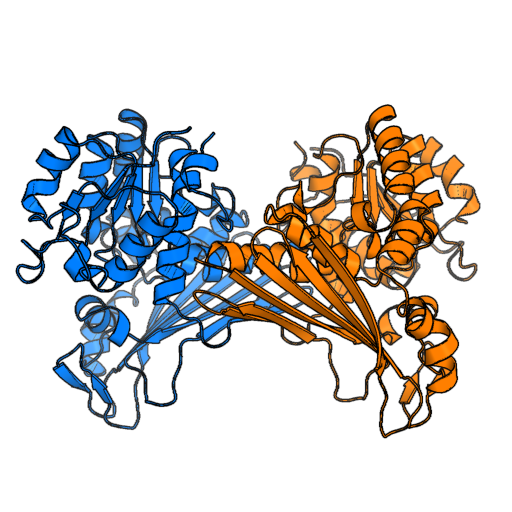EU B CA 1
ATOM 3416 C C . LEU B 1 86 ? 5.844 -21.641 -15.008 1 93.75 86 LEU B C 1
ATOM 3418 O O . LEU B 1 86 ? 4.871 -22.344 -15.281 1 93.75 86 LEU B O 1
ATOM 3422 N N . LEU B 1 87 ? 6.273 -20.672 -15.758 1 97.19 87 LEU B N 1
ATOM 3423 C CA . LEU B 1 87 ? 5.527 -20.25 -16.938 1 97.19 87 LEU B CA 1
ATOM 3424 C C . LEU B 1 87 ? 5.375 -21.391 -17.922 1 97.19 87 LEU B C 1
ATOM 3426 O O . LEU B 1 87 ? 4.289 -21.609 -18.469 1 97.19 87 LEU B O 1
ATOM 3430 N N . ARG B 1 88 ? 6.445 -22.203 -18.094 1 95.88 88 ARG B N 1
ATOM 3431 C CA . ARG B 1 88 ? 6.422 -23.312 -19.047 1 95.88 88 ARG B CA 1
ATOM 3432 C C . ARG B 1 88 ? 5.363 -24.344 -18.672 1 95.88 88 ARG B C 1
ATOM 3434 O O . ARG B 1 88 ? 4.773 -24.984 -19.531 1 95.88 88 ARG B O 1
ATOM 3441 N N . ASP B 1 89 ? 5.117 -24.406 -17.375 1 94.5 89 ASP B N 1
ATOM 3442 C CA . ASP B 1 89 ? 4.203 -25.422 -16.875 1 94.5 89 ASP B CA 1
ATOM 3443 C C . ASP B 1 89 ? 2.752 -24.953 -16.969 1 94.5 89 ASP B C 1
ATOM 3445 O O . ASP B 1 89 ? 1.824 -25.75 -16.844 1 94.5 89 ASP B O 1
ATOM 3449 N N . VAL B 1 90 ? 2.52 -23.672 -17.188 1 96.94 90 VAL B N 1
ATOM 3450 C CA . VAL B 1 90 ? 1.155 -23.172 -17.328 1 96.94 90 VAL B CA 1
ATOM 3451 C C . VAL B 1 90 ? 0.942 -22.641 -18.75 1 96.94 90 VAL B C 1
ATOM 3453 O O . VAL B 1 90 ? -0.125 -22.125 -19.078 1 96.94 90 VAL B O 1
ATOM 3456 N N . GLU B 1 91 ? 1.894 -22.797 -19.578 1 97.38 91 GLU B N 1
ATOM 3457 C CA . GLU B 1 91 ? 1.877 -22.25 -20.922 1 97.38 91 GLU B CA 1
ATOM 3458 C C . GLU B 1 91 ? 0.652 -22.734 -21.703 1 97.38 91 GLU B C 1
ATOM 3460 O O . GLU B 1 91 ? -0.047 -21.922 -22.328 1 97.38 91 GLU B O 1
ATOM 3465 N N . GLU B 1 92 ? 0.413 -23.969 -21.703 1 97.44 92 GLU B N 1
ATOM 3466 C CA . GLU B 1 92 ? -0.673 -24.531 -22.5 1 97.44 92 GLU B CA 1
ATOM 3467 C C . GLU B 1 92 ? -2.021 -23.953 -22.078 1 97.44 92 GLU B C 1
ATOM 3469 O O . GLU B 1 92 ? -2.838 -23.578 -22.922 1 97.44 92 GLU B O 1
ATOM 3474 N N . ALA B 1 93 ? -2.281 -23.922 -20.766 1 98.5 93 ALA B N 1
ATOM 3475 C CA . ALA B 1 93 ? -3.529 -23.344 -20.281 1 98.5 93 ALA B CA 1
ATOM 3476 C C . ALA B 1 93 ? -3.664 -21.875 -20.703 1 98.5 93 ALA B C 1
ATOM 3478 O O . ALA B 1 93 ? -4.734 -21.453 -21.141 1 98.5 93 ALA B O 1
ATOM 3479 N N . LEU B 1 94 ? -2.557 -21.094 -20.609 1 98.81 94 LEU B N 1
ATOM 3480 C CA . LEU B 1 94 ? -2.562 -19.703 -21.016 1 98.81 94 LEU B CA 1
ATOM 3481 C C . LEU B 1 94 ? -2.801 -19.562 -22.516 1 98.81 94 LEU B C 1
ATOM 3483 O O . LEU B 1 94 ? -3.578 -18.703 -22.938 1 98.81 94 LEU B O 1
ATOM 3487 N N . MET B 1 95 ? -2.182 -20.453 -23.266 1 98.56 95 MET B N 1
ATOM 3488 C CA . MET B 1 95 ? -2.287 -20.375 -24.719 1 98.56 95 MET B CA 1
ATOM 3489 C C . MET B 1 95 ? -3.688 -20.766 -25.188 1 98.56 95 MET B C 1
ATOM 3491 O O . MET B 1 95 ? -4.203 -20.203 -26.141 1 98.56 95 MET B O 1
ATOM 3495 N N . ILE B 1 96 ? -4.297 -21.766 -24.531 1 98.69 96 ILE B N 1
ATOM 3496 C CA . ILE B 1 96 ? -5.672 -22.141 -24.844 1 98.69 96 ILE B CA 1
ATOM 3497 C C . ILE B 1 96 ? -6.586 -20.922 -24.672 1 98.69 96 ILE B C 1
ATOM 3499 O O . ILE B 1 96 ? -7.414 -20.641 -25.531 1 98.69 96 ILE B O 1
ATOM 3503 N N . CYS B 1 97 ? -6.418 -20.188 -23.547 1 98.88 97 CYS B N 1
ATOM 3504 C CA . CYS B 1 97 ? -7.227 -18.984 -23.312 1 98.88 97 CYS B CA 1
ATOM 3505 C C . CYS B 1 97 ? -6.949 -17.922 -24.359 1 98.88 97 CYS B C 1
ATOM 3507 O O . CYS B 1 97 ? -7.879 -17.359 -24.938 1 98.88 97 CYS B O 1
ATOM 3509 N N . ALA B 1 98 ? -5.691 -17.672 -24.641 1 98.81 98 ALA B N 1
ATOM 3510 C CA . ALA B 1 98 ? -5.309 -16.641 -25.609 1 98.81 98 ALA B CA 1
ATOM 3511 C C . ALA B 1 98 ? -5.879 -16.953 -27 1 98.81 98 ALA B C 1
ATOM 3513 O O . ALA B 1 98 ? -6.438 -16.078 -27.656 1 98.81 98 ALA B O 1
ATOM 3514 N N . ARG B 1 99 ? -5.77 -18.25 -27.391 1 98.25 99 ARG B N 1
ATOM 3515 C CA . ARG B 1 99 ? -6.238 -18.656 -28.703 1 98.25 99 ARG B CA 1
ATOM 3516 C C . ARG B 1 99 ? -7.742 -18.438 -28.844 1 98.25 99 ARG B C 1
ATOM 3518 O O . ARG B 1 99 ? -8.234 -18.172 -29.938 1 98.25 99 ARG B O 1
ATOM 3525 N N . ASN B 1 100 ? -8.445 -18.484 -27.766 1 98.44 100 ASN B N 1
ATOM 3526 C CA . ASN B 1 100 ? -9.906 -18.422 -27.812 1 98.44 100 ASN B CA 1
ATOM 3527 C C . ASN B 1 100 ? -10.422 -17.062 -27.359 1 98.44 100 ASN B C 1
ATOM 3529 O O . ASN B 1 100 ? -11.625 -16.891 -27.141 1 98.44 100 ASN B O 1
ATOM 3533 N N . GLY B 1 101 ? -9.547 -16.078 -27.125 1 98.69 101 GLY B N 1
ATOM 3534 C CA . GLY B 1 101 ? -9.953 -14.742 -26.734 1 98.69 101 GLY B CA 1
ATOM 3535 C C . GLY B 1 101 ? -10.539 -14.672 -25.344 1 98.69 101 GLY B C 1
ATOM 3536 O O . GLY B 1 101 ? -11.469 -13.898 -25.094 1 98.69 101 GLY B O 1
ATOM 3537 N N . ILE B 1 102 ? -10.109 -15.523 -24.484 1 98.88 102 ILE B N 1
ATOM 3538 C CA . ILE B 1 102 ? -10.586 -15.594 -23.109 1 98.88 102 ILE B CA 1
ATOM 3539 C C . ILE B 1 102 ? -9.555 -14.977 -22.172 1 98.88 102 ILE B C 1
ATOM 3541 O O . ILE B 1 102 ? -8.375 -15.344 -22.219 1 98.88 102 ILE B O 1
ATOM 3545 N N . ASN B 1 103 ? -9.922 -13.977 -21.297 1 98.94 103 ASN B N 1
ATOM 3546 C CA . ASN B 1 103 ? -9.016 -13.469 -20.281 1 98.94 103 ASN B CA 1
ATOM 3547 C C . ASN B 1 103 ? -8.539 -14.578 -19.344 1 98.94 103 ASN B C 1
ATOM 3549 O O . ASN B 1 103 ? -9.289 -15.5 -19.047 1 98.94 103 ASN B O 1
ATOM 3553 N N . ALA B 1 104 ? -7.285 -14.469 -18.953 1 98.94 104 ALA B N 1
ATOM 3554 C CA . ALA B 1 104 ? -6.77 -15.477 -18.031 1 98.94 104 ALA B CA 1
ATOM 3555 C C . ALA B 1 104 ? -5.938 -14.828 -16.922 1 98.94 104 ALA B C 1
ATOM 3557 O O . ALA B 1 104 ? -5.18 -13.891 -17.172 1 98.94 104 ALA B O 1
ATOM 3558 N N . ILE B 1 105 ? -6.109 -15.266 -15.719 1 98.94 105 ILE B N 1
ATOM 3559 C CA . ILE B 1 105 ? -5.344 -14.859 -14.547 1 98.94 105 ILE B CA 1
ATOM 3560 C C . ILE B 1 105 ? -4.73 -16.094 -13.883 1 98.94 105 ILE B C 1
ATOM 3562 O O . ILE B 1 105 ? -5.43 -17.062 -13.586 1 98.94 105 ILE B O 1
ATOM 3566 N N . THR B 1 106 ? -3.459 -16.047 -13.648 1 98.81 106 THR B N 1
ATOM 3567 C CA . THR B 1 106 ? -2.809 -17.188 -13 1 98.81 106 THR B CA 1
ATOM 3568 C C . THR B 1 106 ? -2.082 -16.734 -11.734 1 98.81 106 THR B C 1
ATOM 3570 O O . THR B 1 106 ? -1.652 -15.586 -11.633 1 98.81 106 THR B O 1
ATOM 3573 N N . ILE B 1 107 ? -1.936 -17.641 -10.75 1 97.44 107 ILE B N 1
ATOM 3574 C CA . ILE B 1 107 ? -1.153 -17.359 -9.555 1 97.44 107 ILE B CA 1
ATOM 3575 C C . ILE B 1 107 ? 0.218 -18.031 -9.672 1 97.44 107 ILE B C 1
ATOM 3577 O O . ILE B 1 107 ? 0.89 -18.25 -8.664 1 97.44 107 ILE B O 1
ATOM 3581 N N . CYS B 1 108 ? 0.528 -18.406 -10.953 1 96 108 CYS B N 1
ATOM 3582 C CA . CYS B 1 108 ? 1.901 -18.797 -11.25 1 96 108 CYS B CA 1
ATOM 3583 C C . CYS B 1 108 ? 2.879 -17.703 -10.859 1 96 108 CYS B C 1
ATOM 3585 O O . CYS B 1 108 ? 2.85 -16.609 -11.422 1 96 108 CYS B O 1
ATOM 3587 N N . GLU B 1 109 ? 3.748 -17.953 -9.93 1 95.12 109 GLU B N 1
ATOM 3588 C CA . GLU B 1 109 ? 4.629 -16.922 -9.375 1 95.12 109 GLU B CA 1
ATOM 3589 C C . GLU B 1 109 ? 5.492 -16.297 -10.461 1 95.12 109 GLU B C 1
ATOM 3591 O O . GLU B 1 109 ? 5.672 -15.078 -10.484 1 95.12 109 GLU B O 1
ATOM 3596 N N . GLU B 1 110 ? 5.957 -17.125 -11.406 1 97.12 110 GLU B N 1
ATOM 3597 C CA . GLU B 1 110 ? 6.801 -16.609 -12.477 1 97.12 110 GLU B CA 1
ATOM 3598 C C . GLU B 1 110 ? 6.023 -15.648 -13.375 1 97.12 110 GLU B C 1
ATOM 3600 O O . GLU B 1 110 ? 6.602 -14.719 -13.945 1 97.12 110 GLU B O 1
ATOM 3605 N N . ALA B 1 111 ? 4.738 -15.805 -13.438 1 98.62 111 ALA B N 1
ATOM 3606 C CA . ALA B 1 111 ? 3.895 -15.086 -14.391 1 98.62 111 ALA B CA 1
ATOM 3607 C C . ALA B 1 111 ? 3.678 -13.641 -13.953 1 98.62 111 ALA B C 1
ATOM 3609 O O . ALA B 1 111 ? 3.156 -12.828 -14.719 1 98.62 111 ALA B O 1
ATOM 3610 N N . ILE B 1 112 ? 4.141 -13.234 -12.766 1 98.75 112 ILE B N 1
ATOM 3611 C CA . ILE B 1 112 ? 3.938 -11.867 -12.289 1 98.75 112 ILE B CA 1
ATOM 3612 C C . ILE B 1 112 ? 4.723 -10.898 -13.164 1 98.75 112 ILE B C 1
ATOM 3614 O O . ILE B 1 112 ? 4.281 -9.766 -13.406 1 98.75 112 ILE B O 1
ATOM 3618 N N . TYR B 1 113 ? 5.855 -11.336 -13.656 1 98.81 113 TYR B N 1
ATOM 3619 C CA . TYR B 1 113 ? 6.711 -10.539 -14.531 1 98.81 113 TYR B CA 1
ATOM 3620 C C . TYR B 1 113 ? 7.66 -11.438 -15.32 1 98.81 113 TYR B C 1
ATOM 3622 O O . TYR B 1 113 ? 8.875 -11.367 -15.141 1 98.81 113 TYR B O 1
ATOM 3630 N N . PRO B 1 114 ? 7.156 -12.188 -16.234 1 98.69 114 PRO B N 1
ATOM 3631 C CA . PRO B 1 114 ? 7.961 -13.18 -16.953 1 98.69 114 PRO B CA 1
ATOM 3632 C C . PRO B 1 114 ? 8.828 -12.555 -18.047 1 98.69 114 PRO B C 1
ATOM 3634 O O . PRO B 1 114 ? 9.625 -13.258 -18.672 1 98.69 114 PRO B O 1
ATOM 3637 N N . TRP B 1 115 ? 8.727 -11.289 -18.25 1 98.06 115 TRP B N 1
ATOM 3638 C CA . TRP B 1 115 ? 9.555 -10.578 -19.219 1 98.06 115 TRP B CA 1
ATOM 3639 C C . TRP B 1 115 ? 11.039 -10.75 -18.906 1 98.06 115 TRP B C 1
ATOM 3641 O O . TRP B 1 115 ? 11.883 -10.688 -19.797 1 98.06 115 TRP B O 1
ATOM 3651 N N . ASN B 1 116 ? 11.336 -11.008 -17.625 1 98.19 116 ASN B N 1
ATOM 3652 C CA . ASN B 1 116 ? 12.742 -11.062 -17.234 1 98.19 116 ASN B CA 1
ATOM 3653 C C . ASN B 1 116 ? 13.211 -12.5 -17.031 1 98.19 116 ASN B C 1
ATOM 3655 O O . ASN B 1 116 ? 14.32 -12.734 -16.547 1 98.19 116 ASN B O 1
ATOM 3659 N N . SER B 1 117 ? 12.398 -13.5 -17.328 1 98.06 117 SER B N 1
ATOM 3660 C CA . SER B 1 117 ? 12.812 -14.891 -17.172 1 98.06 117 SER B CA 1
ATOM 3661 C C . SER B 1 117 ? 12.562 -15.695 -18.438 1 98.06 117 SER B C 1
ATOM 3663 O O . SER B 1 117 ? 13.266 -16.672 -18.703 1 98.06 117 SER B O 1
ATOM 3665 N N . ASP B 1 118 ? 11.547 -15.352 -19.156 1 98.19 118 ASP B N 1
ATOM 3666 C CA . ASP B 1 118 ? 11.219 -16 -20.422 1 98.19 118 ASP B CA 1
ATOM 3667 C C . ASP B 1 118 ? 10.562 -15.016 -21.391 1 98.19 118 ASP B C 1
ATOM 3669 O O . ASP B 1 118 ? 9.375 -15.141 -21.703 1 98.19 118 ASP B O 1
ATOM 3673 N N . PRO B 1 119 ? 11.344 -14.094 -21.938 1 98.12 119 PRO B N 1
ATOM 3674 C CA . PRO B 1 119 ? 10.781 -13.039 -22.797 1 98.12 119 PRO B CA 1
ATOM 3675 C C . PRO B 1 119 ? 10.164 -13.586 -24.078 1 98.12 119 PRO B C 1
ATOM 3677 O O . PRO B 1 119 ? 9.164 -13.047 -24.562 1 98.12 119 PRO B O 1
ATOM 3680 N N . GLU B 1 120 ? 10.703 -14.656 -24.594 1 97.81 120 GLU B N 1
ATOM 3681 C CA . GLU B 1 120 ? 10.203 -15.203 -25.844 1 97.81 120 GLU B CA 1
ATOM 3682 C C . GLU B 1 120 ? 8.789 -15.773 -25.672 1 97.81 120 GLU B C 1
ATOM 3684 O O . GLU B 1 120 ? 7.883 -15.414 -26.438 1 97.81 120 GLU B O 1
ATOM 3689 N N . MET B 1 121 ? 8.664 -16.609 -24.672 1 98 121 MET B N 1
ATOM 3690 C CA . MET B 1 121 ? 7.34 -17.172 -24.422 1 98 121 MET B CA 1
ATOM 3691 C C . MET B 1 121 ? 6.344 -16.062 -24.062 1 98 121 MET B C 1
ATOM 3693 O O . MET B 1 121 ? 5.188 -16.109 -24.484 1 98 121 MET B O 1
ATOM 3697 N N . THR B 1 122 ? 6.762 -15.117 -23.312 1 98.62 122 THR B N 1
ATOM 3698 C CA . THR B 1 122 ? 5.902 -14 -22.922 1 98.62 122 THR B CA 1
ATOM 3699 C C . THR B 1 122 ? 5.418 -13.242 -24.156 1 98.62 122 THR B C 1
ATOM 3701 O O . THR B 1 122 ? 4.238 -12.898 -24.25 1 98.62 122 THR B O 1
ATOM 3704 N N . ARG B 1 123 ? 6.305 -12.969 -25.109 1 98.44 123 ARG B N 1
ATOM 3705 C CA . ARG B 1 123 ? 5.953 -12.273 -26.344 1 98.44 123 ARG B CA 1
ATOM 3706 C C . ARG B 1 123 ? 4.934 -13.07 -27.156 1 98.44 123 ARG B C 1
ATOM 3708 O O . ARG B 1 123 ? 4.008 -12.5 -27.734 1 98.44 123 ARG B O 1
ATOM 3715 N N . LYS B 1 124 ? 5.137 -14.344 -27.188 1 98.44 124 LYS B N 1
ATOM 3716 C CA . LYS B 1 124 ? 4.215 -15.211 -27.922 1 98.44 124 LYS B CA 1
ATOM 3717 C C . LYS B 1 124 ? 2.807 -15.125 -27.328 1 98.44 124 LYS B C 1
ATOM 3719 O O . LYS B 1 124 ? 1.828 -15 -28.062 1 98.44 124 LYS B O 1
ATOM 3724 N N . ILE B 1 125 ? 2.711 -15.219 -26 1 98.75 125 ILE B N 1
ATOM 3725 C CA . ILE B 1 125 ? 1.42 -15.109 -25.344 1 98.75 125 ILE B CA 1
ATOM 3726 C C . ILE B 1 125 ? 0.823 -13.727 -25.578 1 98.75 125 ILE B C 1
ATOM 3728 O O . ILE B 1 125 ? -0.366 -13.602 -25.891 1 98.75 125 ILE B O 1
ATOM 3732 N N . ASP B 1 126 ? 1.657 -12.695 -25.453 1 98.88 126 ASP B N 1
ATOM 3733 C CA . ASP B 1 126 ? 1.232 -11.312 -25.641 1 98.88 126 ASP B CA 1
ATOM 3734 C C . ASP B 1 126 ? 0.65 -11.102 -27.047 1 98.88 126 ASP B C 1
ATOM 3736 O O . ASP B 1 126 ? -0.444 -10.555 -27.188 1 98.88 126 ASP B O 1
ATOM 3740 N N . GLU B 1 127 ? 1.362 -11.562 -28.031 1 98.81 127 GLU B N 1
ATOM 3741 C CA . GLU B 1 127 ? 0.944 -11.383 -29.422 1 98.81 127 GLU B CA 1
ATOM 3742 C C . GLU B 1 127 ? -0.385 -12.078 -29.703 1 98.81 127 GLU B C 1
ATOM 3744 O O . GLU B 1 127 ? -1.288 -11.5 -30.297 1 98.81 127 GLU B O 1
ATOM 3749 N N . LEU B 1 128 ? -0.469 -13.289 -29.203 1 98.81 128 LEU B N 1
ATOM 3750 C CA . LEU B 1 128 ? -1.695 -14.047 -29.422 1 98.81 128 LEU B CA 1
ATOM 3751 C C . LEU B 1 128 ? -2.875 -13.398 -28.703 1 98.81 128 LEU B C 1
ATOM 3753 O O . LEU B 1 128 ? -3.975 -13.32 -29.266 1 98.81 128 LEU B O 1
ATOM 3757 N N . ALA B 1 129 ? -2.668 -12.992 -27.453 1 98.88 129 ALA B N 1
ATOM 3758 C CA . ALA B 1 129 ? -3.715 -12.328 -26.672 1 98.88 129 ALA B CA 1
ATOM 3759 C C . ALA B 1 129 ? -4.176 -11.047 -27.359 1 98.88 129 ALA B C 1
ATOM 3761 O O . ALA B 1 129 ? -5.371 -10.75 -27.391 1 98.88 129 ALA B O 1
ATOM 3762 N N . ARG B 1 130 ? -3.271 -10.258 -27.906 1 98.81 130 ARG B N 1
ATOM 3763 C CA . ARG B 1 130 ? -3.615 -9.047 -28.656 1 98.81 130 ARG B CA 1
ATOM 3764 C C . ARG B 1 130 ? -4.434 -9.375 -29.891 1 98.81 130 ARG B C 1
ATOM 3766 O O . ARG B 1 130 ? -5.402 -8.68 -30.203 1 98.81 130 ARG B O 1
ATOM 3773 N N . GLU B 1 131 ? -4.031 -10.391 -30.609 1 98.75 131 GLU B N 1
ATOM 3774 C CA . GLU B 1 131 ? -4.707 -10.805 -31.828 1 98.75 131 GLU B CA 1
ATOM 3775 C C . GLU B 1 131 ? -6.156 -11.188 -31.562 1 98.75 131 GLU B C 1
ATOM 3777 O O . GLU B 1 131 ? -7.043 -10.898 -32.375 1 98.75 131 GLU B O 1
ATOM 3782 N N . THR B 1 132 ? -6.391 -11.805 -30.438 1 98.69 132 THR B N 1
ATOM 3783 C CA . THR B 1 132 ? -7.707 -12.367 -30.172 1 98.69 132 THR B CA 1
ATOM 3784 C C . THR B 1 132 ? -8.508 -11.477 -29.234 1 98.69 132 THR B C 1
ATOM 3786 O O . THR B 1 132 ? -9.688 -11.727 -28.969 1 98.69 132 THR B O 1
ATOM 3789 N N . GLY B 1 133 ? -7.848 -10.445 -28.641 1 98.69 133 GLY B N 1
ATOM 3790 C CA . GLY B 1 133 ? -8.555 -9.398 -27.922 1 98.69 133 GLY B CA 1
ATOM 3791 C C . GLY B 1 133 ? -8.789 -9.742 -26.453 1 98.69 133 GLY B C 1
ATOM 3792 O O . GLY B 1 133 ? -9.828 -9.398 -25.891 1 98.69 133 GLY B O 1
ATOM 3793 N N . CYS B 1 134 ? -7.875 -10.484 -25.844 1 98.88 134 CYS B N 1
ATOM 3794 C CA . CYS B 1 134 ? -8.023 -10.828 -24.438 1 98.88 134 CYS B C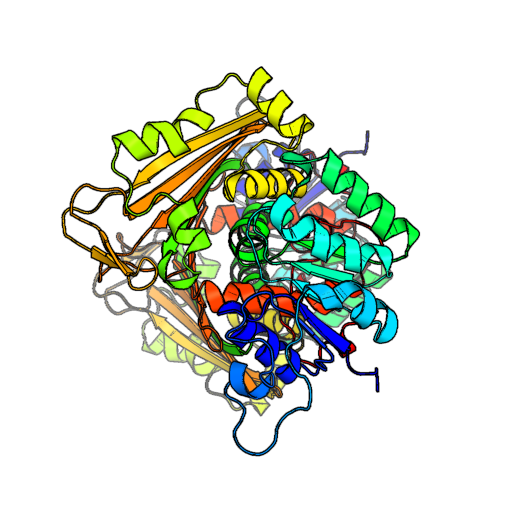A 1
ATOM 3795 C C . CYS B 1 134 ? -6.801 -10.375 -23.641 1 98.88 134 CYS B C 1
ATOM 3797 O O . CYS B 1 134 ? -5.816 -9.906 -24.219 1 98.88 134 CYS B O 1
ATOM 3799 N N . THR B 1 135 ? -6.891 -10.445 -22.297 1 98.94 135 THR B N 1
ATOM 3800 C CA . THR B 1 135 ? -5.816 -10.07 -21.375 1 98.94 135 THR B CA 1
ATOM 3801 C C . THR B 1 135 ? -5.336 -11.273 -20.578 1 98.94 135 THR B C 1
ATOM 3803 O O . THR B 1 135 ? -6.145 -12.008 -20 1 98.94 135 THR B O 1
ATOM 3806 N N . ILE B 1 136 ? -4.027 -11.5 -20.609 1 98.94 136 ILE B N 1
ATOM 3807 C CA . ILE B 1 136 ? -3.373 -12.523 -19.812 1 98.94 136 ILE B CA 1
ATOM 3808 C C . ILE B 1 136 ? -2.52 -11.859 -18.719 1 98.94 136 ILE B C 1
ATOM 3810 O O . ILE B 1 136 ? -1.785 -10.914 -19 1 98.94 136 ILE B O 1
ATOM 3814 N N . CYS B 1 137 ? -2.623 -12.422 -17.484 1 98.31 137 CYS B N 1
ATOM 3815 C CA . CYS B 1 137 ? -1.946 -11.75 -16.375 1 98.31 137 CYS B CA 1
ATOM 3816 C C . CYS B 1 137 ? -1.553 -12.75 -15.297 1 98.31 137 CYS B C 1
ATOM 3818 O O . CYS B 1 137 ? -2.234 -13.758 -15.102 1 98.31 137 CYS B O 1
ATOM 3820 N N . GLY B 1 138 ? -0.387 -12.523 -14.695 1 98.81 138 GLY B N 1
ATOM 3821 C CA . GLY B 1 138 ? -0.031 -13.188 -13.453 1 98.81 138 GLY B CA 1
ATOM 3822 C C . GLY B 1 138 ? -0.241 -12.32 -12.227 1 98.81 138 GLY B C 1
ATOM 3823 O O . GLY B 1 138 ? 0.029 -11.117 -12.258 1 98.81 138 GLY B O 1
ATOM 3824 N N . THR B 1 139 ? -0.756 -12.898 -11.156 1 98.75 139 THR B N 1
ATOM 3825 C CA . THR B 1 139 ? -0.973 -12.203 -9.898 1 98.75 139 THR B CA 1
ATOM 3826 C C . THR B 1 139 ? -0.739 -13.148 -8.719 1 98.75 139 THR B C 1
ATOM 3828 O O . THR B 1 139 ? -0.008 -14.133 -8.836 1 98.75 139 THR B O 1
ATOM 3831 N N . GLY B 1 140 ? -1.227 -12.859 -7.582 1 98.25 140 GLY B N 1
ATOM 3832 C CA . GLY B 1 140 ? -1.082 -13.648 -6.371 1 98.25 140 GLY B CA 1
ATOM 3833 C C . GLY B 1 140 ? -0.631 -12.828 -5.176 1 98.25 140 GLY B C 1
ATOM 3834 O O . GLY B 1 140 ? -0.8 -11.609 -5.156 1 98.25 140 GLY B O 1
ATOM 3835 N N . TYR B 1 141 ? -0.096 -13.562 -4.156 1 98.31 141 TYR B N 1
ATOM 3836 C CA . TYR B 1 141 ? 0.39 -12.93 -2.934 1 98.31 141 TYR B CA 1
ATOM 3837 C C . TYR B 1 141 ? 1.408 -11.844 -3.25 1 98.31 141 TYR B C 1
ATOM 3839 O O . TYR B 1 141 ? 1.373 -10.758 -2.656 1 98.31 141 TYR B O 1
ATOM 3847 N N . GLN B 1 142 ? 2.289 -12.117 -4.211 1 98.38 142 GLN B N 1
ATOM 3848 C CA . GLN B 1 142 ? 3.396 -11.234 -4.562 1 98.38 142 GLN B CA 1
ATOM 3849 C C . GLN B 1 142 ? 2.889 -9.93 -5.164 1 98.38 142 GLN B C 1
ATOM 3851 O O . GLN B 1 142 ? 3.555 -8.898 -5.074 1 98.38 142 GLN B O 1
ATOM 3856 N N . ASP B 1 143 ? 1.712 -9.93 -5.801 1 98.81 143 ASP B N 1
ATOM 3857 C CA . ASP B 1 143 ? 1.119 -8.734 -6.391 1 98.81 143 ASP B CA 1
ATOM 3858 C C . ASP B 1 143 ? 0.91 -7.652 -5.336 1 98.81 143 ASP B C 1
ATOM 3860 O O . ASP B 1 143 ? 1.229 -6.484 -5.57 1 98.81 143 ASP B O 1
ATOM 3864 N N . VAL B 1 144 ? 0.494 -8.047 -4.203 1 98.81 144 VAL B N 1
ATOM 3865 C CA . VAL B 1 144 ? 0.165 -7.066 -3.17 1 98.81 144 VAL B CA 1
ATOM 3866 C C . VAL B 1 144 ? 1.322 -6.953 -2.182 1 98.81 144 VAL B C 1
ATOM 3868 O O . VAL B 1 144 ? 1.864 -5.863 -1.975 1 98.81 144 VAL B O 1
ATOM 3871 N N . PHE B 1 145 ? 1.865 -8.055 -1.688 1 98.81 145 PHE B N 1
ATOM 3872 C CA . PHE B 1 145 ? 2.666 -8.023 -0.469 1 98.81 145 PHE B CA 1
ATOM 3873 C C . PHE B 1 145 ? 4.148 -7.906 -0.798 1 98.81 145 PHE B C 1
ATOM 3875 O O . PHE B 1 145 ? 4.949 -7.52 0.056 1 98.81 145 PHE B O 1
ATOM 3882 N N . TRP B 1 146 ? 4.52 -8.32 -2.027 1 98.75 146 TRP B N 1
ATOM 3883 C CA . TRP B 1 146 ? 5.91 -8.156 -2.438 1 98.75 146 TRP B CA 1
ATOM 3884 C C . TRP B 1 146 ? 6.059 -7.004 -3.424 1 98.75 146 TRP B C 1
ATOM 3886 O O . TRP B 1 146 ? 7.168 -6.539 -3.688 1 98.75 146 TRP B O 1
ATOM 3896 N N . GLY B 1 147 ? 4.93 -6.523 -4.027 1 98.56 147 GLY B N 1
ATOM 3897 C CA . GLY B 1 147 ? 4.949 -5.465 -5.023 1 98.56 147 GLY B CA 1
ATOM 3898 C C . GLY B 1 147 ? 4.297 -4.184 -4.539 1 98.56 147 GLY B C 1
ATOM 3899 O O . GLY B 1 147 ? 4.98 -3.285 -4.035 1 98.56 147 GLY B O 1
ATOM 3900 N N . ASN B 1 148 ? 2.947 -4.176 -4.543 1 98.62 148 ASN B N 1
ATOM 3901 C CA . ASN B 1 148 ? 2.191 -2.951 -4.301 1 98.62 148 ASN B CA 1
ATOM 3902 C C . ASN B 1 148 ? 2.406 -2.43 -2.883 1 98.62 148 ASN B C 1
ATOM 3904 O O . ASN B 1 148 ? 2.416 -1.219 -2.656 1 98.62 148 ASN B O 1
ATOM 3908 N N . LEU B 1 149 ? 2.539 -3.316 -1.918 1 98.62 149 LEU B N 1
ATOM 3909 C CA . LEU B 1 149 ? 2.83 -2.908 -0.548 1 98.62 149 LEU B CA 1
ATOM 3910 C C . LEU B 1 149 ? 4.133 -2.119 -0.482 1 98.62 149 LEU B C 1
ATOM 3912 O O . LEU B 1 149 ? 4.184 -1.039 0.11 1 98.62 149 LEU B O 1
ATOM 3916 N N . ILE B 1 150 ? 5.121 -2.602 -1.161 1 98.81 150 ILE B N 1
ATOM 3917 C CA . ILE B 1 150 ? 6.453 -2.008 -1.128 1 98.81 150 ILE B CA 1
ATOM 3918 C C . ILE B 1 150 ? 6.449 -0.687 -1.893 1 98.81 150 ILE B C 1
ATOM 3920 O O . ILE B 1 150 ? 7.004 0.311 -1.425 1 98.81 150 ILE B O 1
ATOM 3924 N N . THR B 1 151 ? 5.781 -0.675 -3.008 1 98.56 151 THR B N 1
ATOM 3925 C CA . THR B 1 151 ? 5.785 0.543 -3.809 1 98.56 151 THR B CA 1
ATOM 3926 C C . THR B 1 151 ? 4.891 1.608 -3.182 1 98.56 151 THR B C 1
ATOM 3928 O O . THR B 1 151 ? 5.07 2.803 -3.432 1 98.56 151 THR B O 1
ATOM 3931 N N . THR B 1 152 ? 3.928 1.219 -2.354 1 98.5 152 THR B N 1
ATOM 3932 C CA . THR B 1 152 ? 3.174 2.178 -1.557 1 98.5 152 THR B CA 1
ATOM 3933 C C . THR B 1 152 ? 4.078 2.863 -0.536 1 98.5 152 THR B C 1
ATOM 3935 O O . THR B 1 152 ? 4.055 4.09 -0.403 1 98.5 152 THR B O 1
ATOM 3938 N N . LEU B 1 153 ? 4.949 2.104 0.161 1 98.62 153 LEU B N 1
ATOM 3939 C CA . LEU B 1 153 ? 5.906 2.676 1.1 1 98.62 153 LEU B CA 1
ATOM 3940 C C . LEU B 1 153 ? 6.898 3.586 0.379 1 98.62 153 LEU B C 1
ATOM 3942 O O . LEU B 1 153 ? 7.266 4.641 0.896 1 98.62 153 LEU B O 1
ATOM 3946 N N . ALA B 1 154 ? 7.27 3.143 -0.784 1 98.81 154 ALA B N 1
ATOM 3947 C CA . ALA B 1 154 ? 8.219 3.926 -1.569 1 98.81 154 ALA B CA 1
ATOM 3948 C C . ALA B 1 154 ? 7.656 5.309 -1.895 1 98.81 154 ALA B C 1
ATOM 3950 O O . ALA B 1 154 ? 8.406 6.281 -1.998 1 98.81 154 ALA B O 1
ATOM 3951 N N . GLY B 1 155 ? 6.332 5.398 -2.023 1 98.5 155 GLY B N 1
ATOM 3952 C CA . GLY B 1 155 ? 5.684 6.664 -2.32 1 98.5 155 GLY B CA 1
ATOM 3953 C C . GLY B 1 155 ? 5.875 7.699 -1.229 1 98.5 155 GLY B C 1
ATOM 3954 O O . GLY B 1 155 ? 5.66 8.891 -1.455 1 98.5 155 GLY B O 1
ATOM 3955 N N . ALA B 1 156 ? 6.273 7.254 -0.028 1 98.75 156 ALA B N 1
ATOM 3956 C CA . ALA B 1 156 ? 6.52 8.148 1.104 1 98.75 156 ALA B CA 1
ATOM 3957 C C . ALA B 1 156 ? 8.008 8.242 1.418 1 98.75 156 ALA B C 1
ATOM 3959 O O . ALA B 1 156 ? 8.391 8.633 2.52 1 98.75 156 ALA B O 1
ATOM 3960 N N . THR B 1 157 ? 8.844 7.816 0.485 1 98.81 157 THR B N 1
ATOM 3961 C CA . THR B 1 157 ? 10.297 7.805 0.669 1 98.81 157 THR B CA 1
ATOM 3962 C C . THR B 1 157 ? 10.961 8.859 -0.209 1 98.81 157 THR B C 1
ATOM 3964 O O . THR B 1 157 ? 10.586 9.039 -1.37 1 98.81 157 THR B O 1
ATOM 3967 N N . HIS B 1 158 ? 11.891 9.633 0.369 1 98.62 158 HIS B N 1
ATOM 3968 C CA . HIS B 1 158 ? 12.586 10.68 -0.373 1 98.62 158 HIS B CA 1
ATOM 3969 C C . HIS B 1 158 ? 13.68 10.094 -1.264 1 98.62 158 HIS B C 1
ATOM 3971 O O . HIS B 1 158 ? 13.781 10.461 -2.438 1 98.62 158 HIS B O 1
ATOM 3977 N N . ARG B 1 159 ? 14.438 9.234 -0.699 1 98.5 159 ARG B N 1
ATOM 3978 C CA . ARG B 1 159 ? 15.539 8.578 -1.408 1 98.5 159 ARG B CA 1
ATOM 3979 C C . ARG B 1 159 ? 15.625 7.105 -1.038 1 98.5 159 ARG B C 1
ATOM 3981 O O . ARG B 1 159 ? 15.5 6.746 0.135 1 98.5 159 ARG B O 1
ATOM 3988 N N . ILE B 1 160 ? 15.836 6.258 -2.055 1 98.81 160 ILE B N 1
ATOM 3989 C CA . ILE B 1 160 ? 16 4.828 -1.829 1 98.81 160 ILE B CA 1
ATOM 3990 C C . ILE B 1 160 ? 17.406 4.395 -2.252 1 98.81 160 ILE B C 1
ATOM 3992 O O . ILE B 1 160 ? 17.859 4.727 -3.348 1 98.81 160 ILE B O 1
ATOM 3996 N N . THR B 1 161 ? 18.094 3.703 -1.363 1 98.75 161 THR B N 1
ATOM 3997 C CA . THR B 1 161 ? 19.375 3.123 -1.708 1 98.75 161 THR B CA 1
ATOM 3998 C C . THR B 1 161 ? 19.266 1.611 -1.884 1 98.75 161 THR B C 1
ATOM 4000 O O . THR B 1 161 ? 19.969 1.021 -2.703 1 98.75 161 THR B O 1
ATOM 4003 N N . LYS B 1 162 ? 18.469 1.017 -1.084 1 98.88 162 LYS B N 1
ATOM 4004 C CA . LYS B 1 162 ? 18.297 -0.433 -1.117 1 98.88 162 LYS B CA 1
ATOM 4005 C C . LYS B 1 162 ? 16.906 -0.835 -0.658 1 98.88 162 LYS B C 1
ATOM 4007 O O . LYS B 1 162 ? 16.344 -0.22 0.252 1 98.88 162 LYS B O 1
ATOM 4012 N N . ILE B 1 163 ? 16.266 -1.824 -1.275 1 98.94 163 ILE B N 1
ATOM 4013 C CA . ILE B 1 163 ? 15.055 -2.504 -0.833 1 98.94 163 ILE B CA 1
ATOM 4014 C C . ILE B 1 163 ? 15.383 -3.943 -0.447 1 98.94 163 ILE B C 1
ATOM 4016 O O . ILE B 1 163 ? 15.922 -4.703 -1.256 1 98.94 163 ILE B O 1
ATOM 4020 N N . LYS B 1 164 ? 15.094 -4.312 0.787 1 98.88 164 LYS B N 1
ATOM 4021 C CA . LYS B 1 164 ? 15.32 -5.664 1.293 1 98.88 164 LYS B CA 1
ATOM 4022 C C . LYS B 1 164 ? 14.008 -6.336 1.666 1 98.88 164 LYS B C 1
ATOM 4024 O O . LYS B 1 164 ? 13.172 -5.742 2.352 1 98.88 164 LYS B O 1
ATOM 4029 N N . GLY B 1 165 ? 13.852 -7.52 1.17 1 98.69 165 GLY B N 1
ATOM 4030 C CA . GLY B 1 165 ? 12.641 -8.258 1.474 1 98.69 165 GLY B CA 1
ATOM 4031 C C . GLY B 1 165 ? 12.891 -9.703 1.856 1 98.69 165 GLY B C 1
ATOM 4032 O O . GLY B 1 165 ? 13.789 -10.344 1.309 1 98.69 165 GLY B O 1
ATOM 4033 N N . LYS B 1 166 ? 12.102 -10.188 2.789 1 98 166 LYS B N 1
ATOM 4034 C CA . LYS B 1 166 ? 12.125 -11.586 3.215 1 98 166 LYS B CA 1
ATOM 4035 C C . LYS B 1 166 ? 10.711 -12.109 3.441 1 98 166 LYS B C 1
ATOM 4037 O O . LYS B 1 166 ? 9.906 -11.477 4.133 1 98 166 LYS B O 1
ATOM 4042 N N . SER B 1 167 ? 10.422 -13.172 2.814 1 97.94 167 SER B N 1
ATOM 4043 C CA . SER B 1 167 ? 9.125 -13.836 2.953 1 97.94 167 SER B CA 1
ATOM 4044 C C . SER B 1 167 ? 9.289 -15.344 3.109 1 97.94 167 SER B C 1
ATOM 4046 O O . SER B 1 167 ? 10.141 -15.953 2.453 1 97.94 167 SER B O 1
ATOM 4048 N N . SER B 1 168 ? 8.531 -15.945 4.012 1 96.69 168 SER B N 1
ATOM 4049 C CA . SER B 1 168 ? 8.602 -17.391 4.211 1 96.69 168 SER B CA 1
ATOM 4050 C C . SER B 1 168 ? 7.211 -18.016 4.234 1 96.69 168 SER B C 1
ATOM 4052 O O . SER B 1 168 ? 6.238 -17.359 4.605 1 96.69 168 SER B O 1
ATOM 4054 N N . TYR B 1 169 ? 7.121 -19.203 3.803 1 95.12 169 TYR B N 1
ATOM 4055 C CA . TYR B 1 169 ? 5.863 -19.938 3.789 1 95.12 169 TYR B CA 1
ATOM 4056 C C . TYR B 1 169 ? 6.113 -21.438 3.967 1 95.12 169 TYR B C 1
ATOM 4058 O O . TYR B 1 169 ? 7.227 -21.922 3.746 1 95.12 169 TYR B O 1
ATOM 4066 N N . ASN B 1 170 ? 5.086 -22.141 4.375 1 94.06 170 ASN B N 1
ATOM 4067 C CA . ASN B 1 170 ? 5.117 -23.578 4.57 1 94.06 170 ASN B CA 1
ATOM 4068 C C . ASN B 1 170 ? 4.809 -24.328 3.277 1 94.06 170 ASN B C 1
ATOM 4070 O O . ASN B 1 170 ? 3.68 -24.281 2.783 1 94.06 170 ASN B O 1
ATOM 4074 N N . VAL B 1 171 ? 5.758 -25.109 2.77 1 90.56 171 VAL B N 1
ATOM 4075 C CA . VAL B 1 171 ? 5.562 -25.797 1.498 1 90.56 171 VAL B CA 1
ATOM 4076 C C . VAL B 1 171 ? 4.461 -26.844 1.638 1 90.56 171 VAL B C 1
ATOM 4078 O O . VAL B 1 171 ? 3.848 -27.25 0.646 1 90.56 171 VAL B O 1
ATOM 4081 N N . GLU B 1 172 ? 4.156 -27.234 2.896 1 87.69 172 GLU B N 1
ATOM 4082 C CA . GLU B 1 172 ? 3.121 -28.219 3.178 1 87.69 172 GLU B CA 1
ATOM 4083 C C . GLU B 1 172 ? 1.756 -27.75 2.686 1 87.69 172 GLU B C 1
ATOM 4085 O O . GLU B 1 172 ? 0.865 -28.562 2.436 1 87.69 172 GLU B O 1
ATOM 4090 N N . ASP B 1 173 ? 1.631 -26.5 2.504 1 86.31 173 ASP B N 1
ATOM 4091 C CA . ASP B 1 173 ? 0.318 -25.938 2.201 1 86.31 173 ASP B CA 1
ATOM 4092 C C . ASP B 1 173 ? 0.067 -25.922 0.694 1 86.31 173 ASP B C 1
ATOM 4094 O O . ASP B 1 173 ? -1.045 -25.625 0.25 1 86.31 173 ASP B O 1
ATOM 4098 N N . TYR B 1 174 ? 1.032 -26.25 -0.161 1 83.25 174 TYR B N 1
ATOM 4099 C CA . TYR B 1 174 ? 0.923 -25.953 -1.584 1 83.25 174 TYR B CA 1
ATOM 4100 C C . TYR B 1 174 ? 1.073 -27.219 -2.422 1 83.25 174 TYR B C 1
ATOM 4102 O O . TYR B 1 174 ? 0.92 -27.188 -3.645 1 83.25 174 TYR B O 1
ATOM 4110 N N . GLY B 1 175 ? 1.351 -28.328 -1.844 1 76.44 175 GLY B N 1
ATOM 4111 C CA . GLY B 1 175 ? 1.358 -29.594 -2.566 1 76.44 175 GLY B CA 1
ATOM 4112 C C . GLY B 1 175 ? 2.756 -30.125 -2.816 1 76.44 175 GLY B C 1
ATOM 4113 O O . GLY B 1 175 ? 3.746 -29.453 -2.531 1 76.44 175 GLY B O 1
ATOM 4114 N N . ILE B 1 176 ? 2.832 -31.281 -3.328 1 76.12 176 ILE B N 1
ATOM 4115 C CA . ILE B 1 176 ? 4.055 -32.062 -3.422 1 76.12 176 ILE B CA 1
ATOM 4116 C C . ILE B 1 176 ? 4.984 -31.453 -4.465 1 76.12 176 ILE B C 1
ATOM 4118 O O . ILE B 1 176 ? 6.203 -31.422 -4.277 1 76.12 176 ILE B O 1
ATOM 4122 N N . ALA B 1 177 ? 4.465 -30.906 -5.523 1 70.69 177 ALA B N 1
ATOM 4123 C CA . ALA B 1 177 ? 5.293 -30.328 -6.582 1 70.69 177 ALA B CA 1
ATOM 4124 C C . ALA B 1 177 ? 6.109 -29.141 -6.059 1 70.69 177 ALA B C 1
ATOM 4126 O O . ALA B 1 177 ? 7.305 -29.031 -6.34 1 70.69 177 ALA B O 1
ATOM 4127 N N . LEU B 1 178 ? 5.477 -28.312 -5.309 1 80.56 178 LEU B N 1
ATOM 4128 C CA . LEU B 1 178 ? 6.164 -27.141 -4.762 1 80.56 178 LEU B CA 1
ATOM 4129 C C . LEU B 1 178 ? 7.191 -27.562 -3.715 1 80.56 178 LEU B C 1
ATOM 4131 O O . LEU B 1 178 ? 8.297 -27.016 -3.678 1 80.56 178 LEU B O 1
ATOM 4135 N N . ALA B 1 179 ? 6.891 -28.562 -2.916 1 84.56 179 ALA B N 1
ATOM 4136 C CA . ALA B 1 179 ? 7.809 -29.031 -1.882 1 84.56 179 ALA B CA 1
ATOM 4137 C C . ALA B 1 179 ? 9.078 -29.625 -2.498 1 84.56 179 ALA B C 1
ATOM 4139 O O . ALA B 1 179 ? 10.188 -29.297 -2.068 1 84.56 179 ALA B O 1
ATOM 4140 N N . LYS B 1 180 ? 8.859 -30.344 -3.508 1 81.38 180 LYS B N 1
ATOM 4141 C CA . LYS B 1 180 ? 10 -30.953 -4.195 1 81.38 180 LYS B CA 1
ATOM 4142 C C . LYS B 1 180 ? 10.836 -29.891 -4.91 1 81.38 180 LYS B C 1
ATOM 4144 O O . LYS B 1 180 ? 12.07 -29.953 -4.91 1 81.38 180 LYS B O 1
ATOM 4149 N N . GLY B 1 181 ? 10.125 -29 -5.496 1 82.75 181 GLY B N 1
ATOM 4150 C CA . GLY B 1 181 ? 10.812 -27.906 -6.176 1 82.75 181 GLY B CA 1
ATOM 4151 C C . GLY B 1 181 ? 11.703 -27.094 -5.258 1 82.75 181 GLY B C 1
ATOM 4152 O O . GLY B 1 181 ? 12.711 -26.531 -5.699 1 82.75 181 GLY B O 1
ATOM 4153 N N . HIS B 1 182 ? 11.398 -27.188 -3.973 1 91.5 182 HIS B N 1
ATOM 4154 C CA . HIS B 1 182 ? 12.188 -26.453 -2.992 1 91.5 182 HIS B CA 1
ATOM 4155 C C . HIS B 1 182 ? 13.258 -27.328 -2.369 1 91.5 182 HIS B C 1
ATOM 4157 O O . HIS B 1 182 ? 13.969 -26.906 -1.457 1 91.5 182 HIS B O 1
ATOM 4163 N N . GLY B 1 183 ? 13.328 -28.625 -2.812 1 91.44 183 GLY B N 1
ATOM 4164 C CA . GLY B 1 183 ? 14.414 -29.5 -2.402 1 91.44 183 GLY B CA 1
ATOM 4165 C C . GLY B 1 183 ? 14.164 -30.172 -1.065 1 91.44 183 GLY B C 1
ATOM 4166 O O . GLY B 1 183 ? 15.086 -30.719 -0.456 1 91.44 183 GLY B O 1
ATOM 4167 N N . ALA B 1 184 ? 12.953 -30.047 -0.569 1 92.62 184 ALA B N 1
ATOM 4168 C CA . ALA B 1 184 ? 12.656 -30.688 0.702 1 92.62 184 ALA B CA 1
ATOM 4169 C C . ALA B 1 184 ? 12.938 -32.188 0.632 1 92.62 184 ALA B C 1
ATOM 4171 O O . ALA B 1 184 ? 12.547 -32.844 -0.328 1 92.62 184 ALA B O 1
ATOM 4172 N N . GLY B 1 185 ? 13.656 -32.656 1.566 1 92.38 185 GLY B N 1
ATOM 4173 C CA . GLY B 1 185 ? 13.961 -34.062 1.633 1 92.38 185 GLY B CA 1
ATOM 4174 C C . GLY B 1 185 ? 15.328 -34.406 1.053 1 92.38 185 GLY B C 1
ATOM 4175 O O . GLY B 1 185 ? 15.859 -35.469 1.301 1 92.38 185 GLY B O 1
ATOM 4176 N N . LEU B 1 186 ? 15.875 -33.562 0.309 1 94.12 186 LEU B N 1
ATOM 4177 C CA . LEU B 1 186 ? 17.188 -33.812 -0.29 1 94.12 186 LEU B CA 1
ATOM 4178 C C . LEU B 1 186 ? 18.281 -33.719 0.757 1 94.12 186 LEU B C 1
ATOM 4180 O O . LEU B 1 186 ? 18.172 -32.938 1.718 1 94.12 186 LEU B O 1
ATOM 4184 N N . THR B 1 187 ? 19.344 -34.531 0.518 1 95.25 187 THR B N 1
ATOM 4185 C CA . THR B 1 187 ? 20.578 -34.25 1.25 1 95.25 187 THR B CA 1
ATOM 4186 C C . THR B 1 187 ? 21.203 -32.938 0.789 1 95.25 187 THR B C 1
ATOM 4188 O O . THR B 1 187 ? 20.828 -32.406 -0.265 1 95.25 187 THR B O 1
ATOM 4191 N N . LEU B 1 188 ? 22.031 -32.438 1.64 1 95.88 188 LEU B N 1
ATOM 4192 C CA . LEU B 1 188 ? 22.672 -31.188 1.266 1 95.88 188 LEU B CA 1
ATOM 4193 C C . LEU B 1 188 ? 23.5 -31.359 -0.005 1 95.88 188 LEU B C 1
ATOM 4195 O O . LEU B 1 188 ? 23.594 -30.422 -0.813 1 95.88 188 LEU B O 1
ATOM 4199 N N . GLU B 1 189 ? 24.078 -32.531 -0.199 1 96.12 189 GLU B N 1
ATOM 4200 C CA . GLU B 1 189 ? 24.844 -32.812 -1.414 1 96.12 189 GLU B CA 1
ATOM 4201 C C . GLU B 1 189 ? 23.922 -32.875 -2.631 1 96.12 189 GLU B C 1
ATOM 4203 O O . GLU B 1 189 ? 24.25 -32.344 -3.693 1 96.12 189 GLU B O 1
ATOM 4208 N N . GLU B 1 190 ? 22.859 -33.562 -2.441 1 95.38 190 GLU B N 1
ATOM 4209 C CA . GLU B 1 190 ? 21.875 -33.656 -3.508 1 95.38 190 GLU B CA 1
ATOM 4210 C C . GLU B 1 190 ? 21.328 -32.25 -3.852 1 95.38 190 GLU B C 1
ATOM 4212 O O . GLU B 1 190 ? 21.141 -31.938 -5.027 1 95.38 190 GLU B O 1
ATOM 4217 N N . PHE B 1 191 ? 21.078 -31.516 -2.842 1 95.88 191 PHE B N 1
ATOM 4218 C CA . PHE B 1 191 ? 20.594 -30.156 -3.037 1 95.88 191 PHE B CA 1
ATOM 4219 C C . PHE B 1 191 ? 21.578 -29.344 -3.855 1 95.88 191 PHE B C 1
ATOM 4221 O O . PHE B 1 191 ? 21.188 -28.625 -4.789 1 95.88 191 PHE B O 1
ATOM 4228 N N . GLU B 1 192 ? 22.797 -29.375 -3.496 1 94.5 192 GLU B N 1
ATOM 4229 C CA . GLU B 1 192 ? 23.828 -28.641 -4.223 1 94.5 192 GLU B CA 1
ATOM 4230 C C . GLU B 1 192 ? 23.859 -29.047 -5.691 1 94.5 192 GLU B C 1
ATOM 4232 O O . GLU B 1 192 ? 23.906 -28.188 -6.574 1 94.5 192 GLU B O 1
ATOM 4237 N N . SER B 1 193 ? 23.734 -30.297 -5.957 1 94.12 193 SER B N 1
ATOM 4238 C CA . SER B 1 193 ? 23.875 -30.812 -7.316 1 94.12 193 SER B CA 1
ATOM 4239 C C . SER B 1 193 ? 22.609 -30.562 -8.133 1 94.12 193 SER B C 1
ATOM 4241 O O . SER B 1 193 ? 22.688 -30.25 -9.32 1 94.12 193 SER B O 1
ATOM 4243 N N . GLU B 1 194 ? 21.5 -30.641 -7.484 1 90.38 194 GLU B N 1
ATOM 4244 C CA . GLU B 1 194 ? 20.25 -30.625 -8.234 1 90.38 194 GLU B CA 1
ATOM 4245 C C . GLU B 1 194 ? 19.641 -29.234 -8.289 1 90.38 194 GLU B C 1
ATOM 4247 O O . GLU B 1 194 ? 18.859 -28.922 -9.188 1 90.38 194 GLU B O 1
ATOM 4252 N N . ILE B 1 195 ? 20 -28.391 -7.324 1 90.75 195 ILE B N 1
ATOM 4253 C CA . ILE B 1 195 ? 19.281 -27.125 -7.215 1 90.75 195 ILE B CA 1
ATOM 4254 C C . ILE B 1 195 ? 20.297 -25.969 -7.219 1 90.75 195 ILE B C 1
ATOM 4256 O O . ILE B 1 195 ? 20.328 -25.172 -8.156 1 90.75 195 ILE B O 1
ATOM 4260 N N . ALA B 1 196 ? 21.234 -25.984 -6.34 1 91.62 196 ALA B N 1
ATOM 4261 C CA . ALA B 1 196 ? 22.078 -24.828 -6.086 1 91.62 196 ALA B CA 1
ATOM 4262 C C . ALA B 1 196 ? 23.078 -24.609 -7.227 1 91.62 196 ALA B C 1
ATOM 4264 O O . ALA B 1 196 ? 23.391 -23.469 -7.574 1 91.62 196 ALA B O 1
ATOM 4265 N N . ARG B 1 197 ? 23.5 -25.641 -7.832 1 90.38 197 ARG B N 1
ATOM 4266 C CA . ARG B 1 197 ? 24.547 -25.578 -8.844 1 90.38 197 ARG B CA 1
ATOM 4267 C C . ARG B 1 197 ? 24.078 -24.812 -10.07 1 90.38 197 ARG B C 1
ATOM 4269 O O . ARG B 1 197 ? 24.875 -24.156 -10.75 1 90.38 197 ARG B O 1
ATOM 4276 N N . ALA B 1 198 ? 22.828 -24.812 -10.289 1 88.75 198 ALA B N 1
ATOM 4277 C CA . ALA B 1 198 ? 22.25 -24.141 -11.461 1 88.75 198 ALA B CA 1
ATOM 4278 C C . ALA B 1 198 ? 22.484 -22.641 -11.391 1 88.75 198 ALA B C 1
ATOM 4280 O O . ALA B 1 198 ? 22.484 -21.969 -12.422 1 88.75 198 ALA B O 1
ATOM 4281 N N . ASP B 1 199 ? 22.766 -22.109 -10.227 1 92.25 199 ASP B N 1
ATOM 4282 C CA . ASP B 1 199 ? 22.922 -20.656 -10.031 1 92.25 199 ASP B CA 1
ATOM 4283 C C . ASP B 1 199 ? 24.391 -20.25 -10.094 1 92.25 199 ASP B C 1
ATOM 4285 O O . ASP B 1 199 ? 24.703 -19.062 -10.117 1 92.25 199 ASP B O 1
ATOM 4289 N N . ASN B 1 200 ? 25.25 -21.25 -10.047 1 92.81 200 ASN B N 1
ATOM 4290 C CA . ASN B 1 200 ? 26.688 -20.984 -10.109 1 92.81 200 ASN B CA 1
ATOM 4291 C C . ASN B 1 200 ? 27.172 -20.844 -11.547 1 92.81 200 ASN B C 1
ATOM 4293 O O . ASN B 1 200 ? 27.984 -21.641 -12.008 1 92.81 200 ASN B O 1
ATOM 4297 N N . ILE B 1 201 ? 26.688 -19.906 -12.242 1 94.38 201 ILE B N 1
ATOM 4298 C CA . ILE B 1 201 ? 27.031 -19.656 -13.641 1 94.38 201 ILE B CA 1
ATOM 4299 C C . ILE B 1 201 ? 27.312 -18.172 -13.844 1 94.38 201 ILE B C 1
ATOM 4301 O O . ILE B 1 201 ? 26.984 -17.344 -12.984 1 94.38 201 ILE B O 1
ATOM 4305 N N . SER B 1 202 ? 27.938 -17.812 -15.016 1 95.94 202 SER B N 1
ATOM 4306 C CA . SER B 1 202 ? 28.234 -16.406 -15.32 1 95.94 202 SER B CA 1
ATOM 4307 C C . SER B 1 202 ? 26.969 -15.648 -15.703 1 95.94 202 SER B C 1
ATOM 4309 O O . SER B 1 202 ? 25.953 -16.25 -16.047 1 95.94 202 SER B O 1
ATOM 4311 N N . ASP B 1 203 ? 27.094 -14.398 -15.617 1 96.38 203 ASP B N 1
ATOM 4312 C CA . ASP B 1 203 ? 25.969 -13.547 -16.031 1 96.38 203 ASP B CA 1
ATOM 4313 C C . ASP B 1 203 ? 25.609 -13.797 -17.484 1 96.38 203 ASP B C 1
ATOM 4315 O O . ASP B 1 203 ? 24.422 -13.797 -17.844 1 96.38 203 ASP B O 1
ATOM 4319 N N . GLU B 1 204 ? 26.594 -14 -18.266 1 96.69 204 GLU B N 1
ATOM 4320 C CA . GLU B 1 204 ? 26.375 -14.25 -19.688 1 96.69 204 GLU B CA 1
ATOM 4321 C C . GLU B 1 204 ? 25.625 -15.562 -19.906 1 96.69 204 GLU B C 1
ATOM 4323 O O . GLU B 1 204 ? 24.703 -15.633 -20.734 1 96.69 204 GLU B O 1
ATOM 4328 N N . GLU B 1 205 ? 26 -16.547 -19.203 1 96.81 205 GLU B N 1
ATOM 4329 C CA . GLU B 1 205 ? 25.344 -17.844 -19.312 1 96.81 205 GLU B CA 1
ATOM 4330 C C . GLU B 1 205 ? 23.891 -17.766 -18.828 1 96.81 205 GLU B C 1
ATOM 4332 O O . GLU B 1 205 ? 23 -18.344 -19.438 1 96.81 205 GLU B O 1
ATOM 4337 N N . ARG B 1 206 ? 23.734 -17.109 -17.781 1 96.56 206 ARG B N 1
ATOM 4338 C CA . ARG B 1 206 ? 22.391 -16.906 -17.234 1 96.56 206 ARG B CA 1
ATOM 4339 C C . ARG B 1 206 ? 21.484 -16.203 -18.25 1 96.56 206 ARG B C 1
ATOM 4341 O O . ARG B 1 206 ? 20.344 -16.594 -18.453 1 96.56 206 ARG B O 1
ATOM 4348 N N . GLN B 1 207 ? 22 -15.148 -18.875 1 96.25 207 GLN B N 1
ATOM 4349 C CA . GLN B 1 207 ? 21.219 -14.414 -19.875 1 96.25 207 GLN B CA 1
ATOM 4350 C C . GLN B 1 207 ? 20.844 -15.312 -21.047 1 96.25 207 GLN B C 1
ATOM 4352 O O . GLN B 1 207 ? 19.734 -15.219 -21.578 1 96.25 207 GLN B O 1
ATOM 4357 N N . LYS B 1 208 ? 21.766 -16.188 -21.391 1 96.75 208 LYS B N 1
ATOM 4358 C CA . LYS B 1 208 ? 21.469 -17.125 -22.469 1 96.75 208 LYS B CA 1
ATOM 4359 C C . LYS B 1 208 ? 20.312 -18.047 -22.094 1 96.75 208 LYS B C 1
ATOM 4361 O O . LYS B 1 208 ? 19.438 -18.328 -22.922 1 96.75 208 LYS B O 1
ATOM 4366 N N . LEU B 1 209 ? 20.359 -18.531 -20.859 1 96.5 209 LEU B N 1
ATOM 4367 C CA . LEU B 1 209 ? 19.281 -19.391 -20.375 1 96.5 209 LEU B CA 1
ATOM 4368 C C . LEU B 1 209 ? 17.953 -18.641 -20.375 1 96.5 209 LEU B C 1
ATOM 4370 O O . LEU B 1 209 ? 16.922 -19.203 -20.719 1 96.5 209 LEU B O 1
ATOM 4374 N N . VAL B 1 210 ? 17.953 -17.359 -19.969 1 96.62 210 VAL B N 1
ATOM 4375 C CA . VAL B 1 210 ? 16.766 -16.531 -19.953 1 96.62 210 VAL B CA 1
ATOM 4376 C C . VAL B 1 210 ? 16.234 -16.344 -21.375 1 96.62 210 VAL B C 1
ATOM 4378 O O . VAL B 1 210 ? 15.047 -16.531 -21.625 1 96.62 210 VAL B O 1
ATOM 4381 N N . ASP B 1 211 ? 17.109 -16.078 -22.297 1 96 211 ASP B N 1
ATOM 4382 C CA . ASP B 1 211 ? 16.734 -15.836 -23.688 1 96 211 ASP B CA 1
ATOM 4383 C C . ASP B 1 211 ? 16.156 -17.094 -24.312 1 96 211 ASP B C 1
ATOM 4385 O O . ASP B 1 211 ? 15.289 -17.016 -25.188 1 96 211 ASP B O 1
ATOM 4389 N N . GLN B 1 212 ? 16.641 -18.234 -23.812 1 95.06 212 GLN B N 1
ATOM 4390 C CA . GLN B 1 212 ? 16.219 -19.5 -24.375 1 95.06 212 GLN B CA 1
ATOM 4391 C C . GLN B 1 212 ? 14.977 -20.031 -23.656 1 95.06 212 GLN B C 1
ATOM 4393 O O . GLN B 1 212 ? 14.375 -21.016 -24.094 1 95.06 212 GLN B O 1
ATOM 4398 N N . GLY B 1 213 ? 14.664 -19.359 -22.594 1 94.19 213 GLY B N 1
ATOM 4399 C CA . GLY B 1 213 ? 13.484 -19.766 -21.844 1 94.19 213 GLY B CA 1
ATOM 4400 C C . GLY B 1 213 ? 13.719 -20.984 -20.969 1 94.19 213 GLY B C 1
ATOM 4401 O O . GLY B 1 213 ? 12.781 -21.688 -20.609 1 94.19 213 GLY B O 1
ATOM 4402 N N . THR B 1 214 ? 14.992 -21.312 -20.672 1 94.12 214 THR B N 1
ATOM 4403 C CA . THR B 1 214 ? 15.312 -22.5 -19.891 1 94.12 214 THR B CA 1
ATOM 4404 C C . THR B 1 214 ? 15.812 -22.125 -18.5 1 94.12 214 THR B C 1
ATOM 4406 O O . THR B 1 214 ? 16.125 -23.016 -17.703 1 94.12 214 THR B O 1
ATOM 4409 N N . PHE B 1 215 ? 15.891 -20.844 -18.25 1 94.69 215 PHE B N 1
ATOM 4410 C CA . PHE B 1 215 ? 16.25 -20.359 -16.922 1 94.69 215 PHE B CA 1
ATOM 4411 C C . PHE B 1 215 ? 15.188 -20.734 -15.906 1 94.69 215 PHE B C 1
ATOM 4413 O O . PHE B 1 215 ? 13.992 -20.656 -16.188 1 94.69 215 PHE B O 1
ATOM 4420 N N . LEU B 1 216 ? 15.617 -21.25 -14.758 1 92.5 216 LEU B N 1
ATOM 4421 C CA . LEU B 1 216 ? 14.703 -21.547 -13.664 1 92.5 216 LEU B CA 1
ATOM 4422 C C . LEU B 1 216 ? 14.703 -20.422 -12.633 1 92.5 216 LEU B C 1
ATOM 4424 O O . LEU B 1 216 ? 15.523 -20.422 -11.711 1 92.5 216 LEU B O 1
ATOM 4428 N N . PRO B 1 217 ? 13.75 -19.5 -12.719 1 95.38 217 PRO B N 1
ATOM 4429 C CA . PRO B 1 217 ? 13.734 -18.359 -11.805 1 95.38 217 PRO B CA 1
ATOM 4430 C C . PRO B 1 217 ? 13.109 -18.703 -10.453 1 95.38 217 PRO B C 1
ATOM 4432 O O . PRO B 1 217 ? 12.156 -19.484 -10.383 1 95.38 217 PRO B O 1
ATOM 4435 N N . SER B 1 218 ? 13.727 -18.203 -9.414 1 95.06 218 SER B N 1
ATOM 4436 C CA . SER B 1 218 ? 12.977 -18.156 -8.156 1 95.06 218 SER B CA 1
ATOM 4437 C C . SER B 1 218 ? 11.867 -17.109 -8.219 1 95.06 218 SER B C 1
ATOM 4439 O O . SER B 1 218 ? 11.812 -16.312 -9.156 1 95.06 218 SER B O 1
ATOM 4441 N N . TYR B 1 219 ? 11.008 -17.109 -7.238 1 95.88 219 TYR B N 1
ATOM 4442 C CA . TYR B 1 219 ? 9.867 -16.203 -7.223 1 95.88 219 TYR B CA 1
ATOM 4443 C C . TYR B 1 219 ? 10.32 -14.75 -7.129 1 95.88 219 TYR B C 1
ATOM 4445 O O . TYR B 1 219 ? 9.758 -13.867 -7.781 1 95.88 219 TYR B O 1
ATOM 4453 N N . MET B 1 220 ? 11.406 -14.562 -6.418 1 98.44 220 MET B N 1
ATOM 4454 C CA . MET B 1 220 ? 11.898 -13.203 -6.199 1 98.44 220 MET B CA 1
ATOM 4455 C C . MET B 1 220 ? 12.555 -12.648 -7.461 1 98.44 220 MET B C 1
ATOM 4457 O O . MET B 1 220 ? 12.68 -11.438 -7.617 1 98.44 220 MET B O 1
ATOM 4461 N N . TRP B 1 221 ? 13.008 -13.578 -8.383 1 98.5 221 TRP B N 1
ATOM 4462 C CA . TRP B 1 221 ? 13.555 -13.125 -9.656 1 98.5 221 TRP B CA 1
ATOM 4463 C C . TRP B 1 221 ? 12.555 -12.25 -10.398 1 98.5 221 TRP B C 1
ATOM 4465 O O . TRP B 1 221 ? 12.875 -11.133 -10.797 1 98.5 221 TRP B O 1
ATOM 4475 N N . ASN B 1 222 ? 11.359 -12.688 -10.508 1 98.81 222 ASN B N 1
ATOM 4476 C CA . ASN B 1 222 ? 10.297 -11.984 -11.234 1 98.81 222 ASN B CA 1
ATOM 4477 C C . ASN B 1 222 ? 9.766 -10.797 -10.438 1 98.81 222 ASN B C 1
ATOM 4479 O O . ASN B 1 222 ? 9.469 -9.75 -11.008 1 98.81 222 ASN B O 1
ATOM 4483 N N . VAL B 1 223 ? 9.719 -10.914 -9.117 1 98.81 223 VAL B N 1
ATOM 4484 C CA . VAL B 1 223 ? 9.242 -9.82 -8.266 1 98.81 223 VAL B CA 1
ATOM 4485 C C . VAL B 1 223 ? 10.18 -8.625 -8.383 1 98.81 223 VAL B C 1
ATOM 4487 O O . VAL B 1 223 ? 9.734 -7.48 -8.477 1 98.81 223 VAL B O 1
ATOM 4490 N N . ASN B 1 224 ? 11.5 -8.93 -8.359 1 98.94 224 ASN B N 1
ATOM 4491 C CA . ASN B 1 224 ? 12.445 -7.824 -8.516 1 98.94 224 ASN B CA 1
ATOM 4492 C C . ASN B 1 224 ? 12.258 -7.109 -9.852 1 98.94 224 ASN B C 1
ATOM 4494 O O . ASN B 1 224 ? 12.367 -5.887 -9.922 1 98.94 224 ASN B O 1
ATOM 4498 N N . GLY B 1 225 ? 12.039 -7.945 -10.906 1 98.81 225 GLY B N 1
ATOM 4499 C CA . GLY B 1 225 ? 11.727 -7.328 -12.188 1 98.81 225 GLY B CA 1
ATOM 4500 C C . GLY B 1 225 ? 10.477 -6.461 -12.148 1 98.81 225 GLY B C 1
ATOM 4501 O O . GLY B 1 225 ? 10.477 -5.348 -12.68 1 98.81 225 GLY B O 1
ATOM 4502 N N . TRP B 1 226 ? 9.445 -6.945 -11.508 1 98.88 226 TRP B N 1
ATOM 4503 C CA . TRP B 1 226 ? 8.195 -6.211 -11.328 1 98.88 226 TRP B CA 1
ATOM 4504 C C . TRP B 1 226 ? 8.43 -4.895 -10.602 1 98.88 226 TRP B C 1
ATOM 4506 O O . TRP B 1 226 ? 7.961 -3.842 -11.039 1 98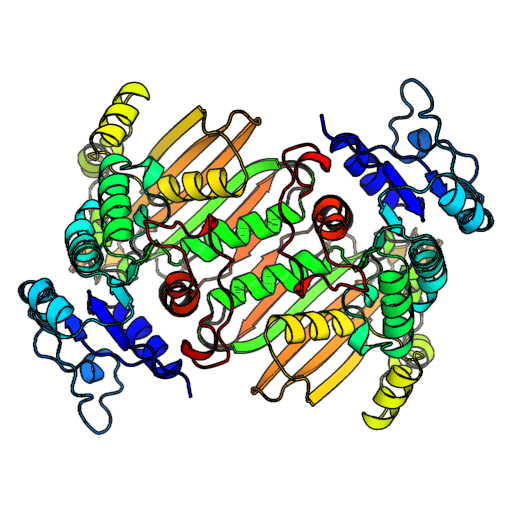.88 226 TRP B O 1
ATOM 4516 N N . LEU B 1 227 ? 9.195 -4.922 -9.484 1 98.88 227 LEU B N 1
ATOM 4517 C CA . LEU B 1 227 ? 9.5 -3.738 -8.688 1 98.88 227 LEU B CA 1
ATOM 4518 C C . LEU B 1 227 ? 10.273 -2.713 -9.516 1 98.88 227 LEU B C 1
ATOM 4520 O O . LEU B 1 227 ? 9.961 -1.521 -9.484 1 98.88 227 LEU B O 1
ATOM 4524 N N . CYS B 1 228 ? 11.281 -3.215 -10.281 1 98.75 228 CYS B N 1
ATOM 4525 C CA . CYS B 1 228 ? 12.062 -2.305 -11.117 1 98.75 228 CYS B CA 1
ATOM 4526 C C . CYS B 1 228 ? 11.18 -1.631 -12.156 1 98.75 228 CYS B C 1
ATOM 4528 O O . CYS B 1 228 ? 11.289 -0.424 -12.383 1 98.75 228 CYS B O 1
ATOM 4530 N N . SER B 1 229 ? 10.328 -2.459 -12.75 1 98.38 229 SER B N 1
ATOM 4531 C CA . SER B 1 229 ? 9.414 -1.909 -13.742 1 98.38 229 SER B CA 1
ATOM 4532 C C . SER B 1 229 ? 8.508 -0.843 -13.133 1 98.38 229 SER B C 1
ATOM 4534 O O . SER B 1 229 ? 8.344 0.24 -13.695 1 98.38 229 SER B O 1
ATOM 4536 N N . GLN B 1 230 ? 7.926 -1.055 -11.992 1 97.75 230 GLN B N 1
ATOM 4537 C CA . GLN B 1 230 ? 7.012 -0.131 -11.328 1 97.75 230 GLN B CA 1
ATOM 4538 C C . GLN B 1 230 ? 7.73 1.145 -10.898 1 97.75 230 GLN B C 1
ATOM 4540 O O . GLN B 1 230 ? 7.156 2.234 -10.953 1 97.75 230 GLN B O 1
ATOM 4545 N N . LEU B 1 231 ? 8.969 1.042 -10.461 1 97.81 231 LEU B N 1
ATOM 4546 C CA . LEU B 1 231 ? 9.719 2.158 -9.891 1 97.81 231 LEU B CA 1
ATOM 4547 C C . LEU B 1 231 ? 10.477 2.916 -10.969 1 97.81 231 LEU B C 1
ATOM 4549 O O . LEU B 1 231 ? 11.102 3.941 -10.695 1 97.81 231 LEU B O 1
ATOM 4553 N N . GLY B 1 232 ? 10.492 2.412 -12.227 1 96.69 232 GLY B N 1
ATOM 4554 C CA . GLY B 1 232 ? 11.211 3.049 -13.32 1 96.69 232 GLY B CA 1
ATOM 4555 C C . GLY B 1 232 ? 12.711 2.846 -13.25 1 96.69 232 GLY B C 1
ATOM 4556 O O . GLY B 1 232 ? 13.484 3.754 -13.562 1 96.69 232 GLY B O 1
ATOM 4557 N N . LEU B 1 233 ? 13.117 1.703 -12.766 1 98.19 233 LEU B N 1
ATOM 4558 C CA . LEU B 1 233 ? 14.539 1.405 -12.617 1 98.19 233 LEU B CA 1
ATOM 4559 C C . LEU B 1 233 ? 15.039 0.554 -13.781 1 98.19 233 LEU B C 1
ATOM 4561 O O . LEU B 1 233 ? 14.312 -0.309 -14.281 1 98.19 233 LEU B O 1
ATOM 4565 N N . THR B 1 234 ? 16.266 0.73 -14.141 1 98.25 234 THR B N 1
ATOM 4566 C CA . THR B 1 234 ? 16.906 -0.041 -15.195 1 98.25 234 THR B CA 1
ATOM 4567 C C . THR B 1 234 ? 17.844 -1.097 -14.609 1 98.25 234 THR B C 1
ATOM 4569 O O . THR B 1 234 ? 18.875 -0.765 -14.031 1 98.25 234 THR B O 1
ATOM 4572 N N . VAL B 1 235 ? 17.547 -2.32 -14.844 1 98.56 235 VAL B N 1
ATOM 4573 C CA . VAL B 1 235 ? 18.328 -3.42 -14.273 1 98.56 235 VAL B CA 1
ATOM 4574 C C . VAL B 1 235 ? 19.672 -3.525 -14.992 1 98.56 235 VAL B C 1
ATOM 4576 O O . VAL B 1 235 ? 19.719 -3.57 -16.219 1 98.56 235 VAL B O 1
ATOM 4579 N N . THR B 1 236 ? 20.781 -3.557 -14.258 1 98.38 236 THR B N 1
ATOM 4580 C CA . THR B 1 236 ? 22.109 -3.742 -14.836 1 98.38 236 THR B CA 1
ATOM 4581 C C . THR B 1 236 ? 22.609 -5.152 -14.57 1 98.38 236 THR B C 1
ATOM 4583 O O . THR B 1 236 ? 23.422 -5.68 -15.336 1 98.38 236 THR B O 1
ATOM 4586 N N . ARG B 1 237 ? 22.203 -5.723 -13.469 1 98.19 237 ARG B N 1
ATOM 4587 C CA . ARG B 1 237 ? 22.625 -7.062 -13.086 1 98.19 237 ARG B CA 1
ATOM 4588 C C . ARG B 1 237 ? 21.625 -7.703 -12.133 1 98.19 237 ARG B C 1
ATOM 4590 O O . ARG B 1 237 ? 21.078 -7.035 -11.242 1 98.19 237 ARG B O 1
ATOM 4597 N N . GLN B 1 238 ? 21.344 -8.914 -12.312 1 98.25 238 GLN B N 1
ATOM 4598 C CA . GLN B 1 238 ? 20.469 -9.695 -11.438 1 98.25 238 GLN B CA 1
ATOM 4599 C C . GLN B 1 238 ? 21 -11.109 -11.242 1 98.25 238 GLN B C 1
ATOM 4601 O O . GLN B 1 238 ? 21.359 -11.781 -12.211 1 98.25 238 GLN B O 1
ATOM 4606 N N . THR B 1 239 ? 21.109 -11.531 -9.977 1 97.81 239 THR B N 1
ATOM 4607 C CA . THR B 1 239 ? 21.625 -12.852 -9.641 1 97.81 239 THR B CA 1
ATOM 4608 C C . THR B 1 239 ? 20.703 -13.555 -8.648 1 97.81 239 THR B C 1
ATOM 4610 O O . THR B 1 239 ? 19.859 -12.914 -8.016 1 97.81 239 THR B O 1
ATOM 4613 N N . GLN B 1 240 ? 20.797 -14.805 -8.625 1 96.94 240 GLN B N 1
ATOM 4614 C CA . GLN B 1 240 ? 20.016 -15.633 -7.711 1 96.94 240 GLN B CA 1
ATOM 4615 C C . GLN B 1 240 ? 20.875 -16.719 -7.082 1 96.94 240 GLN B C 1
ATOM 4617 O O . GLN B 1 240 ? 21.766 -17.266 -7.738 1 96.94 240 GLN B O 1
ATOM 4622 N N . THR B 1 241 ? 20.656 -16.953 -5.816 1 96.06 241 THR B N 1
ATOM 4623 C CA . THR B 1 241 ? 21.297 -18.031 -5.074 1 96.06 241 THR B CA 1
ATOM 4624 C C . THR B 1 241 ? 20.266 -18.797 -4.238 1 96.06 241 THR B C 1
ATOM 4626 O O . THR B 1 241 ? 19.453 -18.188 -3.543 1 96.06 241 THR B O 1
ATOM 4629 N N . CYS B 1 242 ? 20.344 -20.125 -4.387 1 95.38 242 CYS B N 1
ATOM 4630 C CA . CYS B 1 242 ? 19.469 -20.969 -3.586 1 95.38 242 CYS B CA 1
ATOM 4631 C C . CYS B 1 242 ? 20.25 -21.656 -2.477 1 95.38 242 CYS B C 1
ATOM 4633 O O . CYS B 1 242 ? 21.281 -22.281 -2.736 1 95.38 242 CYS B O 1
ATOM 4635 N N . VAL B 1 243 ? 19.766 -21.469 -1.257 1 95.31 243 VAL B N 1
ATOM 4636 C CA . VAL B 1 243 ? 20.422 -22.047 -0.094 1 95.31 243 VAL B CA 1
ATOM 4637 C C . VAL B 1 243 ? 19.484 -23 0.625 1 95.31 243 VAL B C 1
ATOM 4639 O O . VAL B 1 243 ? 18.344 -22.641 0.949 1 95.31 243 VAL B O 1
ATOM 4642 N N . PRO B 1 244 ? 20 -24.219 0.875 1 96.06 244 PRO B N 1
ATOM 4643 C CA . PRO B 1 244 ? 19.125 -25.141 1.59 1 96.06 244 PRO B CA 1
ATOM 4644 C C . PRO B 1 244 ? 18.844 -24.719 3.027 1 96.06 244 PRO B C 1
ATOM 4646 O O . PRO B 1 244 ? 19.719 -24.156 3.688 1 96.06 244 PRO B O 1
ATOM 4649 N N . GLN B 1 245 ? 17.609 -24.891 3.469 1 96.19 245 GLN B N 1
ATOM 4650 C CA . GLN B 1 245 ? 17.234 -24.75 4.871 1 96.19 245 GLN B CA 1
ATOM 4651 C C . GLN B 1 245 ? 17.219 -26.094 5.578 1 96.19 245 GLN B C 1
ATOM 4653 O O . GLN B 1 245 ? 16.844 -27.109 4.984 1 96.19 245 GLN B O 1
ATOM 4658 N N . THR B 1 246 ? 17.641 -26.094 6.793 1 95.81 246 THR B N 1
ATOM 4659 C CA . THR B 1 246 ? 17.641 -27.344 7.551 1 95.81 246 THR B CA 1
ATOM 4660 C C . THR B 1 246 ? 16.969 -27.141 8.914 1 95.81 246 THR B C 1
ATOM 4662 O O . THR B 1 246 ? 16.609 -26.031 9.273 1 95.81 246 THR B O 1
ATOM 4665 N N . CYS B 1 247 ? 16.688 -28.203 9.547 1 94.62 247 CYS B N 1
ATOM 4666 C CA . CYS B 1 247 ? 16.172 -28.234 10.914 1 94.62 247 CYS B CA 1
ATOM 4667 C C . CYS B 1 247 ? 16.953 -29.234 11.773 1 94.62 247 CYS B C 1
ATOM 4669 O O . CYS B 1 247 ? 17.422 -30.25 11.273 1 94.62 247 CYS B O 1
ATOM 4671 N N . GLN B 1 248 ? 17.062 -28.891 12.992 1 94.19 248 GLN B N 1
ATOM 4672 C CA . GLN B 1 248 ? 17.828 -29.734 13.906 1 94.19 248 GLN B CA 1
ATOM 4673 C C . GLN B 1 248 ? 17.016 -30.938 14.352 1 94.19 248 GLN B C 1
ATOM 4675 O O . GLN B 1 248 ? 17.562 -31.906 14.883 1 94.19 248 GLN B O 1
ATOM 4680 N N . GLU B 1 249 ? 15.734 -30.891 14.102 1 95.19 249 GLU B N 1
ATOM 4681 C CA . GLU B 1 249 ? 14.836 -32 14.461 1 95.19 249 GLU B CA 1
ATOM 4682 C C . GLU B 1 249 ? 14.195 -32.594 13.219 1 95.19 249 GLU B C 1
ATOM 4684 O O . GLU B 1 249 ? 14.141 -31.969 12.164 1 95.19 249 GLU B O 1
ATOM 4689 N N . ASP B 1 250 ? 13.82 -33.906 13.391 1 95.62 250 ASP B N 1
ATOM 4690 C CA . ASP B 1 250 ? 13.016 -34.5 12.336 1 95.62 250 ASP B CA 1
ATOM 4691 C C . ASP B 1 250 ? 11.688 -33.781 12.164 1 95.62 250 ASP B C 1
ATOM 4693 O O . ASP B 1 250 ? 11.078 -33.344 13.141 1 95.62 250 ASP B O 1
ATOM 4697 N N . LEU B 1 251 ? 11.359 -33.562 10.898 1 95.5 251 LEU B N 1
ATOM 4698 C CA . LEU B 1 251 ? 10.094 -32.906 10.617 1 95.5 251 LEU B CA 1
ATOM 4699 C C . LEU B 1 251 ? 9.188 -33.781 9.773 1 95.5 251 LEU B C 1
ATOM 4701 O O . LEU B 1 251 ? 9.609 -34.312 8.742 1 95.5 251 LEU B O 1
ATOM 4705 N N . SER B 1 252 ? 8.016 -34 10.195 1 92.88 252 SER B N 1
ATOM 4706 C CA . SER B 1 252 ? 7.047 -34.781 9.422 1 92.88 252 SER B CA 1
ATOM 4707 C C . SER B 1 252 ? 6.422 -33.938 8.32 1 92.88 252 SER B C 1
ATOM 4709 O O . SER B 1 252 ? 6 -32.781 8.57 1 92.88 252 SER B O 1
ATOM 4711 N N . SER B 1 253 ? 6.445 -34.469 7.105 1 92.44 253 SER B N 1
ATOM 4712 C CA . SER B 1 253 ? 5.793 -33.844 5.973 1 92.44 253 SER B CA 1
ATOM 4713 C C . SER B 1 253 ? 4.656 -34.688 5.422 1 92.44 253 SER B C 1
ATOM 4715 O O . SER B 1 253 ? 4.895 -35.719 4.801 1 92.44 253 SER B O 1
ATOM 4717 N N . SER B 1 254 ? 3.471 -34.219 5.605 1 89.19 254 SER B N 1
ATOM 4718 C CA . SER B 1 254 ? 2.322 -34.906 5.039 1 89.19 254 SER B CA 1
ATOM 4719 C C . SER B 1 254 ? 2.305 -34.812 3.518 1 89.19 254 SER B C 1
ATOM 4721 O O . SER B 1 254 ? 1.882 -35.75 2.83 1 89.19 254 SER B O 1
ATOM 4723 N N . THR B 1 255 ? 2.859 -33.781 3.025 1 86.06 255 THR B N 1
ATOM 4724 C CA . THR B 1 255 ? 2.891 -33.531 1.59 1 86.06 255 THR B CA 1
ATOM 4725 C C . THR B 1 255 ? 3.871 -34.469 0.895 1 86.06 255 THR B C 1
ATOM 4727 O O . THR B 1 255 ? 3.553 -35.031 -0.15 1 86.06 255 THR B O 1
ATOM 4730 N N . LEU B 1 256 ? 4.969 -34.719 1.56 1 87.88 256 LEU B N 1
ATOM 4731 C CA . LEU B 1 256 ? 5.98 -35.594 0.979 1 87.88 256 LEU B CA 1
ATOM 4732 C C . LEU B 1 256 ? 5.719 -37.031 1.366 1 87.88 256 LEU B C 1
ATOM 4734 O O . LEU B 1 256 ? 6.289 -37.969 0.768 1 87.88 256 LEU B O 1
ATOM 4738 N N . GLY B 1 257 ? 4.832 -37.188 2.307 1 88.69 257 GLY B N 1
ATOM 4739 C CA . GLY B 1 257 ? 4.574 -38.531 2.814 1 88.69 257 GLY B CA 1
ATOM 4740 C C . GLY B 1 257 ? 5.77 -39.125 3.518 1 88.69 257 GLY B C 1
ATOM 4741 O O . GLY B 1 257 ? 6.012 -40.344 3.41 1 88.69 257 GLY B O 1
ATOM 4742 N N . MET B 1 258 ? 6.535 -38.25 4.074 1 90.56 258 MET B N 1
ATOM 4743 C CA . MET B 1 258 ? 7.742 -38.75 4.73 1 90.56 258 MET B CA 1
ATOM 4744 C C . MET B 1 258 ? 8.141 -37.875 5.898 1 90.56 258 MET B C 1
ATOM 4746 O O . MET B 1 258 ? 7.594 -36.781 6.055 1 90.56 258 MET B O 1
ATOM 4750 N N . THR B 1 259 ? 8.977 -38.375 6.711 1 94.38 259 THR B N 1
ATOM 4751 C CA . THR B 1 259 ? 9.703 -37.594 7.691 1 94.38 259 THR B CA 1
ATOM 4752 C C . THR B 1 259 ? 11.016 -37.062 7.113 1 94.38 259 THR B C 1
ATOM 4754 O O . THR B 1 259 ? 11.844 -37.844 6.645 1 94.38 259 THR B O 1
ATOM 4757 N N . VAL B 1 260 ? 11.172 -35.812 7.117 1 94.81 260 VAL B N 1
ATOM 4758 C CA . VAL B 1 260 ? 12.453 -35.219 6.723 1 94.81 260 VAL B CA 1
ATOM 4759 C C . VAL B 1 260 ? 13.438 -35.312 7.883 1 94.81 260 VAL B C 1
ATOM 4761 O O . VAL B 1 260 ? 13.258 -34.625 8.906 1 94.81 260 VAL B O 1
ATOM 4764 N N . PRO B 1 261 ? 14.469 -36.062 7.711 1 95 261 PRO B N 1
ATOM 4765 C CA . PRO B 1 261 ? 15.406 -36.219 8.828 1 95 261 PRO B CA 1
ATOM 4766 C C . PRO B 1 261 ? 16.141 -34.938 9.172 1 95 261 PRO B C 1
ATOM 4768 O O . PRO B 1 261 ? 16.375 -34.094 8.297 1 95 261 PRO B O 1
ATOM 4771 N N . ALA B 1 262 ? 16.516 -34.875 10.461 1 95.5 262 ALA B N 1
ATOM 4772 C CA . ALA B 1 262 ? 17.328 -33.75 10.914 1 95.5 262 ALA B CA 1
ATOM 4773 C C . ALA B 1 262 ? 18.562 -33.594 10.031 1 95.5 262 ALA B C 1
ATOM 4775 O O . ALA B 1 262 ? 19.203 -34.594 9.664 1 95.5 262 ALA B O 1
ATOM 4776 N N . GLY B 1 263 ? 18.828 -32.375 9.617 1 94.56 263 GLY B N 1
ATOM 4777 C CA . GLY B 1 263 ? 20.016 -32.094 8.844 1 94.56 263 GLY B CA 1
ATOM 4778 C C . GLY B 1 263 ? 19.797 -32.125 7.344 1 94.56 263 GLY B C 1
ATOM 4779 O O . GLY B 1 263 ? 20.609 -31.625 6.574 1 94.56 263 GLY B O 1
ATOM 4780 N N . LYS B 1 264 ? 18.75 -32.719 6.898 1 95.69 264 LYS B N 1
ATOM 4781 C CA . LYS B 1 264 ? 18.391 -32.656 5.48 1 95.69 264 LYS B CA 1
ATOM 4782 C C . LYS B 1 264 ? 17.672 -31.375 5.129 1 95.69 264 LYS B C 1
ATOM 4784 O O . LYS B 1 264 ? 17.219 -30.656 6.016 1 95.69 264 LYS B O 1
ATOM 4789 N N . ALA B 1 265 ? 17.641 -31.203 3.844 1 96.75 265 ALA B N 1
ATOM 4790 C CA . ALA B 1 265 ? 16.969 -29.984 3.391 1 96.75 265 ALA B CA 1
ATOM 4791 C C . ALA B 1 265 ? 15.469 -30.047 3.662 1 96.75 265 ALA B C 1
ATOM 4793 O O . ALA B 1 265 ? 14.805 -31.016 3.271 1 96.75 265 ALA B O 1
ATOM 4794 N N . THR B 1 266 ? 14.961 -29.078 4.363 1 96.12 266 THR B N 1
ATOM 4795 C CA . THR B 1 266 ? 13.523 -28.938 4.586 1 96.12 266 THR B CA 1
ATOM 4796 C C . THR B 1 266 ? 12.898 -28.047 3.521 1 96.12 266 THR B C 1
ATOM 4798 O O . THR B 1 266 ? 11.672 -27.953 3.438 1 96.12 266 THR B O 1
ATOM 4801 N N . GLY B 1 267 ? 13.68 -27.422 2.764 1 95.56 267 GLY B N 1
ATOM 4802 C CA . GLY B 1 267 ? 13.367 -26.469 1.715 1 95.56 267 GLY B CA 1
ATOM 4803 C C . GLY B 1 267 ? 14.523 -25.547 1.365 1 95.56 267 GLY B C 1
ATOM 4804 O O . GLY B 1 267 ? 15.688 -25.969 1.398 1 95.56 267 GLY B O 1
ATOM 4805 N N . MET B 1 268 ? 14.219 -24.391 0.905 1 95.75 268 MET B N 1
ATOM 4806 C CA . MET B 1 268 ? 15.328 -23.531 0.485 1 95.75 268 MET B CA 1
ATOM 4807 C C . MET B 1 268 ? 14.984 -22.062 0.69 1 95.75 268 MET B C 1
ATOM 4809 O O . MET B 1 268 ? 13.82 -21.703 0.86 1 95.75 268 MET B O 1
ATOM 4813 N N . SER B 1 269 ? 16.016 -21.312 0.815 1 96.31 269 SER B N 1
ATOM 4814 C CA . SER B 1 269 ? 15.984 -19.875 0.654 1 96.31 269 SER B CA 1
ATOM 4815 C C . SER B 1 269 ? 16.531 -19.453 -0.708 1 96.31 269 SER B C 1
ATOM 4817 O O . SER B 1 269 ? 17.641 -19.828 -1.076 1 96.31 269 SER B O 1
ATOM 4819 N N . ALA B 1 270 ? 15.68 -18.828 -1.448 1 97.12 270 ALA B N 1
ATOM 4820 C CA . ALA B 1 270 ? 16.125 -18.281 -2.723 1 97.12 270 ALA B CA 1
ATOM 4821 C C . ALA B 1 270 ? 16.344 -16.766 -2.613 1 97.12 270 ALA B C 1
ATOM 4823 O O . ALA B 1 270 ? 15.398 -16 -2.416 1 97.12 270 ALA B O 1
ATOM 4824 N N . LEU B 1 271 ? 17.594 -16.391 -2.74 1 97.81 271 LEU B N 1
ATOM 4825 C CA . LEU B 1 271 ? 17.984 -14.984 -2.645 1 97.81 271 LEU B CA 1
ATOM 4826 C C . LEU B 1 271 ? 18.234 -14.391 -4.027 1 97.81 271 LEU B C 1
ATOM 4828 O O . LEU B 1 271 ? 18.953 -14.977 -4.836 1 97.81 271 LEU B O 1
ATOM 4832 N N . VAL B 1 272 ? 17.578 -13.273 -4.316 1 98.69 272 VAL B N 1
ATOM 4833 C CA . VAL B 1 272 ? 17.812 -12.562 -5.574 1 98.69 272 VAL B CA 1
ATOM 4834 C C . VAL B 1 272 ? 18.328 -11.156 -5.285 1 98.69 272 VAL B C 1
ATOM 4836 O O . VAL B 1 272 ? 17.781 -10.445 -4.434 1 98.69 272 VAL B O 1
ATOM 4839 N N . VAL B 1 273 ? 19.406 -10.781 -5.934 1 98.75 273 VAL B N 1
ATOM 4840 C CA . VAL B 1 273 ? 19.969 -9.438 -5.84 1 98.75 273 VAL B CA 1
ATOM 4841 C C . VAL B 1 273 ? 19.922 -8.758 -7.207 1 98.75 273 VAL B C 1
ATOM 4843 O O . VAL B 1 273 ? 20.406 -9.312 -8.203 1 98.75 273 VAL B O 1
ATOM 4846 N N . THR B 1 274 ? 19.328 -7.625 -7.281 1 98.88 274 THR B N 1
ATOM 4847 C CA . THR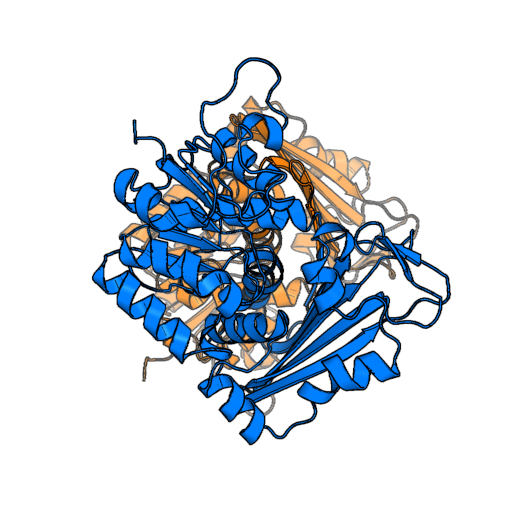 B 1 274 ? 19.203 -6.844 -8.508 1 98.88 274 THR B CA 1
ATOM 4848 C C . THR B 1 274 ? 19.859 -5.477 -8.352 1 98.88 274 THR B C 1
ATOM 4850 O O . THR B 1 274 ? 19.547 -4.742 -7.406 1 98.88 274 THR B O 1
ATOM 4853 N N . GLU B 1 275 ? 20.734 -5.188 -9.211 1 98.81 275 GLU B N 1
ATOM 4854 C CA . GLU B 1 275 ? 21.391 -3.881 -9.289 1 98.81 275 GLU B CA 1
ATOM 4855 C C . GLU B 1 275 ? 20.828 -3.051 -10.445 1 98.81 275 GLU B C 1
ATOM 4857 O O . GLU B 1 275 ? 20.438 -3.598 -11.477 1 98.81 275 GLU B O 1
ATOM 4862 N N . THR B 1 276 ? 20.766 -1.719 -10.266 1 98.75 276 THR B N 1
ATOM 4863 C CA . THR B 1 276 ? 20.141 -0.861 -11.266 1 98.75 276 THR B CA 1
ATOM 4864 C C . THR B 1 276 ? 21.047 0.31 -11.625 1 98.75 276 THR B C 1
ATOM 4866 O O . THR B 1 276 ? 21.969 0.639 -10.875 1 98.75 276 THR B O 1
ATOM 4869 N N . GLU B 1 277 ? 20.781 0.95 -12.75 1 98.5 277 GLU B N 1
ATOM 4870 C CA . GLU B 1 277 ? 21.5 2.129 -13.219 1 98.5 277 GLU B CA 1
ATOM 4871 C C . GLU B 1 277 ? 21.328 3.301 -12.258 1 98.5 277 GLU B C 1
ATOM 4873 O O . GLU B 1 277 ? 22.219 4.133 -12.109 1 98.5 277 GLU B O 1
ATOM 4878 N N . GLU B 1 278 ? 20.234 3.396 -11.562 1 97.88 278 GLU B N 1
ATOM 4879 C CA . GLU B 1 278 ? 19.859 4.508 -10.688 1 97.88 278 GLU B CA 1
ATOM 4880 C C . GLU B 1 278 ? 20.531 4.371 -9.32 1 97.88 278 GLU B C 1
ATOM 4882 O O . GLU B 1 278 ? 20.391 5.25 -8.469 1 97.88 278 GLU B O 1
ATOM 4887 N N . GLY B 1 279 ? 21.234 3.27 -9.109 1 98 279 GLY B N 1
ATOM 4888 C CA . GLY B 1 279 ? 21.984 3.08 -7.875 1 98 279 GLY B CA 1
ATOM 4889 C C . GLY B 1 279 ? 21.172 2.416 -6.777 1 98 279 GLY B C 1
ATOM 4890 O O . GLY B 1 279 ? 21.594 2.379 -5.621 1 98 279 GLY B O 1
ATOM 4891 N N . ILE B 1 280 ? 20 1.92 -7.062 1 98.75 280 ILE B N 1
ATOM 4892 C CA . ILE B 1 280 ? 19.156 1.224 -6.102 1 98.75 280 ILE B CA 1
ATOM 4893 C C . ILE B 1 280 ? 19.359 -0.284 -6.223 1 98.75 280 ILE B C 1
ATOM 4895 O O . ILE B 1 280 ? 19.344 -0.832 -7.328 1 98.75 280 ILE B O 1
ATOM 4899 N N . THR B 1 281 ? 19.609 -0.95 -5.105 1 98.94 281 THR B N 1
ATOM 4900 C CA . THR B 1 281 ? 19.719 -2.402 -5.062 1 98.94 281 THR B CA 1
ATOM 4901 C C . THR B 1 281 ? 18.484 -3.029 -4.434 1 98.94 281 THR B C 1
ATOM 4903 O O . THR B 1 281 ? 17.984 -2.543 -3.42 1 98.94 281 THR B O 1
ATOM 4906 N N . ILE B 1 282 ? 17.953 -4.023 -5.047 1 98.94 282 ILE B N 1
ATOM 4907 C CA . ILE B 1 282 ? 16.875 -4.809 -4.473 1 98.94 282 ILE B CA 1
ATOM 4908 C C . ILE B 1 282 ? 17.375 -6.195 -4.098 1 98.94 282 ILE B C 1
ATOM 4910 O O . ILE B 1 282 ? 17.906 -6.922 -4.945 1 98.94 282 ILE B O 1
ATOM 4914 N N . GLU B 1 283 ? 17.328 -6.527 -2.871 1 98.94 283 GLU B N 1
ATOM 4915 C CA . GLU B 1 283 ? 17.703 -7.816 -2.307 1 98.94 283 GLU B CA 1
ATOM 4916 C C . GLU B 1 283 ? 16.516 -8.5 -1.639 1 98.94 283 GLU B C 1
ATOM 4918 O O . GLU B 1 283 ? 16.078 -8.086 -0.564 1 98.94 283 GLU B O 1
ATOM 4923 N N . SER B 1 284 ? 16.016 -9.484 -2.26 1 98.69 284 SER B N 1
ATOM 4924 C CA . SER B 1 284 ? 14.82 -10.141 -1.731 1 98.69 284 SER B CA 1
ATOM 4925 C C . SER B 1 284 ? 15.023 -11.648 -1.62 1 98.69 284 SER B C 1
ATOM 4927 O O . SER B 1 284 ? 15.781 -12.234 -2.395 1 98.69 284 SER B O 1
ATOM 4929 N N . GLU B 1 285 ? 14.359 -12.18 -0.621 1 97.94 285 GLU B N 1
ATOM 4930 C CA . GLU B 1 285 ? 14.508 -13.594 -0.297 1 97.94 285 GLU B CA 1
ATOM 4931 C C . GLU B 1 285 ? 13.156 -14.25 -0.024 1 97.94 285 GLU B C 1
ATOM 4933 O O . GLU B 1 285 ? 12.336 -13.695 0.705 1 97.94 285 GLU B O 1
ATOM 4938 N N . CYS B 1 286 ? 12.977 -15.328 -0.653 1 97.06 286 CYS B N 1
ATOM 4939 C CA . CYS B 1 286 ? 11.805 -16.156 -0.396 1 97.06 286 CYS B CA 1
ATOM 4940 C C . CYS B 1 286 ? 12.211 -17.516 0.18 1 97.06 286 CYS B C 1
ATOM 4942 O O . CYS B 1 286 ? 13.047 -18.219 -0.401 1 97.06 286 CYS B O 1
ATOM 4944 N N . ILE B 1 287 ? 11.641 -17.875 1.286 1 96.06 287 ILE B N 1
ATOM 4945 C CA . ILE B 1 287 ? 11.977 -19.109 1.992 1 96.06 287 ILE B CA 1
ATOM 4946 C C . ILE B 1 287 ? 10.773 -20.047 2.008 1 96.06 287 ILE B C 1
ATOM 4948 O O . ILE B 1 287 ? 9.75 -19.734 2.625 1 96.06 287 ILE B O 1
ATOM 4952 N N . GLY B 1 288 ? 10.836 -21.094 1.294 1 95.31 288 GLY B N 1
ATOM 4953 C CA . GLY B 1 288 ? 9.867 -22.172 1.345 1 95.31 288 GLY B CA 1
ATOM 4954 C C . GLY B 1 288 ? 10.422 -23.438 1.959 1 95.31 288 GLY B C 1
ATOM 4955 O O . GLY B 1 288 ? 11.406 -24 1.461 1 95.31 288 GLY B O 1
ATOM 4956 N N . LYS B 1 289 ? 9.828 -23.875 3.004 1 95.31 289 LYS B N 1
ATOM 4957 C CA . LYS B 1 289 ? 10.336 -25.062 3.688 1 95.31 289 LYS B CA 1
ATOM 4958 C C . LYS B 1 289 ? 9.234 -25.75 4.5 1 95.31 289 LYS B C 1
ATOM 4960 O O . LYS B 1 289 ? 8.172 -25.156 4.719 1 95.31 289 LYS B O 1
ATOM 4965 N N . VAL B 1 290 ? 9.516 -26.969 4.832 1 94.56 290 VAL B N 1
ATOM 4966 C CA . VAL B 1 290 ? 8.68 -27.609 5.836 1 94.56 290 VAL B CA 1
ATOM 4967 C C . VAL B 1 290 ? 8.875 -26.938 7.191 1 94.56 290 VAL B C 1
ATOM 4969 O O . VAL B 1 290 ? 9.992 -26.891 7.715 1 94.56 290 VAL B O 1
ATOM 4972 N N . TYR B 1 291 ? 7.77 -26.438 7.727 1 94.19 291 TYR B N 1
ATOM 4973 C CA . TYR B 1 291 ? 7.863 -25.672 8.961 1 94.19 291 TYR B CA 1
ATOM 4974 C C . TYR B 1 291 ? 8.031 -26.578 10.164 1 94.19 291 TYR B C 1
ATOM 4976 O O . TYR B 1 291 ? 7.414 -27.656 10.234 1 94.19 291 TYR B O 1
ATOM 4984 N N . ALA B 1 292 ? 8.906 -26.078 11.062 1 92.69 292 ALA B N 1
ATOM 4985 C CA . ALA B 1 292 ? 8.836 -26.594 12.422 1 92.69 292 ALA B CA 1
ATOM 4986 C C . ALA B 1 292 ? 7.566 -26.109 13.125 1 92.69 292 ALA B C 1
ATOM 4988 O O . ALA B 1 292 ? 6.918 -25.172 12.672 1 92.69 292 ALA B O 1
ATOM 4989 N N . PRO B 1 293 ? 7.137 -26.781 14.188 1 89.38 293 PRO B N 1
ATOM 4990 C CA . PRO B 1 293 ? 5.848 -26.5 14.828 1 89.38 293 PRO B CA 1
ATOM 4991 C C . PRO B 1 293 ? 5.699 -25.047 15.266 1 89.38 293 PRO B C 1
ATOM 4993 O O . PRO B 1 293 ? 4.59 -24.516 15.289 1 89.38 293 PRO B O 1
ATOM 4996 N N . ASP B 1 294 ? 6.707 -24.297 15.539 1 90.94 294 ASP B N 1
ATOM 4997 C CA . ASP B 1 294 ? 6.602 -22.938 16.062 1 90.94 294 ASP B CA 1
ATOM 4998 C C . ASP B 1 294 ? 6.805 -21.906 14.969 1 90.94 294 ASP B C 1
ATOM 5000 O O . ASP B 1 294 ? 6.77 -20.703 15.227 1 90.94 294 ASP B O 1
ATOM 5004 N N . GLU B 1 295 ? 6.965 -22.391 13.797 1 92.62 295 GLU B N 1
ATOM 5005 C CA . GLU B 1 295 ? 7.195 -21.453 12.695 1 92.62 295 GLU B CA 1
ATOM 5006 C C . GLU B 1 295 ? 5.883 -21.062 12.023 1 92.62 295 GLU B C 1
ATOM 5008 O O . GLU B 1 295 ? 4.906 -21.812 12.062 1 92.62 295 GLU B O 1
ATOM 5013 N N . CYS B 1 296 ? 5.84 -19.812 11.539 1 93.25 296 CYS B N 1
ATOM 5014 C CA . CYS B 1 296 ? 4.691 -19.297 10.805 1 93.25 296 CYS B CA 1
ATOM 5015 C C . CYS B 1 296 ? 5.141 -18.453 9.617 1 93.25 296 CYS B C 1
ATOM 5017 O O . CYS B 1 296 ? 6.312 -18.094 9.516 1 93.25 296 CYS B O 1
ATOM 5019 N N . ASP B 1 297 ? 4.199 -18.266 8.664 1 95.75 297 ASP B N 1
ATOM 5020 C CA . ASP B 1 297 ? 4.504 -17.406 7.52 1 95.75 297 ASP B CA 1
ATOM 5021 C C . ASP B 1 297 ? 4.941 -16.016 7.973 1 95.75 297 ASP B C 1
ATOM 5023 O O . ASP B 1 297 ? 4.434 -15.5 8.969 1 95.75 297 ASP B O 1
ATOM 5027 N N . ARG B 1 298 ? 5.875 -15.477 7.266 1 95.12 298 ARG B N 1
ATOM 5028 C CA . ARG B 1 298 ? 6.406 -14.148 7.566 1 95.12 298 ARG B CA 1
ATOM 5029 C C . ARG B 1 298 ? 6.555 -13.32 6.293 1 95.12 298 ARG B C 1
ATOM 5031 O O . ARG B 1 298 ? 6.691 -13.867 5.199 1 95.12 298 ARG B O 1
ATOM 5038 N N . ASN B 1 299 ? 6.449 -12.086 6.41 1 98.56 299 ASN B N 1
ATOM 5039 C CA . ASN B 1 299 ? 6.676 -11.102 5.359 1 98.56 299 ASN B CA 1
ATOM 5040 C C . ASN B 1 299 ? 7.262 -9.805 5.918 1 98.56 299 ASN B C 1
ATOM 5042 O O . ASN B 1 299 ? 6.559 -9.039 6.578 1 98.56 299 ASN B O 1
ATOM 5046 N N . GLU B 1 300 ? 8.547 -9.609 5.723 1 98.5 300 GLU B N 1
ATOM 5047 C CA . GLU B 1 300 ? 9.273 -8.469 6.262 1 98.5 300 GLU B CA 1
ATOM 5048 C C . GLU B 1 300 ? 10.07 -7.75 5.172 1 98.5 300 GLU B C 1
ATOM 5050 O O . GLU B 1 300 ? 10.891 -8.367 4.484 1 98.5 300 GLU B O 1
ATOM 5055 N N . TRP B 1 301 ? 9.828 -6.508 4.973 1 98.81 301 TRP B N 1
ATOM 5056 C CA . TRP B 1 301 ? 10.523 -5.707 3.971 1 98.81 301 TRP B CA 1
ATOM 5057 C C . TRP B 1 301 ? 11.031 -4.402 4.578 1 98.81 301 TRP B C 1
ATOM 5059 O O . TRP B 1 301 ? 10.406 -3.84 5.477 1 98.81 301 TRP B O 1
ATOM 5069 N N . THR B 1 302 ? 12.188 -3.957 4.125 1 98.88 302 THR B N 1
ATOM 5070 C CA . THR B 1 302 ? 12.773 -2.688 4.535 1 98.88 302 THR B CA 1
ATOM 5071 C C . THR B 1 302 ? 13.203 -1.866 3.322 1 98.88 302 THR B C 1
ATOM 5073 O O . THR B 1 302 ? 13.898 -2.369 2.441 1 98.88 302 THR B O 1
ATOM 5076 N N . ILE B 1 303 ? 12.727 -0.674 3.258 1 98.88 303 ILE B N 1
ATOM 5077 C CA . ILE B 1 303 ? 13.266 0.301 2.318 1 98.88 303 ILE B CA 1
ATOM 5078 C C . ILE B 1 303 ? 14.336 1.146 3.01 1 98.88 303 ILE B C 1
ATOM 5080 O O . ILE B 1 303 ? 14.039 1.874 3.961 1 98.88 303 ILE B O 1
ATOM 5084 N N . GLN B 1 304 ? 15.555 1.005 2.521 1 98.81 304 GLN B N 1
ATOM 5085 C CA . GLN B 1 304 ? 16.656 1.792 3.059 1 98.81 304 GLN B CA 1
ATOM 5086 C C . GLN B 1 304 ? 16.859 3.08 2.264 1 98.81 304 GLN B C 1
ATOM 5088 O O . GLN B 1 304 ? 16.703 3.088 1.04 1 98.81 304 GLN B O 1
ATOM 5093 N N . GLY B 1 305 ? 17.156 4.137 2.926 1 98.38 305 GLY B N 1
ATOM 5094 C CA . GLY B 1 305 ? 17.328 5.465 2.359 1 98.38 305 GLY B CA 1
ATOM 5095 C C . GLY B 1 305 ? 16.953 6.574 3.328 1 98.38 305 GLY B C 1
ATOM 5096 O O . GLY B 1 305 ? 17.359 6.555 4.488 1 98.38 305 GLY B O 1
ATOM 5097 N N . GLU B 1 306 ? 16.125 7.57 2.779 1 98.06 306 GLU B N 1
ATOM 5098 C CA . GLU B 1 306 ? 15.633 8.672 3.605 1 98.06 306 GLU B CA 1
ATOM 5099 C C . GLU B 1 306 ? 14.109 8.781 3.535 1 98.06 306 GLU B C 1
ATOM 5101 O O . GLU B 1 306 ? 13.562 9.234 2.533 1 98.06 306 GLU B O 1
ATOM 5106 N N . PRO B 1 307 ? 13.508 8.445 4.551 1 98.12 307 PRO B N 1
ATOM 5107 C CA . PRO B 1 307 ? 14.008 7.68 5.699 1 98.12 307 PRO B CA 1
ATOM 5108 C C . PRO B 1 307 ? 14 6.176 5.453 1 98.12 307 PRO B C 1
ATOM 5110 O O . PRO B 1 307 ? 13.531 5.715 4.41 1 98.12 307 PRO B O 1
ATOM 5113 N N . GLU B 1 308 ? 14.68 5.438 6.328 1 98.5 308 GLU B N 1
ATOM 5114 C CA . GLU B 1 308 ? 14.484 3.992 6.34 1 98.5 308 GLU B CA 1
ATOM 5115 C C . GLU B 1 308 ? 13.117 3.621 6.898 1 98.5 308 GLU B C 1
ATOM 5117 O O . GLU B 1 308 ? 12.664 4.211 7.883 1 98.5 308 GLU B O 1
ATOM 5122 N N . THR B 1 309 ? 12.414 2.678 6.273 1 98.69 309 THR B N 1
ATOM 5123 C CA . THR B 1 309 ? 11.094 2.234 6.691 1 98.69 309 THR B CA 1
ATOM 5124 C C . THR B 1 309 ? 10.984 0.714 6.613 1 98.69 309 THR B C 1
ATOM 5126 O O . THR B 1 309 ? 11.297 0.114 5.586 1 98.69 309 THR B O 1
ATOM 5129 N N . GLN B 1 310 ? 10.523 0.06 7.703 1 98.62 310 GLN B N 1
ATOM 5130 C CA . GLN B 1 310 ? 10.312 -1.383 7.738 1 98.62 310 GLN B CA 1
ATOM 5131 C C . GLN B 1 310 ? 8.828 -1.715 7.883 1 98.62 310 GLN B C 1
ATOM 5133 O O . GLN B 1 310 ? 8.117 -1.085 8.672 1 98.62 310 GLN B O 1
ATOM 5138 N N . VAL B 1 311 ? 8.359 -2.66 7.094 1 98.81 311 VAL B N 1
ATOM 5139 C CA . VAL B 1 311 ? 6.984 -3.143 7.18 1 98.81 311 VAL B CA 1
ATOM 5140 C C . VAL B 1 311 ? 6.98 -4.645 7.445 1 98.81 311 VAL B C 1
ATOM 5142 O O . VAL B 1 311 ? 7.801 -5.383 6.898 1 98.81 311 VAL B O 1
ATOM 5145 N N . VAL B 1 312 ? 6.078 -5.051 8.336 1 98.62 312 VAL B N 1
ATOM 5146 C CA . VAL B 1 312 ? 5.918 -6.457 8.688 1 98.62 312 VAL B CA 1
ATOM 5147 C C . VAL B 1 312 ? 4.453 -6.859 8.562 1 98.62 312 VAL B C 1
ATOM 5149 O O . VAL B 1 312 ? 3.568 -6.176 9.078 1 98.62 312 VAL B O 1
ATOM 5152 N N . ILE B 1 313 ? 4.133 -7.848 7.801 1 98.56 313 ILE B N 1
ATOM 5153 C CA . ILE B 1 313 ? 2.863 -8.555 7.891 1 98.56 313 ILE B CA 1
ATOM 5154 C C . ILE B 1 313 ? 2.994 -9.734 8.852 1 98.56 313 ILE B C 1
ATOM 5156 O O . ILE B 1 313 ? 3.711 -10.695 8.57 1 98.56 313 ILE B O 1
ATOM 5160 N N . THR B 1 314 ? 2.213 -9.578 9.945 1 94.12 314 THR B N 1
ATOM 5161 C CA . THR B 1 314 ? 2.371 -10.57 11 1 94.12 314 THR B CA 1
ATOM 5162 C C . THR B 1 314 ? 1.595 -11.836 10.672 1 94.12 314 THR B C 1
ATOM 5164 O O . THR B 1 314 ? 0.375 -11.797 10.492 1 94.12 314 THR B O 1
ATOM 5167 N N . ARG B 1 315 ? 2.141 -12.969 10.43 1 93.94 315 ARG B N 1
ATOM 5168 C CA . ARG B 1 315 ? 1.559 -14.289 10.211 1 93.94 315 ARG B CA 1
ATOM 5169 C C . ARG B 1 315 ? 0.544 -14.258 9.07 1 93.94 315 ARG B C 1
ATOM 5171 O O . ARG B 1 315 ? -0.628 -14.586 9.273 1 93.94 315 ARG B O 1
ATOM 5178 N N . PRO B 1 316 ? 0.955 -13.875 7.922 1 97.69 316 PRO B N 1
ATOM 5179 C CA . PRO B 1 316 ? 0.012 -13.789 6.805 1 97.69 316 PRO B CA 1
ATOM 5180 C C . PRO B 1 316 ? -0.642 -15.133 6.484 1 97.69 316 PRO B C 1
ATOM 5182 O O . PRO B 1 316 ? 0.022 -16.172 6.523 1 97.69 316 PRO B O 1
ATOM 5185 N N . SER B 1 317 ? -1.977 -15.148 6.234 1 97.12 317 SER B N 1
ATOM 5186 C CA . SER B 1 317 ? -2.668 -16.281 5.625 1 97.12 317 SER B CA 1
ATOM 5187 C C . SER B 1 317 ? -2.416 -16.344 4.121 1 97.12 317 SER B C 1
ATOM 5189 O O . SER B 1 317 ? -3.316 -16.062 3.326 1 97.12 317 SER B O 1
ATOM 5191 N N . THR B 1 318 ? -1.245 -16.812 3.758 1 96.75 318 THR B N 1
ATOM 5192 C CA . THR B 1 318 ? -0.706 -16.656 2.412 1 96.75 318 THR B CA 1
ATOM 5193 C C . THR B 1 318 ? -1.642 -17.266 1.376 1 96.75 318 THR B C 1
ATOM 5195 O O . THR B 1 318 ? -1.88 -16.672 0.319 1 96.75 318 THR B O 1
ATOM 5198 N N . VAL B 1 319 ? -2.252 -18.422 1.684 1 95.38 319 VAL B N 1
ATOM 5199 C CA . VAL B 1 319 ? -3.123 -19.125 0.745 1 95.38 319 VAL B CA 1
ATOM 5200 C C . VAL B 1 319 ? -4.355 -18.266 0.447 1 95.38 319 VAL B C 1
ATOM 5202 O O . VAL B 1 319 ? -4.617 -17.922 -0.709 1 95.38 319 VAL B O 1
ATOM 5205 N N . GLU B 1 320 ? -5.055 -17.812 1.481 1 97.94 320 GLU B N 1
ATOM 5206 C CA . GLU B 1 320 ? -6.27 -17.016 1.323 1 97.94 320 GLU B CA 1
ATOM 5207 C C . GLU B 1 320 ? -5.965 -15.672 0.671 1 97.94 320 GLU B C 1
ATOM 5209 O O . GLU B 1 320 ? -6.73 -15.195 -0.17 1 97.94 320 GLU B O 1
ATOM 5214 N N . LEU B 1 321 ? -4.855 -15.062 1.078 1 98.62 321 LEU B N 1
ATOM 5215 C CA . LEU B 1 321 ? -4.465 -13.773 0.515 1 98.62 321 LEU B CA 1
ATOM 5216 C C . LEU B 1 321 ? -4.16 -13.906 -0.973 1 98.62 321 LEU B C 1
ATOM 5218 O O . LEU B 1 321 ? -4.496 -13.016 -1.76 1 98.62 321 LEU B O 1
ATOM 5222 N N . THR B 1 322 ? -3.492 -15 -1.374 1 98.06 322 THR B N 1
ATOM 5223 C CA . THR B 1 322 ? -3.211 -15.273 -2.779 1 98.06 322 THR B CA 1
ATOM 5224 C C . THR B 1 322 ? -4.504 -15.367 -3.582 1 98.06 322 THR B C 1
ATOM 5226 O O . THR B 1 322 ? -4.652 -14.695 -4.609 1 98.06 322 THR B O 1
ATOM 5229 N N . CYS B 1 323 ? -5.441 -16.125 -3.088 1 98.5 323 CYS B N 1
ATOM 5230 C CA . CYS B 1 323 ? -6.684 -16.406 -3.799 1 98.5 323 CYS B CA 1
ATOM 5231 C C . CYS B 1 323 ? -7.566 -15.156 -3.848 1 98.5 323 CYS B C 1
ATOM 5233 O O . CYS B 1 323 ? -8.195 -14.875 -4.871 1 98.5 323 CYS B O 1
ATOM 5235 N N . ALA B 1 324 ? -7.609 -14.414 -2.748 1 98.81 324 ALA B N 1
ATOM 5236 C CA . ALA B 1 324 ? -8.406 -13.188 -2.713 1 98.81 324 ALA B CA 1
ATOM 5237 C C . ALA B 1 324 ? -7.859 -12.148 -3.689 1 98.81 324 ALA B C 1
ATOM 5239 O O . ALA B 1 324 ? -8.625 -11.469 -4.371 1 98.81 324 ALA B O 1
ATOM 5240 N N . THR B 1 325 ? -6.543 -12.039 -3.758 1 98.88 325 THR B N 1
ATOM 5241 C CA . THR B 1 325 ? -5.922 -11.117 -4.707 1 98.88 325 THR B CA 1
ATOM 5242 C C . THR B 1 325 ? -6.336 -11.461 -6.137 1 98.88 325 THR B C 1
ATOM 5244 O O . THR B 1 325 ? -6.715 -10.578 -6.906 1 98.88 325 THR B O 1
ATOM 5247 N N . MET B 1 326 ? -6.273 -12.75 -6.438 1 98.88 326 MET B N 1
ATOM 5248 C CA . MET B 1 326 ? -6.617 -13.203 -7.777 1 98.88 326 MET B CA 1
ATOM 5249 C C . MET B 1 326 ? -8.055 -12.836 -8.133 1 98.88 326 MET B C 1
ATOM 5251 O O . MET B 1 326 ? -8.312 -12.281 -9.195 1 98.88 326 MET B O 1
ATOM 5255 N N . VAL B 1 327 ? -8.953 -13.086 -7.238 1 98.88 327 VAL B N 1
ATOM 5256 C CA . VAL B 1 327 ? -10.367 -12.859 -7.512 1 98.88 327 VAL B CA 1
ATOM 5257 C C . VAL B 1 327 ? -10.648 -11.359 -7.582 1 98.88 327 VAL B C 1
ATOM 5259 O O . VAL B 1 327 ? -11.398 -10.898 -8.445 1 98.88 327 VAL B O 1
ATOM 5262 N N . ASN B 1 328 ? -9.992 -10.578 -6.688 1 98.75 328 ASN B N 1
ATOM 5263 C CA . ASN B 1 328 ? -10.18 -9.133 -6.691 1 98.75 328 ASN B CA 1
ATOM 5264 C C . ASN B 1 328 ? -9.617 -8.492 -7.957 1 98.75 328 ASN B C 1
ATOM 5266 O O . ASN B 1 328 ? -10.008 -7.383 -8.32 1 98.75 328 ASN B O 1
ATOM 5270 N N . ARG B 1 329 ? -8.719 -9.156 -8.68 1 98.75 329 ARG B N 1
ATOM 5271 C CA . ARG B 1 329 ? -8.086 -8.648 -9.891 1 98.75 329 ARG B CA 1
ATOM 5272 C C . ARG B 1 329 ? -8.984 -8.859 -11.109 1 98.75 329 ARG B C 1
ATOM 5274 O O . ARG B 1 329 ? -8.75 -8.273 -12.172 1 98.75 329 ARG B O 1
ATOM 5281 N N . ILE B 1 330 ? -10.031 -9.695 -11.016 1 98.81 330 ILE B N 1
ATOM 5282 C CA . ILE B 1 330 ? -10.812 -10.117 -12.18 1 98.81 330 ILE B CA 1
ATOM 5283 C C . ILE B 1 330 ? -11.32 -8.891 -12.922 1 98.81 330 ILE B C 1
ATOM 5285 O O . ILE B 1 330 ? -11.094 -8.75 -14.133 1 98.81 330 ILE B O 1
ATOM 5289 N N . PRO B 1 331 ? -11.977 -7.863 -12.258 1 98.38 331 PRO B N 1
ATOM 5290 C CA . PRO B 1 331 ? -12.43 -6.699 -13.023 1 98.38 331 PRO B CA 1
ATOM 5291 C C . PRO B 1 331 ? -11.273 -5.934 -13.664 1 98.38 331 PRO B C 1
ATOM 5293 O O . PRO B 1 331 ? -11.422 -5.402 -14.766 1 98.38 331 PRO B O 1
ATOM 5296 N N . ASP B 1 332 ? -10.133 -5.836 -12.969 1 98.5 332 ASP B N 1
ATOM 5297 C CA . ASP B 1 332 ? -8.977 -5.113 -13.508 1 98.5 332 ASP B CA 1
ATOM 5298 C C . ASP B 1 332 ? -8.492 -5.742 -14.805 1 98.5 332 ASP B C 1
ATOM 5300 O O . ASP B 1 332 ? -8.172 -5.035 -15.766 1 98.5 332 ASP B O 1
ATOM 5304 N N . VAL B 1 333 ? -8.438 -7.102 -14.805 1 98.69 333 VAL B N 1
ATOM 5305 C CA . VAL B 1 333 ? -7.953 -7.836 -15.969 1 98.69 333 VAL B CA 1
ATOM 5306 C C . VAL B 1 333 ? -8.938 -7.688 -17.125 1 98.69 333 VAL B C 1
ATOM 5308 O O . VAL B 1 333 ? -8.539 -7.477 -18.266 1 98.69 333 VAL B O 1
ATOM 5311 N N . MET B 1 334 ? -10.195 -7.738 -16.844 1 98.38 334 MET B N 1
ATOM 5312 C CA . MET B 1 334 ? -11.227 -7.617 -17.875 1 98.38 334 MET B CA 1
ATOM 5313 C C . MET B 1 334 ? -11.273 -6.203 -18.438 1 98.38 334 MET B C 1
ATOM 5315 O O . MET B 1 334 ? -11.656 -6 -19.594 1 98.38 334 MET B O 1
ATOM 5319 N N . ASN B 1 335 ? -10.867 -5.18 -17.625 1 98.44 335 ASN B N 1
ATOM 5320 C CA . ASN B 1 335 ? -10.852 -3.787 -18.062 1 98.44 335 ASN B CA 1
ATOM 5321 C C . ASN B 1 335 ? -9.539 -3.426 -18.766 1 98.44 335 ASN B C 1
ATOM 5323 O O . ASN B 1 335 ? -9.445 -2.383 -19.406 1 98.44 335 ASN B O 1
ATOM 5327 N N . ALA B 1 336 ? -8.492 -4.254 -18.625 1 98.56 336 ALA B N 1
ATOM 5328 C CA . ALA B 1 336 ? -7.168 -3.965 -19.156 1 98.56 336 ALA B CA 1
ATOM 5329 C C . ALA B 1 336 ? -7.145 -4.117 -20.672 1 98.56 336 ALA B C 1
ATOM 5331 O O . ALA B 1 336 ? -7.996 -4.801 -21.25 1 98.56 336 ALA B O 1
ATOM 5332 N N . PRO B 1 337 ? -6.188 -3.463 -21.391 1 98.5 337 PRO B N 1
ATOM 5333 C CA . PRO B 1 337 ? -6.031 -3.703 -22.828 1 98.5 337 PRO B CA 1
ATOM 5334 C C . PRO B 1 337 ? -5.633 -5.145 -23.141 1 98.5 337 PRO B C 1
ATOM 5336 O O . PRO B 1 337 ? -5.086 -5.84 -22.281 1 98.5 337 PRO B O 1
ATOM 5339 N N . ALA B 1 338 ? -5.875 -5.59 -24.391 1 98.88 338 ALA B N 1
ATOM 5340 C CA . ALA B 1 338 ? -5.492 -6.934 -24.812 1 98.88 338 ALA B CA 1
ATOM 5341 C C . ALA B 1 338 ? -3.975 -7.102 -24.781 1 98.88 338 ALA B C 1
ATOM 5343 O O . ALA B 1 338 ? -3.232 -6.16 -25.078 1 98.88 338 ALA B O 1
ATOM 5344 N N . GLY B 1 339 ? -3.514 -8.258 -24.438 1 98.94 339 GLY B N 1
ATOM 5345 C CA . GLY B 1 339 ? -2.098 -8.586 -24.375 1 98.94 339 GLY B CA 1
ATOM 5346 C C . GLY B 1 339 ? -1.695 -9.227 -23.062 1 98.94 339 GLY B C 1
ATOM 5347 O O . GLY B 1 339 ? -2.553 -9.594 -22.25 1 98.94 339 GLY B O 1
ATOM 5348 N N . TYR B 1 340 ? -0.452 -9.523 -22.938 1 98.88 340 TYR B N 1
ATOM 5349 C CA . TYR B 1 340 ? 0.103 -9.859 -21.641 1 98.88 340 TYR B CA 1
ATOM 5350 C C . TYR B 1 340 ? 0.331 -8.602 -20.812 1 98.88 340 TYR B C 1
ATOM 5352 O O . TYR B 1 340 ? 1.239 -7.816 -21.094 1 98.88 340 TYR B O 1
ATOM 5360 N N . VAL B 1 341 ? -0.503 -8.391 -19.781 1 98.81 341 VAL B N 1
ATOM 5361 C CA . VAL B 1 341 ? -0.435 -7.168 -18.984 1 98.81 341 VAL B CA 1
ATOM 5362 C C . VAL B 1 341 ? -0.022 -7.504 -17.547 1 98.81 341 VAL B C 1
ATOM 5364 O O . VAL B 1 341 ? -0.811 -8.062 -16.781 1 98.81 341 VAL B O 1
ATOM 5367 N N . THR B 1 342 ? 1.241 -7.18 -17.188 1 98.75 342 THR B N 1
ATOM 5368 C CA . THR B 1 342 ? 1.69 -7.367 -15.812 1 98.75 342 THR B CA 1
ATOM 5369 C C . THR B 1 342 ? 1.025 -6.359 -14.883 1 98.75 342 THR B C 1
ATOM 5371 O O . THR B 1 342 ? 0.624 -5.277 -15.312 1 98.75 342 THR B O 1
ATOM 5374 N N . THR B 1 343 ? 0.928 -6.668 -13.625 1 98.56 343 THR B N 1
ATOM 5375 C CA . THR B 1 343 ? 0.01 -5.973 -12.727 1 98.56 343 THR B CA 1
ATOM 5376 C C . THR B 1 343 ? 0.544 -4.59 -12.375 1 98.56 343 THR B C 1
ATOM 5378 O O . THR B 1 343 ? -0.209 -3.723 -11.922 1 98.56 343 THR B O 1
ATOM 5381 N N . GLU B 1 344 ? 1.879 -4.375 -12.594 1 97.75 344 GLU B N 1
ATOM 5382 C CA . GLU B 1 344 ? 2.379 -3.035 -12.312 1 97.75 344 GLU B CA 1
ATOM 5383 C C . GLU B 1 344 ? 1.874 -2.027 -13.336 1 97.75 344 GLU B C 1
ATOM 5385 O O . GLU B 1 344 ? 1.964 -0.816 -13.125 1 97.75 344 GLU B O 1
ATOM 5390 N N . LYS B 1 345 ? 1.262 -2.539 -14.461 1 97.44 345 LYS B N 1
ATOM 5391 C CA . LYS B 1 345 ? 0.682 -1.68 -15.492 1 97.44 345 LYS B CA 1
ATOM 5392 C C . LYS B 1 345 ? -0.822 -1.517 -15.289 1 97.44 345 LYS B C 1
ATOM 5394 O O . LYS B 1 345 ? -1.493 -0.856 -16.078 1 97.44 345 LYS B O 1
ATOM 5399 N N . MET B 1 346 ? -1.368 -2.105 -14.281 1 97 346 MET B N 1
ATOM 5400 C CA . MET B 1 346 ? -2.77 -1.978 -13.891 1 97 346 MET B CA 1
ATOM 5401 C C . MET B 1 346 ? -2.904 -1.17 -12.602 1 97 346 MET B C 1
ATOM 5403 O O . MET B 1 346 ? -1.932 -1.008 -11.859 1 97 346 MET B O 1
ATOM 5407 N N . PRO B 1 347 ? -4.086 -0.592 -12.344 1 94.31 347 PRO B N 1
ATOM 5408 C CA . PRO B 1 347 ? -4.285 -0.056 -11 1 94.31 347 PRO B CA 1
ATOM 5409 C C . PRO B 1 347 ? -4.035 -1.094 -9.906 1 94.31 347 PRO B C 1
ATOM 5411 O O . PRO B 1 347 ? -4.195 -2.295 -10.141 1 94.31 347 PRO B O 1
ATOM 5414 N N . ARG B 1 348 ? -3.578 -0.625 -8.781 1 95.06 348 ARG B N 1
ATOM 5415 C CA . ARG B 1 348 ? -3.438 -1.603 -7.707 1 95.06 348 ARG B CA 1
ATOM 5416 C C . ARG B 1 348 ? -4.77 -2.289 -7.414 1 95.06 348 ARG B C 1
ATOM 5418 O O . ARG B 1 348 ? -5.832 -1.715 -7.648 1 95.06 348 ARG B O 1
ATOM 5425 N N . THR B 1 349 ? -4.664 -3.51 -6.988 1 95.06 349 THR B N 1
ATOM 5426 C CA . THR B 1 349 ? -5.871 -4.254 -6.641 1 95.06 349 THR B CA 1
ATOM 5427 C C . THR B 1 349 ? -6.613 -3.58 -5.492 1 95.06 349 THR B C 1
ATOM 5429 O O . THR B 1 349 ? -5.992 -3.068 -4.559 1 95.06 349 THR B O 1
ATOM 5432 N N . LEU B 1 350 ? -7.922 -3.539 -5.59 1 95.88 350 LEU B N 1
ATOM 5433 C CA . LEU B 1 350 ? -8.758 -2.908 -4.574 1 95.88 350 LEU B CA 1
ATOM 5434 C C . LEU B 1 350 ? -9.773 -3.898 -4.012 1 95.88 350 LEU B C 1
ATOM 5436 O O . LEU B 1 350 ? -10.086 -4.902 -4.652 1 95.88 350 LEU B O 1
ATOM 5440 N N . TYR B 1 351 ? -10.219 -3.656 -2.811 1 98.31 351 TYR B N 1
ATOM 5441 C CA . TYR B 1 351 ? -11.289 -4.434 -2.189 1 98.31 351 TYR B CA 1
ATOM 5442 C C . TYR B 1 351 ? -12.57 -4.348 -3.008 1 98.31 351 TYR B C 1
ATOM 5444 O O . TYR B 1 351 ? -12.93 -3.275 -3.496 1 98.31 351 TYR B O 1
ATOM 5452 N N . ARG B 1 352 ? -13.195 -5.48 -3.213 1 97.56 352 ARG B N 1
ATOM 5453 C CA . ARG B 1 352 ? -14.461 -5.527 -3.941 1 97.56 352 ARG B CA 1
ATOM 5454 C C . ARG B 1 352 ? -15.633 -5.715 -2.988 1 97.56 352 ARG B C 1
ATOM 5456 O O . ARG B 1 352 ? -15.953 -6.844 -2.604 1 97.56 352 ARG B O 1
ATOM 5463 N N . GLN B 1 353 ? -16.234 -4.629 -2.689 1 93.5 353 GLN B N 1
ATOM 5464 C CA . GLN B 1 353 ? -17.391 -4.672 -1.798 1 93.5 353 GLN B CA 1
ATOM 5465 C C . GLN B 1 353 ? -18.625 -5.203 -2.521 1 93.5 353 GLN B C 1
ATOM 5467 O O . GLN B 1 353 ? -19.422 -5.938 -1.938 1 93.5 353 GLN B O 1
ATOM 5472 N N . GLY B 1 354 ? -18.797 -4.91 -3.746 1 92.38 354 GLY B N 1
ATOM 5473 C CA . GLY B 1 354 ? -19.922 -5.355 -4.555 1 92.38 354 GLY B CA 1
ATOM 5474 C C . GLY B 1 354 ? -19.594 -6.555 -5.422 1 92.38 354 GLY B C 1
ATOM 5475 O O . GLY B 1 354 ? -18.531 -7.16 -5.273 1 92.38 354 GLY B O 1
ATOM 5476 N N . SER B 1 355 ? -20.578 -6.887 -6.301 1 96.31 355 SER B N 1
ATOM 5477 C CA . SER B 1 355 ? -20.359 -7.965 -7.258 1 96.31 355 SER B CA 1
ATOM 5478 C C . SER B 1 355 ? -19.297 -7.574 -8.281 1 96.31 355 SER B C 1
ATOM 5480 O O . SER B 1 355 ? -19.219 -6.414 -8.688 1 96.31 355 SER B O 1
ATOM 5482 N N . LEU B 1 356 ? -18.562 -8.508 -8.688 1 97.56 356 LEU B N 1
ATOM 5483 C CA . LEU B 1 356 ? -17.406 -8.266 -9.539 1 97.56 356 LEU B CA 1
ATOM 5484 C C . LEU B 1 356 ? -17.812 -7.492 -10.797 1 97.56 356 LEU B C 1
ATOM 5486 O O . LEU B 1 356 ? -17.078 -6.609 -11.25 1 97.56 356 LEU B O 1
ATOM 5490 N N . GLU B 1 357 ? -19.031 -7.805 -11.344 1 97.38 357 GLU B N 1
ATOM 5491 C CA . GLU B 1 357 ? -19.438 -7.199 -12.609 1 97.38 357 GLU B CA 1
ATOM 5492 C C . GLU B 1 357 ? -19.688 -5.703 -12.445 1 97.38 357 GLU B C 1
ATOM 5494 O O . GLU B 1 357 ? -19.688 -4.957 -13.43 1 97.38 357 GLU B O 1
ATOM 5499 N N . SER B 1 358 ? -19.891 -5.227 -11.227 1 96.19 358 SER B N 1
ATOM 5500 C CA . SER B 1 358 ? -20.203 -3.822 -10.977 1 96.19 358 SER B CA 1
ATOM 5501 C C . SER B 1 358 ? -18.969 -2.945 -11.172 1 96.19 358 SER B C 1
ATOM 5503 O O . SER B 1 358 ? -19.078 -1.72 -11.258 1 96.19 358 SER B O 1
ATOM 5505 N N . TYR B 1 359 ? -17.828 -3.523 -11.344 1 96 359 TYR B N 1
ATOM 5506 C CA . TYR B 1 359 ? -16.578 -2.779 -11.469 1 96 359 TYR B CA 1
ATOM 5507 C C . TYR B 1 359 ? -16.078 -2.809 -12.906 1 96 359 TYR B C 1
ATOM 5509 O O . TYR B 1 359 ? -14.961 -2.357 -13.188 1 96 359 TYR B O 1
ATOM 5517 N N . LEU B 1 360 ? -16.844 -3.367 -13.805 1 96.06 360 LEU B N 1
ATOM 5518 C CA . LEU B 1 360 ? -16.469 -3.381 -15.219 1 96.06 360 LEU B CA 1
ATOM 5519 C C . LEU B 1 360 ? -16.781 -2.041 -15.875 1 96.06 360 LEU B C 1
ATOM 5521 O O . LEU B 1 360 ? -17.797 -1.413 -15.562 1 96.06 360 LEU B O 1
ATOM 5525 N N . ILE B 1 361 ? -15.82 -1.537 -16.719 1 89.69 361 ILE B N 1
ATOM 5526 C CA . ILE B 1 361 ? -15.984 -0.274 -17.422 1 89.69 361 ILE B CA 1
ATOM 5527 C C . ILE B 1 361 ? -16.344 -0.546 -18.891 1 89.69 361 ILE B C 1
ATOM 5529 O O . ILE B 1 361 ? -15.914 -1.551 -19.453 1 89.69 361 ILE B O 1
#

Nearest PDB structures (foldseek):
  6iau-assembly1_B  TM=9.832E-01  e=7.132E-48  Cystobacter fuscus DSM 2262
  7qzl-assembly1_A  TM=9.811E-01  e=1.033E-47  Cystobacter fuscus
  6iaq-assembly1_A  TM=9.480E-01  e=1.825E-41  Mycolicibacterium smegmatis
  7zbo-assembly1_A  TM=9.028E-01  e=2.957E-37  metagenome
  7zbo-assembly2_C  TM=9.237E-01  e=4.205E-36  metagenome

Solvent-accessible surface area (backbone atoms only — not comparable to full-atom values): 35760 Å² total; per-residue (Å²): 126,76,67,63,42,33,31,28,36,35,28,73,52,79,64,32,34,49,39,56,46,52,36,46,78,30,50,32,37,76,70,44,33,25,27,84,52,74,89,50,42,69,38,39,53,24,69,62,50,65,60,46,80,82,60,79,76,80,33,48,24,31,52,46,89,47,43,59,63,49,47,61,71,68,55,42,62,31,34,41,36,56,77,47,56,44,55,81,73,40,39,64,66,52,46,47,27,20,75,60,34,21,22,34,42,25,55,19,46,33,38,34,24,30,67,79,39,24,39,57,63,46,48,54,49,19,52,42,8,43,74,45,61,12,22,35,34,18,37,20,46,54,50,40,72,65,32,49,51,50,47,43,55,36,8,29,30,60,40,70,44,33,38,39,36,41,34,37,44,49,28,65,77,69,37,47,70,56,29,50,75,33,36,36,61,27,45,63,68,51,34,40,69,76,54,32,48,77,46,74,61,53,71,69,56,50,50,50,28,19,67,68,52,69,45,82,74,53,58,42,50,19,47,52,47,39,46,28,60,62,60,73,49,47,79,74,46,74,48,54,45,56,41,77,34,64,39,92,52,68,39,80,34,80,50,74,70,41,69,34,53,49,66,22,15,34,6,23,34,36,38,21,43,33,37,30,76,84,60,36,33,40,39,29,31,40,31,38,23,60,62,58,94,88,57,70,31,40,38,41,36,34,41,33,51,41,50,52,46,37,42,34,36,60,56,48,50,59,69,54,29,19,33,22,22,46,57,38,34,47,37,57,49,74,60,44,68,51,13,59,50,41,52,74,80,44,77,76,48,42,51,60,83,57,43,50,46,79,62,55,120,128,77,65,64,45,33,31,27,36,37,29,72,52,79,65,32,33,49,40,55,45,52,36,46,76,32,48,31,38,78,70,43,34,25,26,82,53,75,90,51,40,70,37,39,52,25,69,62,51,67,62,51,74,88,63,77,76,82,34,48,25,32,53,45,88,46,45,59,65,49,47,62,70,68,56,44,62,30,33,41,36,57,76,46,57,44,53,83,72,41,39,63,65,52,45,47,27,18,74,60,34,23,20,32,43,25,54,19,46,32,38,35,24,31,69,80,40,23,39,59,62,44,49,53,51,19,52,42,7,44,75,46,60,11,22,37,34,18,38,19,46,54,50,39,72,66,32,50,48,50,46,43,53,34,9,29,30,61,41,70,44,34,39,39,36,39,35,36,42,52,27,66,77,69,36,48,68,56,28,50,74,32,35,37,60,28,45,62,68,52,34,40,68,74,54,31,49,77,48,74,61,52,72,69,56,48,51,50,28,20,66,69,51,70,44,84,74,52,57,40,50,20,46,52,47,39,46,27,60,63,62,73,49,46,79,76,44,74,50,53,46,57,39,76,34,64,40,90,52,70,39,79,32,82,50,74,70,40,68,33,51,50,65,22,15,34,7,23,35,35,36,23,44,35,37,30,76,84,60,36,34,40,40,29,32,42,32,37,23,59,63,57,92,86,58,71,30,40,37,41,36,35,40,36,51,41,51,51,46,36,41,34,36,60,58,48,51,57,68,55,29,19,33,21,22,46,58,39,33,47,35,56,48,73,59,45,70,53,13,59,50,40,51,75,82,44,77,78,50,41,52,59,83,57,43,50,46,78,62,56,120

Sequence (722 aa):
MKDKIRVAQYGCGKMSIYTMRYVQEKGGQLVAAFDMNPHVIGKDISEITGTATTAPEGVVVQDASRAEEELKRIKPDVCLITTMSLLRDVEEALMICARNGINAITICEEAIYPWNSDPEMTRKIDELARETGCTICGTGYQDVFWGNLITTLAGATHRITKIKGKSSYNVEDYGIALAKGHGAGLTLEEFESEIARADNISDEERQKLVDQGTFLPSYMWNVNGWLCSQLGLTVTRQTQTCVPQTCQEDLSSSTLGMTVPAGKATGMSALVVTETEEGITIESECIGKVYAPDECDRNEWTIQGEPETQVVITRPSTVELTCATMVNRIPDVMNAPAGYVTTEKMPRTLYRQGSLESYLIMKDKIRVAQYGCGKMSIYTMRYVQEKGGQLVAAFDMNPHVIGKDISEITGTATTAPEGVVVQDASRAEEELKRIKPDVCLITTMSLLRDVEEALMICARNGINAITICEEAIYPWNSDPEMTRKIDELARETGCTICGTGYQDVFWGNLITTLAGATHRITKIKGKSSYNVEDYGIALAKGHGAGLTLEEFESEIARADNISDEERQKLVDQGTFLPSYMWNVNGWLCSQLGLTVTRQTQTCVPQTCQEDLSSSTLGMTVPAGKATGMSALVVTETEEGITIESECIGKVYAPDECDRNEWTIQGEPETQVVITRPSTVELTCATMVNRIPDVMNAPAGYVTTEKMPRTLYRQGSLESYLI